Protein AF-0000000073702855 (afdb_homodimer)

InterPro domains:
  IPR002347 Short-chain dehydrogenase/reductase SDR [PF00106] (6-195)
  IPR002347 Short-chain dehydrogenase/reductase SDR [PR00080] (83-94)
  IPR002347 Short-chain dehydrogenase/reductase SDR [PR00080] (131-139)
  IPR002347 Short-chain dehydrogenase/reductase SDR [PR00080] (151-170)
  IPR002347 Short-chain dehydrogenase/reductase SDR [PR00081] (7-24)
  IPR002347 Short-chain dehydrogenase/reductase SDR [PR00081] (83-94)
  IPR002347 Short-chain dehydrogenase/reductase SDR [PR00081] (125-141)
  IPR002347 Short-chain dehydrogenase/reductase SDR [PR00081] (151-170)
  IPR002347 Short-chain dehydrogenase/reductase SDR [PR00081] (174-191)
  IPR020904 Short-chain dehydrogenase/reductase, conserved site [PS00061] (138-166)
  IPR036291 NAD(P)-binding domain superfamily [SSF51735] (1-235)

Foldseek 3Di:
DQQALAEEEFEPQLFFLNVLLQVLSVVRHHQYEYEYQPPPSNVVSLVVCCVVRNDLRYHYAYADLLDLVRLLVSQVVSCVRRNAHAEYELEFAAQFQPPLVVRLSRLAVSLVSNVVSNLCGAFVVNPHVEHEYEYEAAVLLVDPDPLGRSSSVSSVNVLVVQLVVLVVCVVVVRNYAGEYEHEYAAPTCRCPPVQRRSPPSSVCNVVSVVVCVVQPYHYSNQSSVVVVVCRPVPVDGSWYWYQTPVGIDTDDDDDD/DQQALAEEEFEPQLFFLNVLLQVLSVVRHHQYEYEYQPPPSNVVSLVVCCVVRNDLRYHYAYADLLDLVRLLVSQVVSCVRRNAHAEYELEFAAQAQPPLVVRLSRLAVSLVSNVVSNLCGAFVVNPHVEHEYEYEAAVLLVDPDPLGRSSSVSSVNVLVVQLVVLVVCVVVVRNYAGEYEHEYAAPTCRCPPVQRRSPPSSVCNVVSVVVCVVQPYDGSNQSSVVVVVCRPVPVDGSWYWYQTPVGIDTDDDDDD

Solvent-accessible surface area (backbone atoms only — not comparable to full-atom values): 24476 Å² total; per-residue (Å²): 71,82,34,66,80,32,30,32,38,31,29,36,20,45,49,53,48,24,30,29,34,52,52,50,42,45,75,51,42,25,28,40,35,34,26,22,72,54,58,67,52,31,53,57,47,48,56,55,45,31,73,73,65,38,69,90,36,49,46,80,43,83,29,48,61,73,35,65,68,42,47,52,50,50,52,49,51,40,30,73,73,72,70,46,50,35,33,38,32,43,46,43,64,65,63,32,50,64,49,39,68,60,28,39,37,35,37,28,51,16,41,54,50,51,50,60,60,47,41,71,51,15,22,40,80,69,75,19,85,12,40,37,36,39,36,58,45,23,44,33,28,76,34,58,36,44,41,36,27,60,53,8,11,24,18,12,14,41,46,26,25,30,36,4,43,19,49,30,22,60,76,70,51,24,54,39,35,18,28,32,40,16,41,50,51,52,75,37,72,70,64,54,65,51,60,72,27,23,35,97,32,34,88,34,50,61,56,54,53,51,45,39,66,73,57,36,60,30,54,32,56,63,53,20,52,51,52,50,48,55,58,36,38,77,84,50,55,40,42,38,36,38,37,48,59,90,46,70,45,73,65,83,73,77,85,124,72,83,34,66,81,31,31,31,39,30,29,36,19,47,48,52,49,24,30,28,35,51,51,51,41,44,76,51,44,23,28,40,34,34,25,22,70,52,58,68,51,32,51,57,47,46,55,56,45,32,73,72,66,37,70,88,36,48,46,80,42,82,29,48,62,73,35,65,68,40,47,52,50,50,53,49,51,39,30,72,72,73,70,45,50,34,32,39,33,42,46,43,64,66,64,31,49,64,49,40,68,60,28,40,37,35,37,29,48,16,42,53,50,52,48,58,58,46,41,69,49,14,23,40,80,69,74,20,84,13,40,36,37,40,37,57,46,23,42,34,28,75,35,58,35,44,42,36,27,62,55,8,10,24,18,10,13,41,46,26,26,32,36,3,44,18,49,31,22,60,77,70,50,23,54,40,36,17,29,31,42,17,41,48,51,51,75,38,73,69,64,55,64,50,61,73,27,21,35,95,32,35,87,36,50,62,58,54,51,51,46,40,65,73,56,36,59,29,56,32,56,63,54,20,51,51,51,51,48,54,58,35,40,77,86,52,57,39,41,37,36,36,35,49,58,89,45,70,46,75,64,83,74,76,84,125

Secondary structure (DSSP, 8-state):
---TT-EEEEES-SSHHHHHHHHHHHHTT-EEEEEES-HHHHHHHHHHHHHHH-TTSEEEEE--TT-HHHHHHHHHHHHHHHS--SEEEE------STTHHHHHIIIIIHHHHHHHHHHHHH-GGGT---EEEEEE--GGGTS--TT-HHHHHHHHHHHHHHHHHHHHHHHHT--EEEEEEEE--BSSGGGSSHHHHSGGGGGGHHHHHHHHHHH--B-HHHHHHHHHHHHH-TT-SS-EEEEETTEEEEPPPPP-/---TT-EEEEES-SSHHHHHHHHHHHHTT-EEEEEES-HHHHHHHHHHHHHHH-TTSEEEEE--TT-HHHHHHHHHHHHHHHS--SEEEE------STTHHHHHIIIIIHHHHHHHHHHHHH-GGGT---EEEEEE--GGGTS--TT-HHHHHHHHHHHHHHHHHHHHHHHHT--EEEEEEEE--BSSGGGSSHHHHSGGGGGGHHHHHHHHHHH--B-HHHHHHHHHHHHH-TT-SS-EEEEETTEEEEPPPPP-

Nearest PDB structures (foldseek):
  2gdz-assembly1_A-2  TM=9.798E-01  e=6.318E-33  Homo sapiens
  8cwl-assembly1_B  TM=9.824E-01  e=4.695E-31  Homo sapiens
  8fd8-assembly1_A  TM=9.688E-01  e=1.414E-27  Homo sapiens
  8fd8-assembly1_B  TM=9.688E-01  e=8.786E-25  Homo sapiens
  5ilg-assembly1_B  TM=9.336E-01  e=1.120E-24  Drosophila melanogaster

pLDDT: mean 95.84, std 5.87, range [64.56, 98.94]

Sequence (512 aa):
MDLSGKIAVVTGAAMGIGKAITEKLLQNGATVVLLDVNETAAKTLMEDLSKQYGQDRTLFLSCNVESEEQIKAAFQKTVETFGGINILCNNAGILNESDWEKTVSINLLGVIRGTYLALKHMNKTSGGRGGVIVNTASMAGLGPLISCPVYTATKHGVVGFTRAMSGASTALGYGVRFNVICPGFVQTELLSDPNSKMGQFSHLVDVIEQMMIKDGTLNATEVADSVLEMVTDETKNGAALMIFSKGKQYITFPSMMDLSGKIAVVTGAAMGIGKAITEKLLQNGATVVLLDVNETAAKTLMEDLSKQYGQDRTLFLSCNVESEEQIKAAFQKTVETFGGINILCNNAGILNESDWEKTVSINLLGVIRGTYLALKHMNKTSGGRGGVIVNTASMAGLGPLISCPVYTATKHGVVGFTRAMSGASTALGYGVRFNVICPGFVQTELLSDPNSKMGQFSHLVDVIEQMMIKDGTLNATEVADSVLEMVTDETKNGAALMIFSKGKQYITFPSM

Organism: Channa argus (NCBI:txid215402)

Structure (mmCIF, N/CA/C/O backbone):
data_AF-0000000073702855-model_v1
#
loop_
_entity.id
_entity.type
_entity.pdbx_description
1 polymer '15-hydroxyprostaglandin dehydrogenase'
#
loop_
_atom_site.group_PDB
_atom_site.id
_atom_site.type_symbol
_atom_site.label_atom_id
_atom_site.label_alt_id
_atom_site.label_comp_id
_atom_site.label_asym_id
_atom_site.label_entity_id
_atom_site.label_seq_id
_atom_site.pdbx_PDB_ins_code
_atom_site.Cartn_x
_atom_site.Cartn_y
_atom_site.Cartn_z
_atom_site.occupancy
_atom_site.B_iso_or_equiv
_atom_site.auth_seq_id
_atom_site.auth_comp_id
_atom_site.auth_asym_id
_atom_site.auth_atom_id
_atom_site.pdbx_PDB_model_num
ATOM 1 N N . MET A 1 1 ? 6.598 -19.219 -21.078 1 92.06 1 MET A N 1
ATOM 2 C CA . MET A 1 1 ? 7.348 -20.422 -20.75 1 92.06 1 MET A CA 1
ATOM 3 C C . MET A 1 1 ? 6.469 -21.656 -20.891 1 92.06 1 MET A C 1
ATOM 5 O O . MET A 1 1 ? 5.254 -21.594 -20.688 1 92.06 1 MET A O 1
ATOM 9 N N . ASP A 1 2 ? 7.035 -22.719 -21.219 1 96 2 ASP A N 1
ATOM 10 C CA . ASP A 1 2 ? 6.383 -24.031 -21.203 1 96 2 ASP A CA 1
ATOM 11 C C . ASP A 1 2 ? 6.164 -24.5 -19.766 1 96 2 ASP A C 1
ATOM 13 O O . ASP A 1 2 ? 7.082 -24.469 -18.953 1 96 2 ASP A O 1
ATOM 17 N N . LEU A 1 3 ? 4.961 -24.984 -19.406 1 97.88 3 LEU A N 1
ATOM 18 C CA . LEU A 1 3 ? 4.609 -25.281 -18.031 1 97.88 3 LEU A CA 1
ATOM 19 C C . LEU A 1 3 ? 4.836 -26.75 -17.703 1 97.88 3 LEU A C 1
ATOM 21 O O . LEU A 1 3 ? 4.734 -27.156 -16.547 1 97.88 3 LEU A O 1
ATOM 25 N N . SER A 1 4 ? 5.125 -27.531 -18.719 1 95.88 4 SER A N 1
ATOM 26 C CA . SER A 1 4 ? 5.387 -28.938 -18.484 1 95.88 4 SER A CA 1
ATOM 27 C C . SER A 1 4 ? 6.52 -29.141 -17.469 1 95.88 4 SER A C 1
ATOM 29 O O . SER A 1 4 ? 7.637 -28.672 -17.703 1 95.88 4 SER A O 1
ATOM 31 N N . GLY A 1 5 ? 6.172 -29.734 -16.375 1 93.06 5 GLY A N 1
ATOM 32 C CA . GLY A 1 5 ? 7.164 -30.031 -15.352 1 93.06 5 GLY A CA 1
ATOM 33 C C . GLY A 1 5 ? 7.48 -28.859 -14.453 1 93.06 5 GLY A C 1
ATOM 34 O O . GLY A 1 5 ? 8.359 -28.953 -13.586 1 93.06 5 GLY A O 1
ATOM 35 N N . LYS A 1 6 ? 6.844 -27.797 -14.672 1 98.25 6 LYS A N 1
ATOM 36 C CA . LYS A 1 6 ? 7.07 -26.625 -13.82 1 98.25 6 LYS A CA 1
ATOM 37 C C . LYS A 1 6 ? 6.258 -26.719 -12.531 1 98.25 6 LYS A C 1
ATOM 39 O O . LYS A 1 6 ? 5.184 -27.328 -12.508 1 98.25 6 LYS A O 1
ATOM 44 N N . ILE A 1 7 ? 6.785 -26.203 -11.461 1 98.81 7 ILE A N 1
ATOM 45 C CA . ILE A 1 7 ? 6.164 -26.234 -10.141 1 98.81 7 ILE A CA 1
ATOM 46 C C . ILE A 1 7 ? 5.613 -24.859 -9.789 1 98.81 7 ILE A C 1
ATOM 48 O O . ILE A 1 7 ? 6.367 -23.891 -9.703 1 98.81 7 ILE A O 1
ATOM 52 N N . ALA A 1 8 ? 4.293 -24.828 -9.57 1 98.94 8 ALA A N 1
ATOM 53 C CA . ALA A 1 8 ? 3.604 -23.578 -9.234 1 98.94 8 ALA A CA 1
ATOM 54 C C . ALA A 1 8 ? 3.062 -23.625 -7.809 1 98.94 8 ALA A C 1
ATOM 56 O O . ALA A 1 8 ? 2.613 -24.672 -7.336 1 98.94 8 ALA A O 1
ATOM 57 N N . VAL A 1 9 ? 3.166 -22.5 -7.148 1 98.94 9 VAL A N 1
ATOM 58 C CA . VAL A 1 9 ? 2.514 -22.281 -5.859 1 98.94 9 VAL A CA 1
ATOM 59 C C . VAL A 1 9 ? 1.443 -21.203 -5.996 1 98.94 9 VAL A C 1
ATOM 61 O O . VAL A 1 9 ? 1.693 -20.141 -6.566 1 98.94 9 VAL A O 1
ATOM 64 N N . VAL A 1 10 ? 0.245 -21.5 -5.527 1 98.94 10 VAL A N 1
ATOM 65 C CA . VAL A 1 10 ? -0.866 -20.562 -5.57 1 98.94 10 VAL A CA 1
ATOM 66 C C . VAL A 1 10 ? -1.397 -20.328 -4.156 1 98.94 10 VAL A C 1
ATOM 68 O O . VAL A 1 10 ? -1.782 -21.266 -3.467 1 98.94 10 VAL A O 1
ATOM 71 N N . THR A 1 11 ? -1.385 -19.078 -3.715 1 98.94 11 THR A N 1
ATOM 72 C CA . THR A 1 11 ? -1.994 -18.766 -2.428 1 98.94 11 THR A CA 1
ATOM 73 C C . THR A 1 11 ? -3.473 -18.422 -2.6 1 98.94 11 THR A C 1
ATOM 75 O O . THR A 1 11 ? -3.873 -17.891 -3.633 1 98.94 11 THR A O 1
ATOM 78 N N . GLY A 1 12 ? -4.238 -18.656 -1.523 1 98.44 12 GLY A N 1
ATOM 79 C CA . GLY A 1 12 ? -5.672 -18.5 -1.698 1 98.44 12 GLY A CA 1
ATOM 80 C C . GLY A 1 12 ? -6.234 -19.375 -2.811 1 98.44 12 GLY A C 1
ATOM 81 O O . GLY A 1 12 ? -6.996 -18.891 -3.65 1 98.44 12 GLY A O 1
ATOM 82 N N . ALA A 1 13 ? -5.887 -20.609 -2.824 1 98.62 13 ALA A N 1
ATOM 83 C CA . ALA A 1 13 ? -6.039 -21.438 -4.012 1 98.62 13 ALA A CA 1
ATOM 84 C C . ALA A 1 13 ? -7.352 -22.219 -3.965 1 98.62 13 ALA A C 1
ATOM 86 O O . ALA A 1 13 ? -7.777 -22.797 -4.973 1 98.62 13 ALA A O 1
ATOM 87 N N . ALA A 1 14 ? -8.023 -22.203 -2.854 1 97.5 14 ALA A N 1
ATOM 88 C CA . ALA A 1 14 ? -9.078 -23.188 -2.627 1 97.5 14 ALA A CA 1
ATOM 89 C C . ALA A 1 14 ? -10.367 -22.797 -3.334 1 97.5 14 ALA A C 1
ATOM 91 O O . ALA A 1 14 ? -11.195 -23.641 -3.662 1 97.5 14 ALA A O 1
ATOM 92 N N . MET A 1 15 ? -10.586 -21.516 -3.543 1 95.38 15 MET A N 1
ATOM 93 C CA . MET A 1 15 ? -11.844 -21.047 -4.121 1 95.38 15 MET A CA 1
ATOM 94 C C . MET A 1 15 ? -11.594 -19.891 -5.094 1 95.38 15 MET A C 1
ATOM 96 O O . MET A 1 15 ? -10.477 -19.391 -5.199 1 95.38 15 MET A O 1
ATOM 100 N N . GLY A 1 16 ? -12.633 -19.578 -5.824 1 95.44 16 GLY A N 1
ATOM 101 C CA . GLY A 1 16 ? -12.641 -18.359 -6.629 1 95.44 16 GLY A CA 1
ATOM 102 C C . GLY A 1 16 ? -11.523 -18.312 -7.652 1 95.44 16 GLY A C 1
ATOM 103 O O . GLY A 1 16 ? -11.328 -19.266 -8.406 1 95.44 16 GLY A O 1
ATOM 104 N N . ILE A 1 17 ? -10.898 -17.188 -7.676 1 97.75 17 ILE A N 1
ATOM 105 C CA . ILE A 1 17 ? -9.836 -16.953 -8.648 1 97.75 17 ILE A CA 1
ATOM 106 C C . ILE A 1 17 ? -8.695 -17.938 -8.43 1 97.75 17 ILE A C 1
ATOM 108 O O . ILE A 1 17 ? -8.156 -18.5 -9.391 1 97.75 17 ILE A O 1
ATOM 112 N N . GLY A 1 18 ? -8.359 -18.203 -7.164 1 98.44 18 GLY A N 1
ATOM 113 C CA . GLY A 1 18 ? -7.281 -19.125 -6.855 1 98.44 18 GLY A CA 1
ATOM 114 C C . GLY A 1 18 ? -7.535 -20.531 -7.383 1 98.44 18 GLY A C 1
ATOM 115 O O . GLY A 1 18 ? -6.641 -21.156 -7.961 1 98.44 18 GLY A O 1
ATOM 116 N N . LYS A 1 19 ? -8.703 -20.969 -7.219 1 98.25 19 LYS A N 1
ATOM 117 C CA . LYS A 1 19 ? -9.094 -22.266 -7.75 1 98.25 19 LYS A CA 1
ATOM 118 C C . LYS A 1 19 ? -8.969 -22.297 -9.273 1 98.25 19 LYS A C 1
ATOM 120 O O . LYS A 1 19 ? -8.422 -23.25 -9.836 1 98.25 19 LYS A O 1
ATOM 125 N N . ALA A 1 20 ? -9.453 -21.25 -9.898 1 98.44 20 ALA A N 1
ATOM 126 C CA . ALA A 1 20 ? -9.398 -21.172 -11.352 1 98.44 20 ALA A CA 1
ATOM 127 C C . ALA A 1 20 ? -7.961 -21.141 -11.852 1 98.44 20 ALA A C 1
ATOM 129 O O . ALA A 1 20 ? -7.633 -21.781 -12.859 1 98.44 20 ALA A O 1
ATOM 130 N N . ILE A 1 21 ? -7.109 -20.422 -11.156 1 98.81 21 ILE A N 1
ATOM 131 C CA . ILE A 1 21 ? -5.695 -20.359 -11.508 1 98.81 21 ILE A CA 1
ATOM 132 C C . ILE A 1 21 ? -5.074 -21.75 -11.383 1 98.81 21 ILE A C 1
ATOM 134 O O . ILE A 1 21 ? -4.363 -22.203 -12.289 1 98.81 21 ILE A O 1
ATOM 138 N N . THR A 1 22 ? -5.371 -22.391 -10.297 1 98.81 22 THR A N 1
ATOM 139 C CA . THR A 1 22 ? -4.863 -23.734 -10.055 1 98.81 22 THR A CA 1
ATOM 140 C C . THR A 1 22 ? -5.258 -24.672 -11.195 1 98.81 22 THR A C 1
ATOM 142 O O . THR A 1 22 ? -4.402 -25.344 -11.766 1 98.81 22 THR A O 1
ATOM 145 N N . GLU A 1 23 ? -6.48 -24.656 -11.555 1 98.5 23 GLU A N 1
ATOM 146 C CA . GLU A 1 23 ? -6.992 -25.531 -12.602 1 98.5 23 GLU A CA 1
ATOM 147 C C . GLU A 1 23 ? -6.352 -25.219 -13.953 1 98.5 23 GLU A C 1
ATOM 149 O O . GLU A 1 23 ? -5.98 -26.125 -14.695 1 98.5 23 GLU A O 1
ATOM 154 N N . LYS A 1 24 ? -6.223 -23.969 -14.227 1 98.5 24 LYS A N 1
ATOM 155 C CA . LYS A 1 24 ? -5.641 -23.531 -15.5 1 98.5 24 LYS A CA 1
ATOM 156 C C . LYS A 1 24 ? -4.184 -23.984 -15.609 1 98.5 24 LYS A C 1
ATOM 158 O O . LYS A 1 24 ? -3.748 -24.438 -16.672 1 98.5 24 LYS A O 1
ATOM 163 N N . LEU A 1 25 ? -3.443 -23.844 -14.523 1 98.75 25 LEU A N 1
ATOM 164 C CA . LEU A 1 25 ? -2.041 -24.25 -14.516 1 98.75 25 LEU A CA 1
ATOM 165 C C . LEU A 1 25 ? -1.903 -25.766 -14.68 1 98.75 25 LEU A C 1
ATOM 167 O O . LEU A 1 25 ? -1.058 -26.234 -15.445 1 98.75 25 LEU A O 1
ATOM 171 N N . LEU A 1 26 ? -2.742 -26.5 -14.008 1 98.5 26 LEU A N 1
ATOM 172 C CA . LEU A 1 26 ? -2.729 -27.953 -14.117 1 98.5 26 LEU A CA 1
ATOM 173 C C . LEU A 1 26 ? -3.07 -28.406 -15.539 1 98.5 26 LEU A C 1
ATOM 175 O O . LEU A 1 26 ? -2.41 -29.281 -16.094 1 98.5 26 LEU A O 1
ATOM 179 N N . GLN A 1 27 ? -4.059 -27.75 -16.078 1 97.81 27 GLN A N 1
ATOM 180 C CA . GLN A 1 27 ? -4.496 -28.062 -17.438 1 97.81 27 GLN A CA 1
ATOM 181 C C . GLN A 1 27 ? -3.359 -27.875 -18.438 1 97.81 27 GLN A C 1
ATOM 183 O O . GLN A 1 27 ? -3.328 -28.531 -19.484 1 97.81 27 GLN A O 1
ATOM 188 N N . ASN A 1 28 ? -2.416 -27.062 -18.062 1 98 28 ASN A N 1
ATOM 189 C CA . ASN A 1 28 ? -1.332 -26.75 -18.984 1 98 28 ASN A CA 1
ATOM 190 C C . ASN A 1 28 ? -0.02 -27.391 -18.547 1 98 28 ASN A C 1
ATOM 192 O O . ASN A 1 28 ? 1.058 -26.953 -18.969 1 98 28 ASN A O 1
ATOM 196 N N . GLY A 1 29 ? -0.1 -28.359 -17.656 1 97.5 29 GLY A N 1
ATOM 197 C CA . GLY A 1 29 ? 1.014 -29.266 -17.453 1 97.5 29 GLY A CA 1
ATOM 198 C C . GLY A 1 29 ? 1.78 -29 -16.172 1 97.5 29 GLY A C 1
ATOM 199 O O . GLY A 1 29 ? 2.654 -29.797 -15.805 1 97.5 29 GLY A O 1
ATOM 200 N N . ALA A 1 30 ? 1.442 -27.984 -15.445 1 98.44 30 ALA A N 1
ATOM 201 C CA . ALA A 1 30 ? 2.178 -27.656 -14.227 1 98.44 30 ALA A CA 1
ATOM 202 C C . ALA A 1 30 ? 1.79 -28.578 -13.078 1 98.44 30 ALA A C 1
ATOM 204 O O . ALA A 1 30 ? 0.725 -29.203 -13.102 1 98.44 30 ALA A O 1
ATOM 205 N N . THR A 1 31 ? 2.715 -28.766 -12.195 1 98.62 31 THR A N 1
ATOM 206 C CA . THR A 1 31 ? 2.404 -29.219 -10.844 1 98.62 31 THR A CA 1
ATOM 207 C C . THR A 1 31 ? 2.053 -28.031 -9.945 1 98.62 31 THR A C 1
ATOM 209 O O . THR A 1 31 ? 2.719 -27 -9.984 1 98.62 31 THR A O 1
ATOM 212 N N . VAL A 1 32 ? 0.945 -28.203 -9.133 1 98.88 32 VAL A N 1
ATOM 213 C CA . VAL A 1 32 ? 0.48 -27.031 -8.406 1 98.88 32 VAL A CA 1
ATOM 214 C C . VAL A 1 32 ? 0.381 -27.344 -6.918 1 98.88 32 VAL A C 1
ATOM 216 O O . VAL A 1 32 ? -0.231 -28.344 -6.527 1 98.88 32 VAL A O 1
ATOM 219 N N . VAL A 1 33 ? 1.05 -26.531 -6.09 1 98.88 33 VAL A N 1
ATOM 220 C CA . VAL A 1 33 ? 0.892 -26.547 -4.641 1 98.88 33 VAL A CA 1
ATOM 221 C C . VAL A 1 33 ? -0.112 -25.469 -4.227 1 98.88 33 VAL A C 1
ATOM 223 O O . VAL A 1 33 ? 0.057 -24.297 -4.555 1 98.88 33 VAL A O 1
ATOM 226 N N . LEU A 1 34 ? -1.176 -25.938 -3.549 1 98.88 34 LEU A N 1
ATOM 227 C CA . LEU A 1 34 ? -2.25 -25.062 -3.092 1 98.88 34 LEU A CA 1
ATOM 228 C C . LEU A 1 34 ? -2.021 -24.641 -1.648 1 98.88 34 LEU A C 1
ATOM 230 O O . LEU A 1 34 ? -1.924 -25.469 -0.751 1 98.88 34 LEU A O 1
ATOM 234 N N . LEU A 1 35 ? -1.892 -23.328 -1.424 1 98.94 35 LEU A N 1
ATOM 235 C CA . LEU A 1 35 ? -1.849 -22.766 -0.079 1 98.94 35 LEU A CA 1
ATOM 236 C C . LEU A 1 35 ? -3.146 -22.047 0.245 1 98.94 35 LEU A C 1
ATOM 238 O O . LEU A 1 35 ? -3.586 -21.172 -0.52 1 98.94 35 LEU A O 1
ATOM 242 N N . ASP A 1 36 ? -3.734 -22.391 1.337 1 98.81 36 ASP A N 1
ATOM 243 C CA . ASP A 1 36 ? -4.98 -21.766 1.757 1 98.81 36 ASP A CA 1
ATOM 244 C C . ASP A 1 36 ? -5.254 -22.016 3.238 1 98.81 36 ASP A C 1
ATOM 246 O O . ASP A 1 36 ? -4.738 -22.984 3.812 1 98.81 36 ASP A O 1
ATOM 250 N N . VAL A 1 37 ? -6.008 -21.156 3.822 1 98.62 37 VAL A N 1
ATOM 251 C CA . VAL A 1 37 ? -6.402 -21.344 5.211 1 98.62 37 VAL A CA 1
ATOM 252 C C . VAL A 1 37 ? -7.684 -22.172 5.273 1 98.62 37 VAL A C 1
ATOM 254 O O . VAL A 1 37 ? -8.016 -22.75 6.316 1 98.62 37 VAL A O 1
ATOM 257 N N . ASN A 1 38 ? -8.453 -22.172 4.188 1 97.75 38 ASN A N 1
ATOM 258 C CA . ASN A 1 38 ? -9.727 -22.891 4.133 1 97.75 38 ASN A CA 1
ATOM 259 C C . ASN A 1 38 ? -9.523 -24.375 3.832 1 97.75 38 ASN A C 1
ATOM 261 O O . ASN A 1 38 ? -9.664 -24.797 2.686 1 97.75 38 ASN A O 1
ATOM 265 N N . GLU A 1 39 ? -9.398 -25.141 4.832 1 98.19 39 GLU A N 1
ATOM 266 C CA . GLU A 1 39 ? -9.086 -26.562 4.691 1 98.19 39 GLU A CA 1
ATOM 267 C C . GLU A 1 39 ? -10.25 -27.328 4.082 1 98.19 39 GLU A C 1
ATOM 269 O O . GLU A 1 39 ? -10.047 -28.234 3.27 1 98.19 39 GLU A O 1
ATOM 274 N N . THR A 1 40 ? -11.406 -26.922 4.469 1 98.19 40 THR A N 1
ATOM 275 C CA . THR A 1 40 ? -12.586 -27.625 3.982 1 98.19 40 THR A CA 1
ATOM 276 C C . THR A 1 40 ? -12.727 -27.469 2.471 1 98.19 40 THR A C 1
ATOM 278 O O . THR A 1 40 ? -12.883 -28.469 1.754 1 98.19 40 THR A O 1
ATOM 281 N N . ALA A 1 41 ? -12.664 -26.266 2.002 1 97.31 41 ALA A N 1
ATOM 282 C CA . ALA A 1 41 ? -12.75 -26.016 0.565 1 97.31 41 ALA A CA 1
ATOM 283 C C . ALA A 1 41 ? -11.594 -26.688 -0.179 1 97.31 41 ALA A C 1
ATOM 285 O O . ALA A 1 41 ? -11.773 -27.203 -1.28 1 97.31 41 ALA A O 1
ATOM 286 N N . ALA A 1 42 ? -10.453 -26.672 0.453 1 98.06 42 ALA A N 1
ATOM 287 C CA . ALA A 1 42 ? -9.266 -27.25 -0.18 1 98.06 42 ALA A CA 1
ATOM 288 C C . ALA A 1 42 ? -9.398 -28.766 -0.324 1 98.06 42 ALA A C 1
ATOM 290 O O . ALA A 1 42 ? -9.016 -29.328 -1.353 1 98.06 42 ALA A O 1
ATOM 291 N N . LYS A 1 43 ? -9.859 -29.391 0.695 1 97 43 LYS A N 1
ATOM 292 C CA . LYS A 1 43 ? -10.031 -30.844 0.657 1 97 43 LYS A CA 1
ATOM 293 C C . LYS A 1 43 ? -10.961 -31.25 -0.478 1 97 43 LYS A C 1
ATOM 295 O O . LYS A 1 43 ? -10.68 -32.219 -1.194 1 97 43 LYS A O 1
ATOM 300 N N . THR A 1 44 ? -12.047 -30.562 -0.571 1 97.44 44 THR A N 1
ATOM 301 C CA . THR A 1 44 ? -12.992 -30.828 -1.646 1 97.44 44 THR A CA 1
ATOM 302 C C . THR A 1 44 ? -12.336 -30.641 -3.01 1 97.44 44 THR A C 1
ATOM 304 O O . THR A 1 44 ? -12.477 -31.5 -3.893 1 97.44 44 THR A O 1
ATOM 307 N N . LEU A 1 45 ? -11.625 -29.578 -3.178 1 98 45 LEU A N 1
ATOM 308 C CA . LEU A 1 45 ? -10.938 -29.297 -4.434 1 98 45 LEU A CA 1
ATOM 309 C C . LEU A 1 45 ? -9.891 -30.359 -4.734 1 98 45 LEU A C 1
ATOM 311 O O . LEU A 1 45 ? -9.773 -30.828 -5.871 1 98 45 LEU A O 1
ATOM 315 N N . MET A 1 46 ? -9.156 -30.766 -3.723 1 98.06 46 MET A N 1
ATOM 316 C CA . MET A 1 46 ? -8.086 -31.75 -3.898 1 98.06 46 MET A CA 1
ATOM 317 C C . MET A 1 46 ? -8.633 -33.094 -4.359 1 98.06 46 MET A C 1
ATOM 319 O O . MET A 1 46 ? -7.988 -33.812 -5.133 1 98.06 46 MET A O 1
ATOM 323 N N . GLU A 1 47 ? -9.773 -33.469 -3.879 1 97.62 47 GLU A N 1
ATOM 324 C CA . GLU A 1 47 ? -10.414 -34.719 -4.328 1 97.62 47 GLU A CA 1
ATOM 325 C C . GLU A 1 47 ? -10.703 -34.656 -5.824 1 97.62 47 GLU A C 1
ATOM 327 O O . GLU A 1 47 ? -10.422 -35.625 -6.543 1 97.62 47 GLU A O 1
ATOM 332 N N . ASP A 1 48 ? -11.219 -33.562 -6.25 1 97.5 48 ASP A N 1
ATOM 333 C CA . ASP A 1 48 ? -11.531 -33.406 -7.668 1 97.5 48 ASP A CA 1
ATOM 334 C C . ASP A 1 48 ? -10.266 -33.406 -8.516 1 97.5 48 ASP A C 1
ATOM 336 O O . ASP A 1 48 ? -10.203 -34.031 -9.555 1 97.5 48 ASP A O 1
ATOM 340 N N . LEU A 1 49 ? -9.266 -32.656 -8.047 1 98 49 LEU A N 1
ATOM 341 C CA . LEU A 1 49 ? -8.023 -32.531 -8.797 1 98 49 LEU A CA 1
ATOM 342 C C . LEU A 1 49 ? -7.285 -33.875 -8.875 1 98 49 LEU A C 1
ATOM 344 O O . LEU A 1 49 ? -6.703 -34.188 -9.914 1 98 49 LEU A O 1
ATOM 348 N N . SER A 1 50 ? -7.312 -34.562 -7.77 1 95.44 50 SER A N 1
ATOM 349 C CA . SER A 1 50 ? -6.641 -35.844 -7.742 1 95.44 50 SER A CA 1
ATOM 350 C C . SER A 1 50 ? -7.27 -36.812 -8.734 1 95.44 50 SER A C 1
ATOM 352 O O . SER A 1 50 ? -6.566 -37.625 -9.359 1 95.44 50 SER A O 1
ATOM 354 N N . LYS A 1 51 ? -8.539 -36.812 -8.875 1 96.38 51 LYS A N 1
ATOM 355 C CA . LYS A 1 51 ? -9.242 -37.656 -9.828 1 96.38 51 LYS A CA 1
ATOM 356 C C . LYS A 1 51 ? -8.875 -37.312 -11.266 1 96.38 51 LYS A C 1
ATOM 358 O O . LYS A 1 51 ? -8.734 -38.188 -12.117 1 96.38 51 LYS A O 1
ATOM 363 N N . GLN A 1 52 ? -8.648 -36.094 -11.43 1 97.06 52 GLN A N 1
ATOM 364 C CA . GLN A 1 52 ? -8.461 -35.594 -12.797 1 97.06 52 GLN A CA 1
ATOM 365 C C . GLN A 1 52 ? -6.988 -35.656 -13.203 1 97.06 52 GLN A C 1
ATOM 367 O O . GLN A 1 52 ? -6.668 -35.969 -14.359 1 97.06 52 GLN A O 1
ATOM 372 N N . TYR A 1 53 ? -6.062 -35.375 -12.273 1 96.06 53 TYR A N 1
ATOM 373 C CA . TYR A 1 53 ? -4.672 -35.156 -12.672 1 96.06 53 TYR A CA 1
ATOM 374 C C . TYR A 1 53 ? -3.744 -36.094 -11.93 1 96.06 53 TYR A C 1
ATOM 376 O O . TYR A 1 53 ? -2.545 -36.156 -12.211 1 96.06 53 TYR A O 1
ATOM 384 N N . GLY A 1 54 ? -4.297 -36.844 -11.008 1 92.56 54 GLY A N 1
ATOM 385 C CA . GLY A 1 54 ? -3.479 -37.75 -10.195 1 92.56 54 GLY A CA 1
ATOM 386 C C . GLY A 1 54 ? -3 -37.094 -8.906 1 92.56 54 GLY A C 1
ATOM 387 O O . GLY A 1 54 ? -3.078 -35.875 -8.742 1 92.56 54 GLY A O 1
ATOM 388 N N . GLN A 1 55 ? -2.398 -37.844 -8.039 1 90.81 55 GLN A N 1
ATOM 389 C CA . GLN A 1 55 ? -2.023 -37.406 -6.703 1 90.81 55 GLN A CA 1
ATOM 390 C C . GLN A 1 55 ? -0.64 -36.75 -6.707 1 90.81 55 GLN A C 1
ATOM 392 O O . GLN A 1 55 ? -0.283 -36.031 -5.773 1 90.81 55 GLN A O 1
ATOM 397 N N . ASP A 1 56 ? 0.076 -36.969 -7.766 1 94.88 56 ASP A N 1
ATOM 398 C CA . ASP A 1 56 ? 1.471 -36.531 -7.766 1 94.88 56 ASP A CA 1
ATOM 399 C C . ASP A 1 56 ? 1.62 -35.156 -8.406 1 94.88 56 ASP A C 1
ATOM 401 O O . ASP A 1 56 ? 2.729 -34.625 -8.492 1 94.88 56 ASP A O 1
ATOM 405 N N . ARG A 1 57 ? 0.479 -34.562 -8.805 1 96.56 57 ARG A N 1
ATOM 406 C CA . ARG A 1 57 ? 0.552 -33.281 -9.523 1 96.56 57 ARG A CA 1
ATOM 407 C C . ARG A 1 57 ? 0.06 -32.156 -8.656 1 96.56 57 ARG A C 1
ATOM 409 O O . ARG A 1 57 ? 0.113 -30.984 -9.07 1 96.56 57 ARG A O 1
ATOM 416 N N . THR A 1 58 ? -0.447 -32.469 -7.531 1 98 58 THR A N 1
ATOM 417 C CA . THR A 1 58 ? -0.97 -31.438 -6.652 1 98 58 THR A CA 1
ATOM 418 C C . THR A 1 58 ? -0.605 -31.734 -5.199 1 98 58 THR A C 1
ATOM 420 O O . THR A 1 58 ? -0.342 -32.875 -4.836 1 98 58 THR A O 1
ATOM 423 N N . LEU A 1 59 ? -0.5 -30.734 -4.402 1 98.25 59 LEU A N 1
ATOM 424 C CA . LEU A 1 59 ? -0.291 -30.797 -2.961 1 98.25 59 LEU A CA 1
ATOM 425 C C . LEU A 1 59 ? -0.967 -29.625 -2.262 1 98.25 59 LEU A C 1
ATOM 427 O O . LEU A 1 59 ? -0.819 -28.484 -2.688 1 98.25 59 LEU A O 1
ATOM 431 N N . PHE A 1 60 ? -1.782 -29.969 -1.302 1 98.69 60 PHE A N 1
ATOM 432 C CA . PHE A 1 60 ? -2.365 -28.906 -0.49 1 98.69 60 PHE A CA 1
ATOM 433 C C . PHE A 1 60 ? -1.606 -28.75 0.822 1 98.69 60 PHE A C 1
ATOM 435 O O . PHE A 1 60 ? -1.28 -29.734 1.479 1 98.69 60 PHE A O 1
ATOM 442 N N . LEU A 1 61 ? -1.317 -27.516 1.204 1 98.81 61 LEU A N 1
ATOM 443 C CA . LEU A 1 61 ? -0.748 -27.156 2.5 1 98.81 61 LEU A CA 1
ATOM 444 C C . LEU A 1 61 ? -1.552 -26.047 3.162 1 98.81 61 LEU A C 1
ATOM 446 O O . LEU A 1 61 ? -1.75 -24.984 2.57 1 98.81 61 LEU A O 1
ATOM 450 N N . SER A 1 62 ? -2.066 -26.328 4.367 1 98.75 62 SER A N 1
ATOM 451 C CA . SER A 1 62 ? -2.697 -25.25 5.137 1 98.75 62 SER A CA 1
ATOM 452 C C . SER A 1 62 ? -1.698 -24.156 5.473 1 98.75 62 SER A C 1
ATOM 454 O O . SER A 1 62 ? -0.654 -24.406 6.074 1 98.75 62 SER A O 1
ATOM 456 N N . CYS A 1 63 ? -2.062 -22.938 5.074 1 98.81 63 CYS A N 1
ATOM 457 C CA . CYS A 1 63 ? -1.083 -21.859 5.215 1 98.81 63 CYS A CA 1
ATOM 458 C C . CYS A 1 63 ? -1.771 -20.516 5.34 1 98.81 63 CYS A C 1
ATOM 460 O O . CYS A 1 63 ? -2.574 -20.141 4.484 1 98.81 63 CYS A O 1
ATOM 462 N N . ASN A 1 64 ? -1.521 -19.828 6.406 1 98.88 64 ASN A N 1
ATOM 463 C CA . ASN A 1 64 ? -1.88 -18.422 6.598 1 98.88 64 ASN A CA 1
ATOM 464 C C . ASN A 1 64 ? -0.783 -17.484 6.098 1 98.88 64 ASN A C 1
ATOM 466 O O . ASN A 1 64 ? 0.318 -17.469 6.652 1 98.88 64 ASN A O 1
ATOM 470 N N . VAL A 1 65 ? -1.128 -16.656 5.109 1 98.81 65 VAL A N 1
ATOM 471 C CA . VAL A 1 65 ? -0.099 -15.852 4.457 1 98.81 65 VAL A CA 1
ATOM 472 C C . VAL A 1 65 ? 0.355 -14.734 5.395 1 98.81 65 VAL A C 1
ATOM 474 O O . VAL A 1 65 ? 1.352 -14.055 5.125 1 98.81 65 VAL A O 1
ATOM 477 N N . GLU A 1 66 ? -0.349 -14.539 6.512 1 98.62 66 GLU A N 1
ATOM 478 C CA . GLU A 1 66 ? 0.119 -13.594 7.52 1 98.62 66 GLU A CA 1
ATOM 479 C C . GLU A 1 66 ? 1.304 -14.156 8.297 1 98.62 66 GLU A C 1
ATOM 481 O O . GLU A 1 66 ? 1.999 -13.422 9 1 98.62 66 GLU A O 1
ATOM 486 N N . SER A 1 67 ? 1.458 -15.477 8.227 1 98.75 67 SER A N 1
ATOM 487 C CA . SER A 1 67 ? 2.488 -16.141 9.023 1 98.75 67 SER A CA 1
ATOM 488 C C . SER A 1 67 ? 3.727 -16.438 8.18 1 98.75 67 SER A C 1
ATOM 490 O O . SER A 1 67 ? 3.695 -17.312 7.305 1 98.75 67 SER A O 1
ATOM 492 N N . GLU A 1 68 ? 4.773 -15.82 8.523 1 98.56 68 GLU A N 1
ATOM 493 C CA . GLU A 1 68 ? 6.035 -16.094 7.84 1 98.56 68 GLU A CA 1
ATOM 494 C C . GLU A 1 68 ? 6.453 -17.547 8.008 1 98.56 68 GLU A C 1
ATOM 496 O O . GLU A 1 68 ? 6.918 -18.172 7.059 1 98.56 68 GLU A O 1
ATOM 501 N N . GLU A 1 69 ? 6.293 -18 9.164 1 98.69 69 GLU A N 1
ATOM 502 C CA . GLU A 1 69 ? 6.688 -19.359 9.484 1 98.69 69 GLU A CA 1
ATOM 503 C C . GLU A 1 69 ? 5.918 -20.375 8.625 1 98.69 69 GLU A C 1
ATOM 505 O O . GLU A 1 69 ? 6.496 -21.344 8.125 1 98.69 69 GLU A O 1
ATOM 510 N N . GLN A 1 70 ? 4.68 -20.141 8.43 1 98.88 70 GLN A N 1
ATOM 511 C CA . GLN A 1 70 ? 3.871 -21.062 7.66 1 98.88 70 GLN A CA 1
ATOM 512 C C . GLN A 1 70 ? 4.234 -21.016 6.176 1 98.88 70 GLN A C 1
ATOM 514 O O . GLN A 1 70 ? 4.309 -22.062 5.516 1 98.88 70 GLN A O 1
ATOM 519 N N . ILE A 1 71 ? 4.516 -19.875 5.645 1 98.94 71 ILE A N 1
ATOM 520 C CA . ILE A 1 71 ? 4.914 -19.75 4.246 1 98.94 71 ILE A CA 1
ATOM 521 C C . ILE A 1 71 ? 6.258 -20.453 4.031 1 98.94 71 ILE A C 1
ATOM 523 O O . ILE A 1 71 ? 6.426 -21.203 3.07 1 98.94 71 ILE A O 1
ATOM 527 N N . LYS A 1 72 ? 7.164 -20.156 4.953 1 98.69 72 LYS A N 1
ATOM 528 C CA . LYS A 1 72 ? 8.477 -20.781 4.863 1 98.69 72 LYS A CA 1
ATOM 529 C C . LYS A 1 72 ? 8.359 -22.312 4.848 1 98.69 72 LYS A C 1
ATOM 531 O O . LYS A 1 72 ? 9 -22.969 4.027 1 98.69 72 LYS A O 1
ATOM 536 N N . ALA A 1 73 ? 7.57 -22.797 5.73 1 98.81 73 ALA A N 1
ATOM 537 C CA . ALA A 1 73 ? 7.375 -24.25 5.816 1 98.81 73 ALA A CA 1
ATOM 538 C C . ALA A 1 73 ? 6.73 -24.797 4.547 1 98.81 73 ALA A C 1
ATOM 540 O O . ALA A 1 73 ? 7.105 -25.859 4.062 1 98.81 73 ALA A O 1
ATOM 541 N N . ALA A 1 74 ? 5.789 -24.078 4.023 1 98.88 74 ALA A N 1
ATOM 542 C CA . ALA A 1 74 ? 5.094 -24.516 2.814 1 98.88 74 ALA A CA 1
ATOM 543 C C . ALA A 1 74 ? 6.047 -24.547 1.622 1 98.88 74 ALA A C 1
ATOM 545 O O . ALA A 1 74 ? 6.027 -25.5 0.834 1 98.88 74 ALA A O 1
ATOM 546 N N . PHE A 1 75 ? 6.867 -23.531 1.468 1 98.88 75 PHE A N 1
ATOM 547 C CA . PHE A 1 75 ? 7.809 -23.484 0.356 1 98.88 75 PHE A CA 1
ATOM 548 C C . PHE A 1 75 ? 8.875 -24.562 0.504 1 98.88 75 PHE A C 1
ATOM 550 O O . PHE A 1 75 ? 9.273 -25.188 -0.48 1 98.88 75 PHE A O 1
ATOM 557 N N . GLN A 1 76 ? 9.289 -24.75 1.735 1 98.62 76 GLN A N 1
ATOM 558 C CA . GLN A 1 76 ? 10.258 -25.812 1.977 1 98.62 76 GLN A CA 1
ATOM 559 C C . GLN A 1 76 ? 9.672 -27.172 1.61 1 98.62 76 GLN A C 1
ATOM 561 O O . GLN A 1 76 ? 10.328 -27.984 0.964 1 98.62 76 GLN A O 1
ATOM 566 N N . LYS A 1 77 ? 8.477 -27.438 2.037 1 98.81 77 LYS A N 1
ATOM 567 C CA . LYS A 1 77 ? 7.809 -28.688 1.704 1 98.81 77 LYS A CA 1
ATOM 568 C C . LYS A 1 77 ? 7.648 -28.828 0.194 1 98.81 77 LYS A C 1
ATOM 570 O O . LYS A 1 77 ? 7.766 -29.938 -0.341 1 98.81 77 LYS A O 1
ATOM 575 N N . THR A 1 78 ? 7.367 -27.766 -0.501 1 98.69 78 THR A N 1
ATOM 576 C CA . THR A 1 78 ? 7.246 -27.766 -1.955 1 98.69 78 THR A CA 1
ATOM 577 C C . THR A 1 78 ? 8.555 -28.203 -2.609 1 98.69 78 THR A C 1
ATOM 579 O O . THR A 1 78 ? 8.555 -29.078 -3.48 1 98.69 78 THR A O 1
ATOM 582 N N . VAL A 1 79 ? 9.633 -27.609 -2.174 1 98.31 79 VAL A N 1
ATOM 583 C CA . VAL A 1 79 ? 10.945 -27.906 -2.742 1 98.31 79 VAL A CA 1
ATOM 584 C C . VAL A 1 79 ? 11.328 -29.359 -2.434 1 98.31 79 VAL A C 1
ATOM 586 O O . VAL A 1 79 ? 11.852 -30.062 -3.297 1 98.31 79 VAL A O 1
ATOM 589 N N . GLU A 1 80 ? 11 -29.766 -1.242 1 98.31 80 GLU A N 1
ATOM 590 C CA . GLU A 1 80 ? 11.312 -31.141 -0.851 1 98.31 80 GLU A CA 1
ATOM 591 C C . GLU A 1 80 ? 10.516 -32.156 -1.679 1 98.31 80 GLU A C 1
ATOM 593 O O . GLU A 1 80 ? 11.016 -33.219 -2.016 1 98.31 80 GLU A O 1
ATOM 598 N N . THR A 1 81 ? 9.352 -31.812 -1.971 1 98.38 81 THR A N 1
ATOM 599 C CA . THR A 1 81 ? 8.445 -32.75 -2.617 1 98.38 81 THR A CA 1
ATOM 600 C C . THR A 1 81 ? 8.633 -32.719 -4.133 1 98.38 81 THR A C 1
ATOM 602 O O . THR A 1 81 ? 8.633 -33.781 -4.773 1 98.38 81 THR A O 1
ATOM 605 N N . PHE A 1 82 ? 8.82 -31.562 -4.703 1 98.06 82 PHE A N 1
ATOM 606 C CA . PHE A 1 82 ? 8.742 -31.469 -6.156 1 98.06 82 PHE A CA 1
ATOM 607 C C . PHE A 1 82 ? 10.047 -30.953 -6.746 1 98.06 82 PHE A C 1
ATOM 609 O O . PHE A 1 82 ? 10.227 -30.969 -7.965 1 98.06 82 PHE A O 1
ATOM 616 N N . GLY A 1 83 ? 10.953 -30.406 -5.941 1 97.31 83 GLY A N 1
ATOM 617 C CA . GLY A 1 83 ? 12.312 -30.125 -6.383 1 97.31 83 GLY A CA 1
ATOM 618 C C . GLY A 1 83 ? 12.555 -28.656 -6.656 1 97.31 83 GLY A C 1
ATOM 619 O O . GLY A 1 83 ? 13.656 -28.266 -7.055 1 97.31 83 GLY A O 1
ATOM 620 N N . GLY A 1 84 ? 11.523 -27.812 -6.469 1 97.69 84 GLY A N 1
ATOM 621 C CA . GLY A 1 84 ? 11.742 -26.391 -6.684 1 97.69 84 GLY A CA 1
ATOM 622 C C . GLY A 1 84 ? 10.445 -25.609 -6.824 1 97.69 84 GLY A C 1
ATOM 623 O O . GLY A 1 84 ? 9.367 -26.141 -6.574 1 97.69 84 GLY A O 1
ATOM 624 N N . ILE A 1 85 ? 10.586 -24.328 -7.125 1 98.75 85 ILE A N 1
ATOM 625 C CA . ILE A 1 85 ? 9.484 -23.422 -7.414 1 98.75 85 ILE A CA 1
ATOM 626 C C . ILE A 1 85 ? 9.789 -22.609 -8.672 1 98.75 85 ILE A C 1
ATOM 628 O O . ILE A 1 85 ? 10.828 -21.953 -8.758 1 98.75 85 ILE A O 1
ATOM 632 N N . ASN A 1 86 ? 8.898 -22.656 -9.656 1 98.69 86 ASN A N 1
ATOM 633 C CA . ASN A 1 86 ? 9.078 -21.938 -10.914 1 98.69 86 ASN A CA 1
ATOM 634 C C . ASN A 1 86 ? 8.086 -20.781 -11.047 1 98.69 86 ASN A C 1
ATOM 636 O O . ASN A 1 86 ? 8.383 -19.781 -11.703 1 98.69 86 ASN A O 1
ATOM 640 N N . ILE A 1 87 ? 6.887 -20.953 -10.438 1 98.94 87 ILE A N 1
ATOM 641 C CA . ILE A 1 87 ? 5.785 -20.016 -10.547 1 98.94 87 ILE A CA 1
ATOM 642 C C . ILE A 1 87 ? 5.188 -19.75 -9.172 1 98.94 87 ILE A C 1
ATOM 644 O O . ILE A 1 87 ? 4.918 -20.688 -8.414 1 98.94 87 ILE A O 1
ATOM 648 N N . LEU A 1 88 ? 5.094 -18.531 -8.805 1 98.94 88 LEU A N 1
ATOM 649 C CA . LEU A 1 88 ? 4.312 -18.141 -7.629 1 98.94 88 LEU A CA 1
ATOM 650 C C . LEU A 1 88 ? 3.164 -17.219 -8.016 1 98.94 88 LEU A C 1
ATOM 652 O O . LEU A 1 88 ? 3.375 -16.203 -8.688 1 98.94 88 LEU A O 1
ATOM 656 N N . CYS A 1 89 ? 1.992 -17.594 -7.676 1 98.94 89 CYS A N 1
ATOM 657 C CA . CYS A 1 89 ? 0.822 -16.734 -7.773 1 98.94 89 CYS A CA 1
ATOM 658 C C . CYS A 1 89 ? 0.371 -16.266 -6.398 1 98.94 89 CYS A C 1
ATOM 660 O O . CYS A 1 89 ? -0.3 -17 -5.676 1 98.94 89 CYS A O 1
ATOM 662 N N . ASN A 1 90 ? 0.792 -15.078 -6.035 1 98.94 90 ASN A N 1
ATOM 663 C CA . ASN A 1 90 ? 0.216 -14.453 -4.848 1 98.94 90 ASN A CA 1
ATOM 664 C C . ASN A 1 90 ? -1.211 -13.977 -5.105 1 98.94 90 ASN A C 1
ATOM 666 O O . ASN A 1 90 ? -1.419 -12.891 -5.648 1 98.94 90 ASN A O 1
ATOM 670 N N . ASN A 1 91 ? -2.168 -14.742 -4.617 1 98.81 91 ASN A N 1
ATOM 671 C CA . ASN A 1 91 ? -3.566 -14.492 -4.953 1 98.81 91 ASN A CA 1
ATOM 672 C C . ASN A 1 91 ? -4.422 -14.32 -3.701 1 98.81 91 ASN A C 1
ATOM 674 O O . ASN A 1 91 ? -5.516 -13.758 -3.764 1 98.81 91 ASN A O 1
ATOM 678 N N . ALA A 1 92 ? -3.904 -14.852 -2.541 1 98.62 92 ALA A N 1
ATOM 679 C CA . ALA A 1 92 ? -4.672 -14.695 -1.306 1 98.62 92 ALA A CA 1
ATOM 680 C C . ALA A 1 92 ? -5.016 -13.234 -1.049 1 98.62 92 ALA A C 1
ATOM 682 O O . ALA A 1 92 ? -4.156 -12.359 -1.169 1 98.62 92 ALA A O 1
ATOM 683 N N . GLY A 1 93 ? -6.234 -12.977 -0.784 1 97.06 93 GLY A N 1
ATOM 684 C CA . GLY A 1 93 ? -6.695 -11.625 -0.499 1 97.06 93 GLY A CA 1
ATOM 685 C C . GLY A 1 93 ? -8.078 -11.586 0.124 1 97.06 93 GLY A C 1
ATOM 686 O O . GLY A 1 93 ? -8.852 -12.539 0.002 1 97.06 93 GLY A O 1
ATOM 687 N N . ILE A 1 94 ? -8.35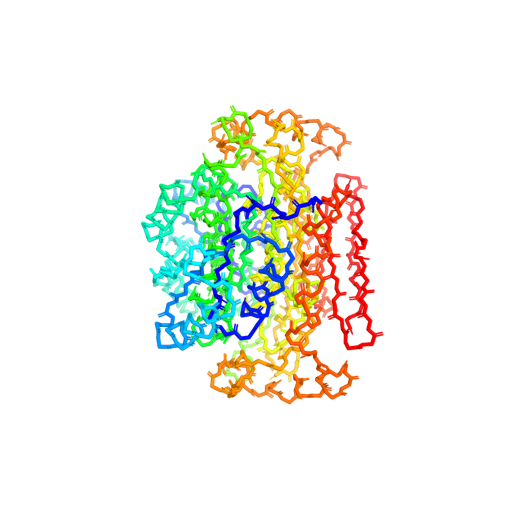9 -10.523 0.803 1 96.12 94 ILE A N 1
ATOM 688 C CA . ILE A 1 94 ? -9.672 -10.32 1.398 1 96.12 94 ILE A CA 1
ATOM 689 C C . ILE A 1 94 ? -10.125 -8.875 1.175 1 96.12 94 ILE A C 1
ATOM 691 O O . ILE A 1 94 ? -9.312 -8.008 0.86 1 96.12 94 ILE A O 1
ATOM 695 N N . LEU A 1 95 ? -11.383 -8.672 1.179 1 95.31 95 LEU A N 1
ATOM 696 C CA . LEU A 1 95 ? -12 -7.363 1.321 1 95.31 95 LEU A CA 1
ATOM 697 C C . LEU A 1 95 ? -12.703 -7.234 2.67 1 95.31 95 LEU A C 1
ATOM 699 O O . LEU A 1 95 ? -13.68 -7.934 2.936 1 95.31 95 LEU A O 1
ATOM 703 N N . ASN A 1 96 ? -12.156 -6.523 3.543 1 95.94 96 ASN A N 1
ATOM 704 C CA . ASN A 1 96 ? -12.727 -6.281 4.863 1 95.94 96 ASN A CA 1
ATOM 705 C C . ASN A 1 96 ? -12.281 -4.934 5.426 1 95.94 96 ASN A C 1
ATOM 707 O O . ASN A 1 96 ? -11.219 -4.828 6.031 1 95.94 96 ASN A O 1
ATOM 711 N N . GLU A 1 97 ? -13.133 -3.918 5.305 1 96.75 97 GLU A N 1
ATOM 712 C CA . GLU A 1 97 ? -12.82 -2.58 5.797 1 96.75 97 GLU A CA 1
ATOM 713 C C . GLU A 1 97 ? -13 -2.492 7.309 1 96.75 97 GLU A C 1
ATOM 715 O O . GLU A 1 97 ? -12.445 -1.598 7.953 1 96.75 97 GLU A O 1
ATOM 720 N N . SER A 1 98 ? -13.812 -3.416 7.891 1 95.62 98 SER A N 1
ATOM 721 C CA . SER A 1 98 ? -14 -3.457 9.336 1 95.62 98 SER A CA 1
ATOM 722 C C . SER A 1 98 ? -12.742 -3.953 10.047 1 95.62 98 SER A C 1
ATOM 724 O O . SER A 1 98 ? -12.422 -3.496 11.148 1 95.62 98 SER A O 1
ATOM 726 N N . ASP A 1 99 ? -12.102 -4.879 9.406 1 96.94 99 ASP A N 1
ATOM 727 C CA . ASP A 1 99 ? -10.805 -5.375 9.852 1 96.94 99 ASP A CA 1
ATOM 728 C C . ASP A 1 99 ? -9.695 -4.949 8.898 1 96.94 99 ASP A C 1
ATOM 730 O O . ASP A 1 99 ? -9.039 -5.793 8.289 1 96.94 99 ASP A O 1
ATOM 734 N N . TRP A 1 100 ? -9.492 -3.637 8.883 1 98.19 100 TRP A N 1
ATOM 735 C CA . TRP A 1 100 ? -8.656 -3.059 7.836 1 98.19 100 TRP A CA 1
ATOM 736 C C . TRP A 1 100 ? -7.191 -3.443 8.039 1 98.19 100 TRP A C 1
ATOM 738 O O . TRP A 1 100 ? -6.445 -3.602 7.066 1 98.19 100 TRP A O 1
ATOM 748 N N . GLU A 1 101 ? -6.738 -3.625 9.328 1 98.56 101 GLU A N 1
ATOM 749 C CA . GLU A 1 101 ? -5.355 -4.035 9.562 1 98.56 101 GLU A CA 1
ATOM 750 C C . GLU A 1 101 ? -5.09 -5.426 8.992 1 98.56 101 GLU A C 1
ATOM 752 O O . GLU A 1 101 ? -4.039 -5.668 8.398 1 98.56 101 GLU A O 1
ATOM 757 N N . LYS A 1 102 ? -6.043 -6.344 9.242 1 98.31 102 LYS A N 1
ATOM 758 C CA . LYS A 1 102 ? -5.934 -7.688 8.672 1 98.31 102 LYS A CA 1
ATOM 759 C C . LYS A 1 102 ? -5.918 -7.641 7.148 1 98.31 102 LYS A C 1
ATOM 761 O O . LYS A 1 102 ? -5.211 -8.414 6.504 1 98.31 102 LYS A O 1
ATOM 766 N N . THR A 1 103 ? -6.703 -6.73 6.535 1 98.62 103 THR A N 1
ATOM 767 C CA . THR A 1 103 ? -6.73 -6.547 5.09 1 98.62 103 THR A CA 1
ATOM 768 C C . THR A 1 103 ? -5.352 -6.16 4.566 1 98.62 103 THR A C 1
ATOM 770 O O . THR A 1 103 ? -4.871 -6.723 3.58 1 98.62 103 THR A O 1
ATOM 773 N N . VAL A 1 104 ? -4.676 -5.258 5.254 1 98.94 104 VAL A N 1
ATOM 774 C CA . VAL A 1 104 ? -3.33 -4.875 4.84 1 98.94 104 VAL A CA 1
ATOM 775 C C . VAL A 1 104 ? -2.381 -6.059 5.016 1 98.94 104 VAL A C 1
ATOM 777 O O . VAL A 1 104 ? -1.551 -6.328 4.145 1 98.94 104 VAL A O 1
ATOM 780 N N . SER A 1 105 ? -2.533 -6.746 6.113 1 98.88 105 SER A N 1
ATOM 781 C CA . SER A 1 105 ? -1.659 -7.867 6.441 1 98.88 105 SER A CA 1
ATOM 782 C C . SER A 1 105 ? -1.732 -8.953 5.379 1 98.88 105 SER A C 1
ATOM 784 O O . SER A 1 105 ? -0.702 -9.453 4.918 1 98.88 105 SER A O 1
ATOM 786 N N . ILE A 1 106 ? -2.875 -9.281 4.949 1 98.81 106 ILE A N 1
ATOM 787 C CA . ILE A 1 106 ? -3.068 -10.383 4.012 1 98.81 106 ILE A CA 1
ATOM 788 C C . ILE A 1 106 ? -2.789 -9.898 2.59 1 98.81 106 ILE A C 1
ATOM 790 O O . ILE A 1 106 ? -1.995 -10.508 1.865 1 98.81 106 ILE A O 1
ATOM 794 N N . ASN A 1 107 ? -3.383 -8.734 2.182 1 98.88 107 ASN A N 1
ATOM 795 C CA . ASN A 1 107 ? -3.4 -8.312 0.785 1 98.88 107 ASN A CA 1
ATOM 796 C C . ASN A 1 107 ? -2.041 -7.773 0.346 1 98.88 107 ASN A C 1
ATOM 798 O O . ASN A 1 107 ? -1.687 -7.855 -0.831 1 98.88 107 ASN A O 1
ATOM 802 N N . LEU A 1 108 ? -1.353 -7.176 1.3 1 98.94 108 LEU A N 1
ATOM 803 C CA . LEU A 1 108 ? -0.104 -6.535 0.904 1 98.94 108 LEU A CA 1
ATOM 804 C C . LEU A 1 108 ? 1.094 -7.238 1.535 1 98.94 108 LEU A C 1
ATOM 806 O O . LEU A 1 108 ? 1.996 -7.691 0.829 1 98.94 108 LEU A O 1
ATOM 810 N N . LEU A 1 109 ? 1.103 -7.34 2.895 1 98.94 109 LEU A N 1
ATOM 811 C CA . LEU A 1 109 ? 2.24 -7.977 3.547 1 98.94 109 LEU A CA 1
ATOM 812 C C . LEU A 1 109 ? 2.373 -9.43 3.109 1 98.94 109 LEU A C 1
ATOM 814 O O . LEU A 1 109 ? 3.484 -9.938 2.961 1 98.94 109 LEU A O 1
ATOM 818 N N . GLY A 1 110 ? 1.235 -10.109 2.939 1 98.94 110 GLY A N 1
ATOM 819 C CA . GLY A 1 110 ? 1.273 -11.477 2.455 1 98.94 110 GLY A CA 1
ATOM 820 C C . GLY A 1 110 ? 1.954 -11.617 1.105 1 98.94 110 GLY A C 1
ATOM 821 O O . GLY A 1 110 ? 2.727 -12.555 0.887 1 98.94 110 GLY A O 1
ATOM 822 N N . VAL A 1 111 ? 1.707 -10.672 0.177 1 98.94 111 VAL A N 1
ATOM 823 C CA . VAL A 1 111 ? 2.305 -10.672 -1.153 1 98.94 111 VAL A CA 1
ATOM 824 C C . VAL A 1 111 ? 3.811 -10.438 -1.044 1 98.94 111 VAL A C 1
ATOM 826 O O . VAL A 1 111 ? 4.602 -11.133 -1.684 1 98.94 111 VAL A O 1
ATOM 829 N N . ILE A 1 112 ? 4.207 -9.461 -0.224 1 98.94 112 ILE A N 1
ATOM 830 C CA . ILE A 1 112 ? 5.613 -9.117 -0.056 1 98.94 112 ILE A CA 1
ATOM 831 C C . ILE A 1 112 ? 6.359 -10.297 0.57 1 98.94 112 ILE A C 1
ATOM 833 O O . ILE A 1 112 ? 7.398 -10.719 0.063 1 98.94 112 ILE A O 1
ATOM 837 N N . ARG A 1 113 ? 5.777 -10.836 1.629 1 98.81 113 ARG A N 1
ATOM 838 C CA . ARG A 1 113 ? 6.375 -11.969 2.33 1 98.81 113 ARG A CA 1
ATOM 839 C C . ARG A 1 113 ? 6.5 -13.18 1.41 1 98.81 113 ARG A C 1
ATOM 841 O O . ARG A 1 113 ? 7.555 -13.812 1.34 1 98.81 113 ARG A O 1
ATOM 848 N N . GLY A 1 114 ? 5.414 -13.508 0.734 1 98.88 114 GLY A N 1
ATOM 849 C CA . GLY A 1 114 ? 5.457 -14.609 -0.218 1 98.88 114 GLY A CA 1
ATOM 850 C C . GLY A 1 114 ? 6.52 -14.43 -1.286 1 98.88 114 GLY A C 1
ATOM 851 O O . GLY A 1 114 ? 7.234 -15.375 -1.62 1 98.88 114 GLY A O 1
ATOM 852 N N . THR A 1 115 ? 6.637 -13.234 -1.803 1 98.94 115 THR A N 1
ATOM 853 C CA . THR A 1 115 ? 7.598 -12.914 -2.854 1 98.94 115 THR A CA 1
ATOM 854 C C . THR A 1 115 ? 9.023 -13.109 -2.355 1 98.94 115 THR A C 1
ATOM 856 O O . THR A 1 115 ? 9.82 -13.805 -2.992 1 98.94 115 THR A O 1
ATOM 859 N N . TYR A 1 116 ? 9.359 -12.523 -1.192 1 98.81 116 TYR A N 1
ATOM 860 C CA . TYR A 1 116 ? 10.727 -12.586 -0.69 1 98.81 116 TYR A CA 1
ATOM 861 C C . TYR A 1 116 ? 11.117 -14.016 -0.331 1 98.81 116 TYR A C 1
ATOM 863 O O . TYR A 1 116 ? 12.242 -14.438 -0.593 1 98.81 116 TYR A O 1
ATOM 871 N N . LEU A 1 117 ? 10.211 -14.75 0.218 1 98.69 117 LEU A N 1
ATOM 872 C CA . LEU A 1 117 ? 10.508 -16.125 0.585 1 98.69 117 LEU A CA 1
ATOM 873 C C . LEU A 1 117 ? 10.625 -17.016 -0.655 1 98.69 117 LEU A C 1
ATOM 875 O O . LEU A 1 117 ? 11.453 -17.922 -0.697 1 98.69 117 LEU A O 1
ATOM 879 N N . ALA A 1 118 ? 9.805 -16.719 -1.683 1 98.81 118 ALA A N 1
ATOM 880 C CA . ALA A 1 118 ? 9.922 -17.484 -2.93 1 98.81 118 ALA A CA 1
ATOM 881 C C . ALA A 1 118 ? 11.266 -17.219 -3.604 1 98.81 118 ALA A C 1
ATOM 883 O O . ALA A 1 118 ? 11.859 -18.141 -4.18 1 98.81 118 ALA A O 1
ATOM 884 N N . LEU A 1 119 ? 11.742 -16 -3.561 1 98.56 119 LEU A N 1
ATOM 885 C CA . LEU A 1 119 ? 12.992 -15.625 -4.211 1 98.56 119 LEU A CA 1
ATOM 886 C C . LEU A 1 119 ? 14.164 -16.406 -3.623 1 98.56 119 LEU A C 1
ATOM 888 O O . LEU A 1 119 ? 15.141 -16.688 -4.32 1 98.56 119 LEU A O 1
ATOM 892 N N . LYS A 1 120 ? 14.039 -16.828 -2.365 1 97.94 120 LYS A N 1
ATOM 893 C CA . LYS A 1 120 ? 15.086 -17.641 -1.766 1 97.94 120 LYS A CA 1
ATOM 894 C C . LYS A 1 120 ? 15.258 -18.969 -2.512 1 97.94 120 LYS A C 1
ATOM 896 O O . LYS A 1 120 ? 16.312 -19.578 -2.455 1 97.94 120 LYS A O 1
ATOM 901 N N . HIS A 1 121 ? 14.25 -19.359 -3.246 1 98.31 121 HIS A N 1
ATOM 902 C CA . HIS A 1 121 ? 14.273 -20.641 -3.945 1 98.31 121 HIS A CA 1
ATOM 903 C C . HIS A 1 121 ? 14.352 -20.438 -5.453 1 98.31 121 HIS A C 1
ATOM 905 O O . HIS A 1 121 ? 14.742 -21.344 -6.184 1 98.31 121 HIS A O 1
ATOM 911 N N . MET A 1 122 ? 14.023 -19.203 -5.91 1 98.62 122 MET A N 1
ATOM 912 C CA . MET A 1 122 ? 13.844 -19 -7.344 1 98.62 122 MET A CA 1
ATOM 913 C C . MET A 1 122 ? 15.016 -18.219 -7.93 1 98.62 122 MET A C 1
ATOM 915 O O . MET A 1 122 ? 15.32 -18.344 -9.117 1 98.62 122 MET A O 1
ATOM 919 N N . ASN A 1 123 ? 15.602 -17.375 -7.141 1 98.25 123 ASN A N 1
ATOM 920 C CA . ASN A 1 123 ? 16.609 -16.422 -7.562 1 98.25 123 ASN A CA 1
ATOM 921 C C . ASN A 1 123 ? 17.844 -17.109 -8.141 1 98.25 123 ASN A C 1
ATOM 923 O O . ASN A 1 123 ? 18.5 -17.891 -7.453 1 98.25 123 ASN A O 1
ATOM 927 N N . LYS A 1 124 ? 18.219 -16.781 -9.367 1 98.38 124 LYS A N 1
ATOM 928 C CA . LYS A 1 124 ? 19.312 -17.453 -10.055 1 98.38 124 LYS A CA 1
ATOM 929 C C . LYS A 1 124 ? 20.656 -17.094 -9.43 1 98.38 124 LYS A C 1
ATOM 931 O O . LYS A 1 124 ? 21.594 -17.891 -9.469 1 98.38 124 LYS A O 1
ATOM 936 N N . THR A 1 125 ? 20.688 -15.93 -8.859 1 97.06 125 THR A N 1
ATOM 937 C CA . THR A 1 125 ? 21.953 -15.492 -8.281 1 97.06 125 THR A CA 1
ATOM 938 C C . THR A 1 125 ? 22.266 -16.25 -6.992 1 97.06 125 THR A C 1
ATOM 940 O O . THR A 1 125 ? 23.375 -16.188 -6.477 1 97.06 125 THR A O 1
ATOM 943 N N . SER A 1 126 ? 21.297 -17.016 -6.516 1 95 126 SER A N 1
ATOM 944 C CA . SER A 1 126 ? 21.5 -17.781 -5.297 1 95 126 SER A CA 1
ATOM 945 C C . SER A 1 126 ? 21.141 -19.25 -5.5 1 95 126 SER A C 1
ATOM 947 O O . SER A 1 126 ? 20.672 -19.922 -4.582 1 95 126 SER A O 1
ATOM 949 N N . GLY A 1 127 ? 21.203 -19.672 -6.719 1 95 127 GLY A N 1
ATOM 950 C CA . GLY A 1 127 ? 21.094 -21.094 -7 1 95 127 GLY A CA 1
ATOM 951 C C . GLY A 1 127 ? 19.703 -21.5 -7.48 1 95 127 GLY A C 1
ATOM 952 O O . GLY A 1 127 ? 19.469 -22.672 -7.781 1 95 127 GLY A O 1
ATOM 953 N N . GLY A 1 128 ? 18.812 -20.562 -7.602 1 97 128 GLY A N 1
ATOM 954 C CA . GLY A 1 128 ? 17.484 -20.875 -8.117 1 97 128 GLY A CA 1
ATOM 955 C C . GLY A 1 128 ? 17.453 -21.016 -9.625 1 97 128 GLY A C 1
ATOM 956 O O . GLY A 1 128 ? 18.453 -20.797 -10.297 1 97 128 GLY A O 1
ATOM 957 N N . ARG A 1 129 ? 16.344 -21.453 -10.117 1 96.44 129 ARG A N 1
ATOM 958 C CA . ARG A 1 129 ? 16.203 -21.719 -11.547 1 96.44 129 ARG A CA 1
ATOM 959 C C . ARG A 1 129 ? 15.484 -20.562 -12.25 1 96.44 129 ARG A C 1
ATOM 961 O O . ARG A 1 129 ? 15.258 -20.625 -13.453 1 96.44 129 ARG A O 1
ATOM 968 N N . GLY A 1 130 ? 15.148 -19.531 -11.57 1 98.12 130 GLY A N 1
ATOM 969 C CA . GLY A 1 130 ? 14.344 -18.453 -12.133 1 98.12 130 GLY A CA 1
ATOM 970 C C . GLY A 1 130 ? 12.867 -18.797 -12.211 1 98.12 130 GLY A C 1
ATOM 971 O O . GLY A 1 130 ? 12.406 -19.734 -11.555 1 98.12 130 GLY A O 1
ATOM 972 N N . GLY A 1 131 ? 12.109 -17.906 -12.844 1 98.69 131 GLY A N 1
ATOM 973 C CA . GLY A 1 131 ? 10.68 -18.156 -12.984 1 98.69 131 GLY A CA 1
ATOM 974 C C . GLY A 1 131 ? 9.859 -16.891 -13.094 1 98.69 131 GLY A C 1
ATOM 975 O O . GLY A 1 131 ? 10.289 -15.914 -13.719 1 98.69 131 GLY A O 1
ATOM 976 N N . VAL A 1 132 ? 8.625 -17 -12.625 1 98.94 132 VAL A N 1
ATOM 977 C CA . VAL A 1 132 ? 7.719 -15.859 -12.742 1 98.94 132 VAL A CA 1
ATOM 978 C C . VAL A 1 132 ? 6.82 -15.789 -11.508 1 98.94 132 VAL A C 1
ATOM 980 O O . VAL A 1 132 ? 6.395 -16.828 -10.984 1 98.94 132 VAL A O 1
ATOM 983 N N . ILE A 1 133 ? 6.664 -14.602 -10.992 1 98.94 133 ILE A N 1
ATOM 984 C CA . ILE A 1 133 ? 5.715 -14.305 -9.93 1 98.94 133 ILE A CA 1
ATOM 985 C C . ILE A 1 133 ? 4.59 -13.422 -10.469 1 98.94 133 ILE A C 1
ATOM 987 O O . ILE A 1 133 ? 4.848 -12.383 -11.07 1 98.94 133 ILE A O 1
ATOM 991 N N . VAL A 1 134 ? 3.357 -13.891 -10.328 1 98.94 134 VAL A N 1
ATOM 992 C CA . VAL A 1 134 ? 2.174 -13.125 -10.719 1 98.94 134 VAL A CA 1
ATOM 993 C C . VAL A 1 134 ? 1.376 -12.742 -9.477 1 98.94 134 VAL A C 1
ATOM 995 O O . VAL A 1 134 ? 0.912 -13.617 -8.734 1 98.94 134 VAL A O 1
ATOM 998 N N . ASN A 1 135 ? 1.293 -11.484 -9.234 1 98.94 135 ASN A N 1
ATOM 999 C CA . ASN A 1 135 ? 0.516 -10.969 -8.109 1 98.94 135 ASN A CA 1
ATOM 1000 C C . ASN A 1 135 ? -0.895 -10.57 -8.539 1 98.94 135 ASN A C 1
ATOM 1002 O O . ASN A 1 135 ? -1.086 -10.016 -9.625 1 98.94 135 ASN A O 1
ATOM 1006 N N . THR A 1 136 ? -1.849 -10.875 -7.707 1 98.75 136 THR A N 1
ATOM 1007 C CA . THR A 1 136 ? -3.227 -10.461 -7.953 1 98.75 136 THR A CA 1
ATOM 1008 C C . THR A 1 136 ? -3.549 -9.172 -7.211 1 98.75 136 THR A C 1
ATOM 1010 O O . THR A 1 136 ? -3.605 -9.156 -5.977 1 98.75 136 THR A O 1
ATOM 1013 N N . ALA A 1 137 ? -3.684 -8.18 -7.961 1 98.56 137 ALA A N 1
ATOM 1014 C CA . ALA A 1 137 ? -4.168 -6.918 -7.402 1 98.56 137 ALA A CA 1
ATOM 1015 C C . ALA A 1 137 ? -5.672 -6.766 -7.617 1 98.56 137 ALA A C 1
ATOM 1017 O O . ALA A 1 137 ? -6.461 -7.578 -7.129 1 98.56 137 ALA A O 1
ATOM 1018 N N . SER A 1 138 ? -6.145 -5.73 -8.234 1 97.38 138 SER A N 1
ATOM 1019 C CA . SER A 1 138 ? -7.523 -5.348 -8.539 1 97.38 138 SER A CA 1
ATOM 1020 C C . SER A 1 138 ? -7.57 -4.078 -9.375 1 97.38 138 SER A C 1
ATOM 1022 O O . SER A 1 138 ? -6.574 -3.359 -9.484 1 97.38 138 SER A O 1
ATOM 1024 N N . MET A 1 139 ? -8.688 -3.902 -10.062 1 95.5 139 MET A N 1
ATOM 1025 C CA . MET A 1 139 ? -8.914 -2.574 -10.625 1 95.5 139 MET A CA 1
ATOM 1026 C C . MET A 1 139 ? -8.695 -1.49 -9.578 1 95.5 139 MET A C 1
ATOM 1028 O O . MET A 1 139 ? -8.25 -0.388 -9.898 1 95.5 139 MET A O 1
ATOM 1032 N N . ALA A 1 140 ? -8.891 -1.824 -8.32 1 96.38 140 ALA A N 1
ATOM 1033 C CA . ALA A 1 140 ? -8.68 -0.909 -7.199 1 96.38 140 ALA A CA 1
ATOM 1034 C C . ALA A 1 140 ? -7.199 -0.603 -7.004 1 96.38 140 ALA A C 1
ATOM 1036 O O . ALA A 1 140 ? -6.84 0.303 -6.246 1 96.38 140 ALA A O 1
ATOM 1037 N N . GLY A 1 141 ? -6.336 -1.304 -7.645 1 97.94 141 GLY A N 1
ATOM 1038 C CA . GLY A 1 141 ? -4.91 -1.012 -7.633 1 97.94 141 GLY A CA 1
ATOM 1039 C C . GLY A 1 141 ? -4.508 0.035 -8.656 1 97.94 141 GLY A C 1
ATOM 1040 O O . GLY A 1 141 ? -3.373 0.517 -8.648 1 97.94 141 GLY A O 1
ATOM 1041 N N . LEU A 1 142 ? -5.461 0.37 -9.523 1 96.38 142 LEU A N 1
ATOM 1042 C CA . LEU A 1 142 ? -5.219 1.322 -10.602 1 96.38 142 LEU A CA 1
ATOM 1043 C C . LEU A 1 142 ? -6.016 2.604 -10.391 1 96.38 142 LEU A C 1
ATOM 1045 O O . LEU A 1 142 ? -5.641 3.664 -10.891 1 96.38 142 LEU A O 1
ATOM 1049 N N . GLY A 1 143 ? -7.121 2.494 -9.695 1 95.31 143 GLY A N 1
ATOM 1050 C CA . GLY A 1 143 ? -7.984 3.619 -9.367 1 95.31 143 GLY A CA 1
ATOM 1051 C C . GLY A 1 143 ? -8.727 3.439 -8.062 1 95.31 143 GLY A C 1
ATOM 1052 O O . GLY A 1 143 ? -8.891 2.316 -7.582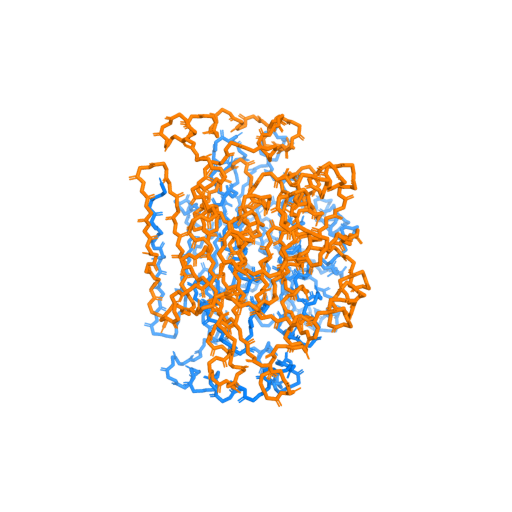 1 95.31 143 GLY A O 1
ATOM 1053 N N . PRO A 1 144 ? -9.258 4.516 -7.551 1 96.19 144 PRO A N 1
ATOM 1054 C CA . PRO A 1 144 ? -9.859 4.453 -6.219 1 96.19 144 PRO A CA 1
ATOM 1055 C C . PRO A 1 144 ? -11.242 3.809 -6.23 1 96.19 144 PRO A C 1
ATOM 1057 O O . PRO A 1 144 ? -12.078 4.141 -7.074 1 96.19 144 PRO A O 1
ATOM 1060 N N . LEU A 1 145 ? -11.461 2.887 -5.348 1 95.5 145 LEU A N 1
ATOM 1061 C CA . LEU A 1 145 ? -12.789 2.432 -4.938 1 95.5 145 LEU A CA 1
ATOM 1062 C C . LEU A 1 145 ? -13.211 3.09 -3.627 1 95.5 145 LEU A C 1
ATOM 1064 O O . LEU A 1 145 ? -12.68 2.76 -2.562 1 95.5 145 LEU A O 1
ATOM 1068 N N . ILE A 1 146 ? -14.211 3.943 -3.664 1 96.62 146 ILE A N 1
ATOM 1069 C CA . ILE A 1 146 ? -14.477 4.844 -2.549 1 96.62 146 ILE A CA 1
ATOM 1070 C C . ILE A 1 146 ? -15.164 4.078 -1.42 1 96.62 146 ILE A C 1
ATOM 1072 O O . ILE A 1 146 ? -15.172 4.527 -0.271 1 96.62 146 ILE A O 1
ATOM 1076 N N . SER A 1 147 ? -15.688 2.861 -1.72 1 96 147 SER A N 1
ATOM 1077 C CA . SER A 1 147 ? -16.359 2.062 -0.701 1 96 147 SER A CA 1
ATOM 1078 C C . SER A 1 147 ? -15.359 1.218 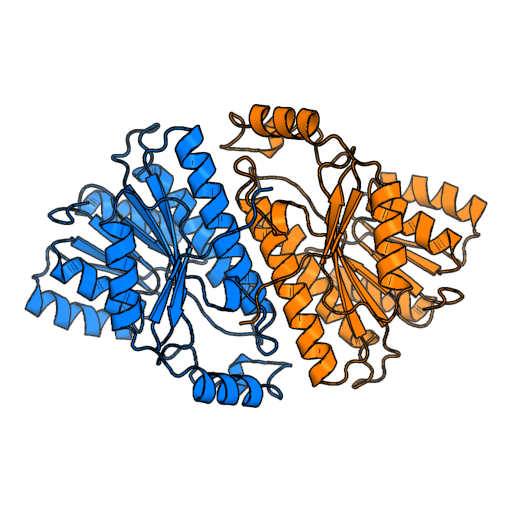0.086 1 96 147 SER A C 1
ATOM 1080 O O . SER A 1 147 ? -15.711 0.642 1.119 1 96 147 SER A O 1
ATOM 1082 N N . CYS A 1 148 ? -14.141 1.146 -0.398 1 96.81 148 CYS A N 1
ATOM 1083 C CA . CYS A 1 148 ? -13.133 0.29 0.22 1 96.81 148 CYS A CA 1
ATOM 1084 C C . CYS A 1 148 ? -11.758 0.939 0.166 1 96.81 148 CYS A C 1
ATOM 1086 O O . CYS A 1 148 ? -10.852 0.436 -0.506 1 96.81 148 CYS A O 1
ATOM 1088 N N . PRO A 1 149 ? -11.547 1.988 0.956 1 98.62 149 PRO A N 1
ATOM 1089 C CA . PRO A 1 149 ? -10.305 2.756 0.85 1 98.62 149 PRO A CA 1
ATOM 1090 C C . PRO A 1 149 ? -9.07 1.936 1.224 1 98.62 149 PRO A C 1
ATOM 1092 O O . PRO A 1 149 ? -8.031 2.055 0.578 1 98.62 149 PRO A O 1
ATOM 1095 N N . VAL A 1 150 ? -9.18 1.112 2.271 1 98.88 150 VAL A N 1
ATOM 1096 C CA . VAL A 1 150 ? -8.016 0.342 2.695 1 98.88 150 VAL A CA 1
ATOM 1097 C C . VAL A 1 150 ? -7.723 -0.754 1.674 1 98.88 150 VAL A C 1
ATOM 1099 O O . VAL A 1 150 ? -6.566 -0.993 1.325 1 98.88 150 VAL A O 1
ATOM 1102 N N . TYR A 1 151 ? -8.758 -1.443 1.171 1 98.31 151 TYR A N 1
ATOM 1103 C CA . TYR A 1 151 ? -8.578 -2.391 0.077 1 98.31 151 TYR A CA 1
ATOM 1104 C C . TYR A 1 151 ? -7.871 -1.732 -1.104 1 98.31 151 TYR A C 1
ATOM 1106 O O . TYR A 1 151 ? -6.906 -2.279 -1.643 1 98.31 151 TYR A O 1
ATOM 1114 N N . THR A 1 152 ? -8.328 -0.521 -1.513 1 98.62 152 THR A N 1
ATOM 1115 C CA . THR A 1 152 ? -7.715 0.265 -2.576 1 98.62 152 THR A CA 1
ATOM 1116 C C . THR A 1 152 ? -6.23 0.487 -2.295 1 98.62 152 THR A C 1
ATOM 1118 O O . THR A 1 152 ? -5.391 0.276 -3.17 1 98.62 152 THR A O 1
ATOM 1121 N N . ALA A 1 153 ? -5.93 0.858 -1.087 1 98.94 153 ALA A N 1
ATOM 1122 C CA . ALA A 1 153 ? -4.547 1.102 -0.692 1 98.94 153 ALA A CA 1
ATOM 1123 C C . ALA A 1 153 ? -3.686 -0.14 -0.911 1 98.94 153 ALA A C 1
ATOM 1125 O O . ALA A 1 153 ? -2.602 -0.057 -1.494 1 98.94 153 ALA A O 1
ATOM 1126 N N . THR A 1 154 ? -4.148 -1.302 -0.454 1 98.94 154 THR A N 1
ATOM 1127 C CA . THR A 1 154 ? -3.363 -2.529 -0.537 1 98.94 154 THR A CA 1
ATOM 1128 C C . THR A 1 154 ? -3.111 -2.914 -1.992 1 98.94 154 THR A C 1
ATOM 1130 O O . THR A 1 154 ? -2.002 -3.312 -2.352 1 98.94 154 THR A O 1
ATOM 1133 N N . LYS A 1 155 ? -4.137 -2.758 -2.783 1 98.88 155 LYS A N 1
ATOM 1134 C CA . LYS A 1 155 ? -4.012 -3.209 -4.164 1 98.88 155 LYS A CA 1
ATOM 1135 C C . LYS A 1 155 ? -3.17 -2.234 -4.988 1 98.88 155 LYS A C 1
ATOM 1137 O O . LYS A 1 155 ? -2.449 -2.645 -5.898 1 98.88 155 LYS A O 1
ATOM 1142 N N . HIS A 1 156 ? -3.209 -0.945 -4.672 1 98.81 156 HIS A N 1
ATOM 1143 C CA . HIS A 1 156 ? -2.213 -0.025 -5.207 1 98.81 156 HIS A CA 1
ATOM 1144 C C . HIS A 1 156 ? -0.802 -0.452 -4.812 1 98.81 156 HIS A C 1
ATOM 1146 O O . HIS A 1 156 ? 0.108 -0.447 -5.645 1 98.81 156 HIS A O 1
ATOM 1152 N N . GLY A 1 157 ? -0.68 -0.771 -3.537 1 98.94 157 GLY A N 1
ATOM 1153 C CA . GLY A 1 157 ? 0.613 -1.234 -3.059 1 98.94 157 GLY A CA 1
ATOM 1154 C C . GLY A 1 157 ? 1.139 -2.432 -3.828 1 98.94 157 GLY A C 1
ATOM 1155 O O . GLY A 1 157 ? 2.32 -2.48 -4.176 1 98.94 157 GLY A O 1
ATOM 1156 N N . VAL A 1 158 ? 0.271 -3.348 -4.145 1 98.94 158 VAL A N 1
ATOM 1157 C CA . VAL A 1 158 ? 0.652 -4.555 -4.871 1 98.94 158 VAL A CA 1
ATOM 1158 C C . VAL A 1 158 ? 1.143 -4.184 -6.27 1 98.94 158 VAL A C 1
ATOM 1160 O O . VAL A 1 158 ? 2.15 -4.715 -6.742 1 98.94 158 VAL A O 1
ATOM 1163 N N . VAL A 1 159 ? 0.476 -3.277 -6.938 1 98.81 159 VAL A N 1
ATOM 1164 C CA . VAL A 1 159 ? 0.873 -2.852 -8.273 1 98.81 159 VAL A CA 1
ATOM 1165 C C . VAL A 1 159 ? 2.254 -2.199 -8.219 1 98.81 159 VAL A C 1
ATOM 1167 O O . VAL A 1 159 ? 3.15 -2.568 -8.984 1 98.81 159 VAL A O 1
ATOM 1170 N N . GLY A 1 160 ? 2.441 -1.261 -7.32 1 98.75 160 GLY A N 1
ATOM 1171 C CA . GLY A 1 160 ? 3.727 -0.593 -7.191 1 98.75 160 GLY A CA 1
ATOM 1172 C C . GLY A 1 160 ? 4.859 -1.542 -6.852 1 98.75 160 GLY A C 1
ATOM 1173 O O . GLY A 1 160 ? 5.938 -1.467 -7.441 1 98.75 160 GLY A O 1
ATOM 1174 N N . PHE A 1 161 ? 4.613 -2.473 -5.895 1 98.94 161 PHE A N 1
ATOM 1175 C CA . PHE A 1 161 ? 5.598 -3.463 -5.469 1 98.94 161 PHE A CA 1
ATOM 1176 C C . PHE A 1 161 ? 6.031 -4.336 -6.641 1 98.94 161 PHE A C 1
ATOM 1178 O O . PHE A 1 161 ? 7.223 -4.57 -6.836 1 98.94 161 PHE A O 1
ATOM 1185 N N . THR A 1 162 ? 5.02 -4.742 -7.41 1 98.94 162 THR A N 1
ATOM 1186 C CA . THR A 1 162 ? 5.277 -5.641 -8.531 1 98.94 162 THR A CA 1
ATOM 1187 C C . THR A 1 162 ? 6.188 -4.98 -9.562 1 98.94 162 THR A C 1
ATOM 1189 O O . THR A 1 162 ? 7.172 -5.578 -10 1 98.94 162 THR A O 1
ATOM 1192 N N . ARG A 1 163 ? 5.871 -3.789 -9.906 1 98.62 163 ARG A N 1
ATOM 1193 C CA . ARG A 1 163 ? 6.648 -3.08 -10.914 1 98.62 163 ARG A CA 1
ATOM 1194 C C . ARG A 1 163 ? 8.055 -2.781 -10.406 1 98.62 163 ARG A C 1
ATOM 1196 O O . ARG A 1 163 ? 9.031 -2.883 -11.156 1 98.62 163 ARG A O 1
ATOM 1203 N N . ALA A 1 164 ? 8.156 -2.41 -9.133 1 98.56 164 ALA A N 1
ATOM 1204 C CA . ALA A 1 164 ? 9.477 -2.158 -8.562 1 98.56 164 ALA A CA 1
ATOM 1205 C C . ALA A 1 164 ? 10.312 -3.434 -8.531 1 98.56 164 ALA A C 1
ATOM 1207 O O . ALA A 1 164 ? 11.492 -3.418 -8.906 1 98.56 164 ALA A O 1
ATOM 1208 N N . MET A 1 165 ? 9.719 -4.535 -8.172 1 98.81 165 MET A N 1
ATOM 1209 C CA . MET A 1 165 ? 10.43 -5.805 -8.102 1 98.81 165 MET A CA 1
ATOM 1210 C C . MET A 1 165 ? 10.875 -6.262 -9.484 1 98.81 165 MET A C 1
ATOM 1212 O O . MET A 1 165 ? 11.938 -6.859 -9.641 1 98.81 165 MET A O 1
ATOM 1216 N N . SER A 1 166 ? 10.008 -6.035 -10.484 1 98.81 166 SER A N 1
ATOM 1217 C CA . SER A 1 166 ? 10.375 -6.391 -11.852 1 98.81 166 SER A CA 1
ATOM 1218 C C . SER A 1 166 ? 11.672 -5.711 -12.266 1 98.81 166 SER A C 1
ATOM 1220 O O . SER A 1 166 ? 12.57 -6.355 -12.812 1 98.81 166 SER A O 1
ATOM 1222 N N . GLY A 1 167 ? 11.727 -4.402 -12.008 1 98 167 GLY A N 1
ATOM 1223 C CA . GLY A 1 167 ? 12.938 -3.664 -12.32 1 98 167 GLY A CA 1
ATOM 1224 C C . GLY A 1 167 ? 14.141 -4.125 -11.523 1 98 167 GLY A C 1
ATOM 1225 O O . GLY A 1 167 ? 15.234 -4.277 -12.07 1 98 167 GLY A O 1
ATOM 1226 N N . ALA A 1 168 ? 13.961 -4.332 -10.219 1 98.38 168 ALA A N 1
ATOM 1227 C CA . ALA A 1 168 ? 15.055 -4.777 -9.359 1 98.38 168 ALA A CA 1
ATOM 1228 C C . ALA A 1 168 ? 15.586 -6.137 -9.805 1 98.38 168 ALA A C 1
ATOM 1230 O O . ALA A 1 168 ? 16.797 -6.336 -9.898 1 98.38 168 ALA A O 1
ATOM 1231 N N . SER A 1 169 ? 14.664 -7.035 -10.07 1 98.69 169 SER A N 1
ATOM 1232 C CA . SER A 1 169 ? 15.031 -8.375 -10.516 1 98.69 169 SER A CA 1
ATOM 1233 C C . SER A 1 169 ? 15.852 -8.328 -11.805 1 98.69 169 SER A C 1
ATOM 1235 O O . SER A 1 169 ? 16.859 -9.031 -11.938 1 98.69 169 SER A O 1
ATOM 1237 N N . THR A 1 170 ? 15.398 -7.473 -12.719 1 98.44 170 THR A N 1
ATOM 1238 C CA . THR A 1 170 ? 16.109 -7.316 -13.977 1 98.44 170 THR A CA 1
ATOM 1239 C C . THR A 1 170 ? 17.516 -6.746 -13.734 1 98.44 170 THR A C 1
ATOM 1241 O O . THR A 1 170 ? 18.5 -7.285 -14.234 1 98.44 170 THR A O 1
ATOM 1244 N N . ALA A 1 171 ? 17.641 -5.734 -12.945 1 97.56 171 ALA A N 1
ATOM 1245 C CA . ALA A 1 171 ? 18.906 -5.047 -12.695 1 97.56 171 ALA A CA 1
ATOM 1246 C C . ALA A 1 171 ? 19.891 -5.953 -11.961 1 97.56 171 ALA A C 1
ATOM 1248 O O . ALA A 1 171 ? 21.094 -5.875 -12.18 1 97.56 171 ALA A O 1
ATOM 1249 N N . LEU A 1 172 ? 19.359 -6.859 -11.125 1 97.75 172 LEU A N 1
ATOM 1250 C CA . LEU A 1 172 ? 20.234 -7.652 -10.266 1 97.75 172 LEU A CA 1
ATOM 1251 C C . LEU A 1 172 ? 20.422 -9.055 -10.828 1 97.75 172 LEU A C 1
ATOM 1253 O O . LEU A 1 172 ? 21.172 -9.859 -10.266 1 97.75 172 LEU A O 1
ATOM 1257 N N . GLY A 1 173 ? 19.672 -9.367 -11.891 1 98.19 173 GLY A N 1
ATOM 1258 C CA . GLY A 1 173 ? 19.844 -10.648 -12.562 1 98.19 173 GLY A CA 1
ATOM 1259 C C . GLY A 1 173 ? 19.219 -11.805 -11.828 1 98.19 173 GLY A C 1
ATOM 1260 O O . GLY A 1 173 ? 19.75 -12.914 -11.82 1 98.19 173 GLY A O 1
ATOM 1261 N N . TYR A 1 174 ? 18.094 -11.586 -11.195 1 98.44 174 TYR A N 1
ATOM 1262 C CA . TYR A 1 174 ? 17.438 -12.633 -10.414 1 98.44 174 TYR A CA 1
ATOM 1263 C C . TYR A 1 174 ? 16.906 -13.734 -11.32 1 98.44 174 TYR A C 1
ATOM 1265 O O . TYR A 1 174 ? 16.703 -14.867 -10.867 1 98.44 174 TYR A O 1
ATOM 1273 N N . GLY A 1 175 ? 16.609 -13.398 -12.586 1 98.62 175 GLY A N 1
ATOM 1274 C CA . GLY A 1 175 ? 16.016 -14.367 -13.492 1 98.62 175 GLY A CA 1
ATOM 1275 C C . GLY A 1 175 ? 14.562 -14.672 -13.172 1 98.62 175 GLY A C 1
ATOM 1276 O O . GLY A 1 175 ? 14.055 -15.75 -13.508 1 98.62 175 GLY A O 1
ATOM 1277 N N . VAL A 1 176 ? 13.938 -13.781 -12.43 1 98.88 176 VAL A N 1
ATOM 1278 C CA . VAL A 1 176 ? 12.531 -13.93 -12.07 1 98.88 176 VAL A CA 1
ATOM 1279 C C . VAL A 1 176 ? 11.734 -12.734 -12.602 1 98.88 176 VAL A C 1
ATOM 1281 O O . VAL A 1 176 ? 12.078 -11.586 -12.336 1 98.88 176 VAL A O 1
ATOM 1284 N N . ARG A 1 177 ? 10.703 -12.984 -13.398 1 98.88 177 ARG A N 1
ATOM 1285 C CA . ARG A 1 177 ? 9.805 -11.938 -13.891 1 98.88 177 ARG A CA 1
ATOM 1286 C C . ARG A 1 177 ? 8.688 -11.664 -12.883 1 98.88 177 ARG A C 1
ATOM 1288 O O . ARG A 1 177 ? 8.297 -12.555 -12.125 1 98.88 177 ARG A O 1
ATOM 1295 N N . PHE A 1 178 ? 8.242 -10.438 -12.875 1 98.94 178 PHE A N 1
ATOM 1296 C CA . PHE A 1 178 ? 7.137 -10.023 -12.016 1 98.94 178 PHE A CA 1
ATOM 1297 C C . PHE A 1 178 ? 6.027 -9.375 -12.836 1 98.94 178 PHE A C 1
ATOM 1299 O O . PHE A 1 178 ? 6.285 -8.461 -13.633 1 98.94 178 PHE A O 1
ATOM 1306 N N . ASN A 1 179 ? 4.809 -9.867 -12.672 1 98.94 179 ASN A N 1
ATOM 1307 C CA . ASN A 1 179 ? 3.643 -9.281 -13.32 1 98.94 179 ASN A CA 1
ATOM 1308 C C . ASN A 1 179 ? 2.455 -9.195 -12.359 1 98.94 179 ASN A C 1
ATOM 1310 O O . ASN A 1 179 ? 2.438 -9.859 -11.328 1 98.94 179 ASN A O 1
ATOM 1314 N N . VAL A 1 180 ? 1.509 -8.32 -12.727 1 98.88 180 VAL A N 1
ATOM 1315 C CA . VAL A 1 180 ? 0.352 -8.133 -11.859 1 98.88 180 VAL A CA 1
ATOM 1316 C C . VAL A 1 180 ? -0.925 -8.117 -12.695 1 98.88 180 VAL A C 1
ATOM 1318 O O . VAL A 1 180 ? -0.952 -7.551 -13.789 1 98.88 180 VAL A O 1
ATOM 1321 N N . ILE A 1 181 ? -1.938 -8.844 -12.25 1 98.75 181 ILE A N 1
ATOM 1322 C CA . ILE A 1 181 ? -3.26 -8.773 -12.859 1 98.75 181 ILE A CA 1
ATOM 1323 C C . ILE A 1 181 ? -4.168 -7.879 -12.023 1 98.75 181 ILE A C 1
ATOM 1325 O O . ILE A 1 181 ? -4.074 -7.867 -10.789 1 98.75 181 ILE A O 1
ATOM 1329 N N . CYS A 1 182 ? -5 -7.168 -12.656 1 98 182 CYS A N 1
ATOM 1330 C CA . CYS A 1 182 ? -5.918 -6.223 -12.031 1 98 182 CYS A CA 1
ATOM 1331 C C . CYS A 1 182 ? -7.348 -6.453 -12.508 1 98 182 CYS A C 1
ATOM 1333 O O . CYS A 1 182 ? -7.879 -5.672 -13.297 1 98 182 CYS A O 1
ATOM 1335 N N . PRO A 1 183 ? -7.965 -7.438 -11.922 1 97.38 183 PRO A N 1
ATOM 1336 C CA . PRO A 1 183 ? -9.336 -7.746 -12.344 1 97.38 183 PRO A CA 1
ATOM 1337 C C . PRO A 1 183 ? -10.352 -6.715 -11.867 1 97.38 183 PRO A C 1
ATOM 1339 O O . PRO A 1 183 ? -10.164 -6.102 -10.805 1 97.38 183 PRO A O 1
ATOM 1342 N N . GLY A 1 184 ? -11.414 -6.543 -12.672 1 95.25 184 GLY A N 1
ATOM 1343 C CA . GLY A 1 184 ? -12.609 -5.891 -12.172 1 95.25 184 GLY A CA 1
ATOM 1344 C C . GLY A 1 184 ? -13.406 -6.746 -11.203 1 95.25 184 GLY A C 1
ATOM 1345 O O . GLY A 1 184 ? -12.828 -7.535 -10.453 1 95.25 184 GLY A O 1
ATOM 1346 N N . PHE A 1 185 ? -14.68 -6.574 -11.148 1 92 185 PHE A N 1
ATOM 1347 C CA . PHE A 1 185 ? -15.523 -7.336 -10.242 1 92 185 PHE A CA 1
ATOM 1348 C C . PHE A 1 185 ? -15.664 -8.781 -10.703 1 92 185 PHE A C 1
ATOM 1350 O O . PHE A 1 185 ? -16.062 -9.039 -11.844 1 92 185 PHE A O 1
ATOM 1357 N N . VAL A 1 186 ? -15.242 -9.656 -9.812 1 91.44 186 VAL A N 1
ATOM 1358 C CA . VAL A 1 186 ? -15.305 -11.078 -10.117 1 91.44 186 VAL A CA 1
ATOM 1359 C C . VAL A 1 186 ? -16.391 -11.742 -9.281 1 91.44 186 VAL A C 1
ATOM 1361 O O . VAL A 1 186 ? -16.531 -11.453 -8.086 1 91.44 186 VAL A O 1
ATOM 1364 N N . GLN A 1 187 ? -17.203 -12.516 -9.891 1 82.5 187 GLN A N 1
ATOM 1365 C CA . GLN A 1 187 ? -18.203 -13.289 -9.164 1 82.5 187 GLN A CA 1
ATOM 1366 C C . GLN A 1 187 ? -17.562 -14.25 -8.18 1 82.5 187 GLN A C 1
ATOM 1368 O O . GLN A 1 187 ? -17.203 -15.375 -8.547 1 82.5 187 GLN A O 1
ATOM 1373 N N . THR A 1 188 ? -17.25 -13.719 -7.02 1 77.06 188 THR A N 1
ATOM 1374 C CA . THR A 1 188 ? -16.562 -14.523 -6.012 1 77.06 188 THR A CA 1
ATOM 1375 C C . THR A 1 188 ? -17.156 -14.266 -4.625 1 77.06 188 THR A C 1
ATOM 1377 O O . THR A 1 188 ? -18 -13.383 -4.461 1 77.06 188 THR A O 1
ATOM 1380 N N . GLU A 1 189 ? -16.672 -15.031 -3.797 1 72.5 189 GLU A N 1
ATOM 1381 C CA . GLU A 1 189 ? -17.078 -14.883 -2.402 1 72.5 189 GLU A CA 1
ATOM 1382 C C . GLU A 1 189 ? -16.531 -13.586 -1.803 1 72.5 189 GLU A C 1
ATOM 1384 O O . GLU A 1 189 ? -17.031 -13.125 -0.772 1 72.5 189 GLU A O 1
ATOM 1389 N N . LEU A 1 190 ? -15.68 -13.031 -2.514 1 70.31 190 LEU A N 1
ATOM 1390 C CA . LEU A 1 190 ? -15.078 -11.797 -2.014 1 70.31 190 LEU A CA 1
ATOM 1391 C C . LEU A 1 190 ? -16.125 -10.695 -1.882 1 70.31 190 LEU A C 1
ATOM 1393 O O . LEU A 1 190 ? -16.062 -9.891 -0.952 1 70.31 190 LEU A O 1
ATOM 1397 N N . LEU A 1 191 ? -17.062 -10.727 -2.689 1 70.31 191 LEU A N 1
ATOM 1398 C CA . LEU A 1 191 ? -18.062 -9.664 -2.711 1 70.31 191 LEU A CA 1
ATOM 1399 C C . LEU A 1 191 ? -19.344 -10.109 -2.002 1 70.31 191 LEU A C 1
ATOM 1401 O O . LEU A 1 191 ? -20.344 -9.383 -2.002 1 70.31 191 LEU A O 1
ATOM 1405 N N . SER A 1 192 ? -19.156 -11.25 -1.354 1 72.56 192 SER A N 1
ATOM 1406 C CA . SER A 1 192 ? -20.344 -11.719 -0.65 1 72.56 192 SER A CA 1
ATOM 1407 C C . SER A 1 192 ? -20.594 -10.906 0.614 1 72.56 192 SER A C 1
ATOM 1409 O O . SER A 1 192 ? -19.656 -10.562 1.337 1 72.56 192 SER A O 1
ATOM 1411 N N . ASP A 1 193 ? -21.766 -10.508 0.919 1 75.25 193 ASP A N 1
ATOM 1412 C CA . ASP A 1 193 ? -22.234 -9.758 2.076 1 75.25 193 ASP A CA 1
ATOM 1413 C C . ASP A 1 193 ? -21.5 -8.422 2.191 1 75.25 193 ASP A C 1
ATOM 1415 O O . ASP A 1 193 ? -20.891 -8.125 3.227 1 75.25 193 ASP A O 1
ATOM 1419 N N . PRO A 1 194 ? -21.594 -7.703 1.259 1 72.44 194 PRO A N 1
ATOM 1420 C CA . PRO A 1 194 ? -20.812 -6.465 1.229 1 72.44 194 PRO A CA 1
ATOM 1421 C C . PRO A 1 194 ? -21.109 -5.551 2.416 1 72.44 194 PRO A C 1
ATOM 1423 O O . PRO A 1 194 ? -20.219 -4.859 2.908 1 72.44 194 PRO A O 1
ATOM 1426 N N . ASN A 1 195 ? -22.219 -5.625 2.961 1 74.25 195 ASN A N 1
ATOM 1427 C CA . ASN A 1 195 ? -22.594 -4.723 4.047 1 74.25 195 ASN A CA 1
ATOM 1428 C C . ASN A 1 195 ? -21.719 -4.953 5.285 1 74.25 195 ASN A C 1
ATOM 1430 O O . ASN A 1 195 ? -21.297 -3.998 5.938 1 74.25 195 ASN A O 1
ATOM 1434 N N . SER A 1 196 ? -21.438 -6.145 5.52 1 80.69 196 SER A N 1
ATOM 1435 C CA . SER A 1 196 ? -20.688 -6.445 6.73 1 80.69 196 SER A CA 1
ATOM 1436 C C . SER A 1 196 ? -19.188 -6.172 6.535 1 80.69 196 SER A C 1
ATOM 1438 O O . SER A 1 196 ? -18.484 -5.84 7.488 1 80.69 196 SER A O 1
ATOM 1440 N N . LYS A 1 197 ? -18.734 -6.086 5.316 1 89.44 197 LYS A N 1
ATOM 1441 C CA . LYS A 1 197 ? -17.297 -6.016 5.043 1 89.44 197 LYS A CA 1
ATOM 1442 C C . LYS A 1 197 ? -16.859 -4.578 4.777 1 89.44 197 LYS A C 1
ATOM 1444 O O . LYS A 1 197 ? -15.672 -4.258 4.859 1 89.44 197 LYS A O 1
ATOM 1449 N N . MET A 1 198 ? -17.812 -3.723 4.555 1 92 198 MET A N 1
ATOM 1450 C CA . MET A 1 198 ? -17.453 -2.361 4.164 1 92 198 MET A CA 1
ATOM 1451 C C . MET A 1 198 ? -17.266 -1.476 5.395 1 92 198 MET A C 1
ATOM 1453 O O . MET A 1 198 ? -16.766 -0.357 5.285 1 92 198 MET A O 1
ATOM 1457 N N . GLY A 1 199 ? -17.688 -1.988 6.59 1 92.19 199 GLY A N 1
ATOM 1458 C CA . GLY A 1 199 ? -17.484 -1.22 7.805 1 92.19 199 GLY A CA 1
ATOM 1459 C C . GLY A 1 199 ? -18.156 0.14 7.773 1 92.19 199 GLY A C 1
ATOM 1460 O O . GLY A 1 199 ? -19.344 0.242 7.492 1 92.19 199 GLY A O 1
ATOM 1461 N N . GLN A 1 200 ? -17.422 1.228 8.07 1 93 200 GLN A N 1
ATOM 1462 C CA . GLN A 1 200 ? -17.953 2.584 8.156 1 93 200 GLN A CA 1
ATOM 1463 C C . GLN A 1 200 ? -18.391 3.09 6.781 1 93 200 GLN A C 1
ATOM 1465 O O . GLN A 1 200 ? -19.047 4.121 6.672 1 93 200 GLN A O 1
ATOM 1470 N N . PHE A 1 201 ? -18.094 2.344 5.754 1 96.31 201 PHE A N 1
ATOM 1471 C CA . PHE A 1 201 ? -18.438 2.758 4.398 1 96.31 201 PHE A CA 1
ATOM 1472 C C . PHE A 1 201 ? -19.625 1.957 3.869 1 96.31 201 PHE A C 1
ATOM 1474 O O . PHE A 1 201 ? -19.875 1.94 2.664 1 96.31 201 PHE A O 1
ATOM 1481 N N . SER A 1 202 ? -20.344 1.255 4.703 1 93.12 202 SER A N 1
ATOM 1482 C CA . SER A 1 202 ? -21.453 0.383 4.336 1 93.12 202 SER A CA 1
ATOM 1483 C C . SER A 1 202 ? -22.531 1.146 3.561 1 93.12 202 SER A C 1
ATOM 1485 O O . SER A 1 202 ? -23.234 0.566 2.736 1 93.12 202 SER A O 1
ATOM 1487 N N . HIS A 1 203 ? -22.562 2.447 3.752 1 93.19 203 HIS A N 1
ATOM 1488 C CA . HIS A 1 203 ? -23.562 3.254 3.062 1 93.19 203 HIS A CA 1
ATOM 1489 C C . HIS A 1 203 ? -23.188 3.467 1.601 1 93.19 203 HIS A C 1
ATOM 1491 O O . HIS A 1 203 ? -23.984 4 0.822 1 93.19 203 HIS A O 1
ATOM 1497 N N . LEU A 1 204 ? -22.031 3.025 1.258 1 94.75 204 LEU A N 1
ATOM 1498 C CA . LEU A 1 204 ? -21.578 3.203 -0.116 1 94.75 204 LEU A CA 1
ATOM 1499 C C . LEU A 1 204 ? -21.672 1.896 -0.894 1 94.75 204 LEU A C 1
ATOM 1501 O O . LEU A 1 204 ? -21.125 1.783 -1.994 1 94.75 204 LEU A O 1
ATOM 1505 N N . VAL A 1 205 ? -22.297 0.948 -0.311 1 89.81 205 VAL A N 1
ATOM 1506 C CA . VAL A 1 205 ? -22.422 -0.359 -0.948 1 89.81 205 VAL A CA 1
ATOM 1507 C C . VAL A 1 205 ? -23.125 -0.21 -2.295 1 89.81 205 VAL A C 1
ATOM 1509 O O . VAL A 1 205 ? -22.812 -0.916 -3.252 1 89.81 205 VAL A O 1
ATOM 1512 N N . ASP A 1 206 ? -24.031 0.724 -2.416 1 90.81 206 ASP A N 1
ATOM 1513 C CA . ASP A 1 206 ? -24.781 0.947 -3.643 1 90.81 206 ASP A CA 1
ATOM 1514 C C . ASP A 1 206 ? -23.875 1.402 -4.777 1 90.81 206 ASP A C 1
ATOM 1516 O O . ASP A 1 206 ? -24.125 1.107 -5.945 1 90.81 206 ASP A O 1
ATOM 1520 N N . VAL A 1 207 ? -22.875 2.076 -4.398 1 89.56 207 VAL A N 1
ATOM 1521 C CA . VAL A 1 207 ? -21.922 2.547 -5.398 1 89.56 207 VAL A CA 1
ATOM 1522 C C . VAL A 1 207 ? -21.25 1.354 -6.078 1 89.56 207 VAL A C 1
ATOM 1524 O O . VAL A 1 207 ? -21.078 1.338 -7.301 1 89.56 207 VAL A O 1
ATOM 1527 N N . ILE A 1 208 ? -20.891 0.379 -5.324 1 87.31 208 ILE A N 1
ATOM 1528 C CA . ILE A 1 208 ? -20.25 -0.826 -5.84 1 87.31 208 ILE A CA 1
ATOM 1529 C C . ILE A 1 208 ? -21.234 -1.594 -6.723 1 87.31 208 ILE A C 1
ATOM 1531 O O . ILE A 1 208 ? -20.875 -2.084 -7.793 1 87.31 208 ILE A O 1
ATOM 1535 N N . GLU A 1 209 ? -22.406 -1.666 -6.211 1 87.38 209 GLU A N 1
ATOM 1536 C CA . GLU A 1 209 ? -23.438 -2.373 -6.969 1 87.38 209 GLU A CA 1
ATOM 1537 C C . GLU A 1 209 ? -23.672 -1.72 -8.328 1 87.38 209 GLU A C 1
ATOM 1539 O O . GLU A 1 209 ? -23.812 -2.41 -9.336 1 87.38 209 GLU A O 1
ATOM 1544 N N . GLN A 1 210 ? -23.719 -0.427 -8.328 1 90.12 210 GLN A N 1
ATOM 1545 C CA . GLN A 1 210 ? -23.922 0.307 -9.57 1 90.12 210 GLN A CA 1
ATOM 1546 C C . GLN A 1 210 ? -22.734 0.113 -10.523 1 90.12 210 GLN A C 1
ATOM 1548 O O . GLN A 1 210 ? -22.922 0.008 -11.734 1 90.12 210 GLN A O 1
ATOM 1553 N N . MET A 1 211 ? -21.609 0.045 -9.922 1 87.94 211 MET A N 1
ATOM 1554 C CA . MET A 1 211 ? -20.406 -0.193 -10.734 1 87.94 211 MET A CA 1
ATOM 1555 C C . MET A 1 211 ? -20.438 -1.587 -11.352 1 87.94 211 MET A C 1
ATOM 1557 O O . MET A 1 211 ? -20.078 -1.766 -12.508 1 87.94 211 MET A O 1
ATOM 1561 N N . MET A 1 212 ? -20.844 -2.531 -10.562 1 88.31 212 MET A N 1
ATOM 1562 C CA . MET A 1 212 ? -20.938 -3.906 -11.047 1 88.31 212 MET A CA 1
ATOM 1563 C C . MET A 1 212 ? -21.938 -4.012 -12.203 1 88.31 212 MET A C 1
ATOM 1565 O O . MET A 1 212 ? -21.703 -4.754 -13.156 1 88.31 212 MET A O 1
ATOM 1569 N N . ILE A 1 213 ? -23 -3.266 -12.117 1 89.38 213 ILE A N 1
ATOM 1570 C CA . ILE A 1 213 ? -24.016 -3.262 -13.164 1 89.38 213 ILE A CA 1
ATOM 1571 C C . ILE A 1 213 ? -23.453 -2.602 -14.422 1 89.38 213 ILE A C 1
ATOM 1573 O O . ILE A 1 213 ? -23.609 -3.125 -15.531 1 89.38 213 ILE A O 1
ATOM 1577 N N . LYS A 1 214 ? -22.844 -1.558 -14.211 1 88.75 214 LYS A N 1
ATOM 1578 C CA . LYS A 1 214 ? -22.328 -0.766 -15.32 1 88.75 214 LYS A CA 1
ATOM 1579 C C . LYS A 1 214 ? -21.188 -1.489 -16.031 1 88.75 214 LYS A C 1
ATOM 1581 O O . LYS A 1 214 ? -21.156 -1.552 -17.266 1 88.75 214 LYS A O 1
ATOM 1586 N N . ASP A 1 215 ? -20.203 -2.1 -15.297 1 89.12 215 ASP A N 1
ATOM 1587 C CA . ASP A 1 215 ? -18.969 -2.65 -15.852 1 89.12 215 ASP A CA 1
ATOM 1588 C C . ASP A 1 215 ? -19.094 -4.152 -16.094 1 89.12 215 ASP A C 1
ATOM 1590 O O . ASP A 1 215 ? -18.281 -4.746 -16.812 1 89.12 215 ASP A O 1
ATOM 1594 N N . GLY A 1 216 ? -20.156 -4.691 -15.484 1 90.44 216 GLY A N 1
ATOM 1595 C CA . GLY A 1 216 ? -20.312 -6.137 -15.555 1 90.44 216 GLY A CA 1
ATOM 1596 C C . GLY A 1 216 ? -19.406 -6.875 -14.594 1 90.44 216 GLY A C 1
ATOM 1597 O O . GLY A 1 216 ? -18.609 -6.254 -13.875 1 90.44 216 GLY A O 1
ATOM 1598 N N . THR A 1 217 ? -19.578 -8.227 -14.539 1 91.88 217 THR A N 1
ATOM 1599 C CA . THR A 1 217 ? -18.781 -9.07 -13.664 1 91.88 217 THR A CA 1
ATOM 1600 C C . THR A 1 217 ? -18 -10.102 -14.469 1 91.88 217 THR A C 1
ATOM 1602 O O . THR A 1 217 ? -18.406 -10.469 -15.57 1 91.88 217 THR A O 1
ATOM 1605 N N . LEU A 1 218 ? -16.859 -10.484 -13.914 1 94.75 218 LEU A N 1
ATOM 1606 C CA . LEU A 1 218 ? -15.992 -11.492 -14.508 1 94.75 218 LEU A CA 1
ATOM 1607 C C . LEU A 1 218 ? -16.219 -12.852 -13.859 1 94.75 218 LEU A C 1
ATOM 1609 O O . LEU A 1 218 ? -16.625 -12.93 -12.695 1 94.75 218 LEU A O 1
ATOM 1613 N N . ASN A 1 219 ? -15.984 -13.891 -14.734 1 93.69 219 ASN A N 1
ATOM 1614 C CA . ASN A 1 219 ? -15.805 -15.203 -14.133 1 93.69 219 ASN A CA 1
ATOM 1615 C C . ASN A 1 219 ? -14.352 -15.438 -13.727 1 93.69 219 ASN A C 1
ATOM 1617 O O . ASN A 1 219 ? -13.438 -14.883 -14.336 1 93.69 219 ASN A O 1
ATOM 1621 N N . ALA A 1 220 ? -14.164 -16.25 -12.742 1 96.25 220 ALA A N 1
ATOM 1622 C CA . ALA A 1 220 ? -12.828 -16.547 -12.227 1 96.25 220 ALA A CA 1
ATOM 1623 C C . ALA A 1 220 ? -11.938 -17.141 -13.32 1 96.25 220 ALA A C 1
ATOM 1625 O O . ALA A 1 220 ? -10.734 -16.891 -13.336 1 96.25 220 ALA A O 1
ATOM 1626 N N . THR A 1 221 ? -12.523 -17.812 -14.25 1 96.12 221 THR A N 1
ATOM 1627 C CA . THR A 1 221 ? -11.781 -18.469 -15.32 1 96.12 221 THR A CA 1
ATOM 1628 C C . THR A 1 221 ? -11.164 -17.438 -16.266 1 96.12 221 THR A C 1
ATOM 1630 O O . THR A 1 221 ? -10.062 -17.641 -16.781 1 96.12 221 THR A O 1
ATOM 1633 N N . GLU A 1 222 ? -11.891 -16.375 -16.469 1 95.5 222 GLU A N 1
ATOM 1634 C CA . GLU A 1 222 ? -11.359 -15.305 -17.312 1 95.5 222 GLU A CA 1
ATOM 1635 C C . GLU A 1 222 ? -10.109 -14.68 -16.688 1 95.5 222 GLU A C 1
ATOM 1637 O O . GLU A 1 222 ? -9.156 -14.352 -17.406 1 95.5 222 GLU A O 1
ATOM 1642 N N . VAL A 1 223 ? -10.117 -14.57 -15.422 1 97.69 223 VAL A N 1
ATOM 1643 C CA . VAL A 1 223 ? -8.961 -14.039 -14.711 1 97.69 223 VAL A CA 1
ATOM 1644 C C . VAL A 1 223 ? -7.805 -15.031 -14.797 1 97.69 223 VAL A C 1
ATOM 1646 O O . VAL A 1 223 ? -6.664 -14.648 -15.07 1 97.69 223 VAL A O 1
ATOM 1649 N N . ALA A 1 224 ? -8.094 -16.297 -14.648 1 98.38 224 ALA A N 1
ATOM 1650 C CA . ALA A 1 224 ? -7.074 -17.344 -14.688 1 98.38 224 ALA A CA 1
ATOM 1651 C C . ALA A 1 224 ? -6.402 -17.406 -16.062 1 98.38 224 ALA A C 1
ATOM 1653 O O . ALA A 1 224 ? -5.207 -17.688 -16.156 1 98.38 224 ALA A O 1
ATOM 1654 N N . ASP A 1 225 ? -7.172 -17.109 -17.125 1 98.06 225 ASP A N 1
ATOM 1655 C CA . ASP A 1 225 ? -6.609 -17.078 -18.469 1 98.06 225 ASP A CA 1
ATOM 1656 C C . ASP A 1 225 ? -5.535 -16 -18.594 1 98.06 225 ASP A C 1
ATOM 1658 O O . ASP A 1 225 ? -4.531 -16.188 -19.281 1 98.06 225 ASP A O 1
ATOM 1662 N N . SER A 1 226 ? -5.789 -14.922 -17.953 1 98.06 226 SER A N 1
ATOM 1663 C CA . SER A 1 226 ? -4.828 -13.82 -17.969 1 98.06 226 SER A CA 1
ATOM 1664 C C . SER A 1 226 ? -3.572 -14.172 -17.188 1 98.06 226 SER A C 1
ATOM 1666 O O . SER A 1 226 ? -2.467 -13.781 -17.562 1 98.06 226 SER A O 1
ATOM 1668 N N . VAL A 1 227 ? -3.727 -14.898 -16.094 1 98.69 227 VAL A N 1
ATOM 1669 C CA . VAL A 1 227 ? -2.57 -15.367 -15.328 1 98.69 227 VAL A CA 1
ATOM 1670 C C . VAL A 1 227 ? -1.726 -16.297 -16.188 1 98.69 227 VAL A C 1
ATOM 1672 O O . VAL A 1 227 ? -0.5 -16.172 -16.25 1 98.69 227 VAL A O 1
ATOM 1675 N N . LEU A 1 228 ? -2.395 -17.203 -16.906 1 98.75 228 LEU A N 1
ATOM 1676 C CA . LEU A 1 228 ? -1.68 -18.125 -17.781 1 98.75 228 LEU A CA 1
ATOM 1677 C C . LEU A 1 228 ? -0.898 -17.359 -18.844 1 98.75 228 LEU A C 1
ATOM 1679 O O . LEU A 1 228 ? 0.249 -17.688 -19.141 1 98.75 228 LEU A O 1
ATOM 1683 N N . GLU A 1 229 ? -1.524 -16.359 -19.359 1 98.25 229 GLU A N 1
ATOM 1684 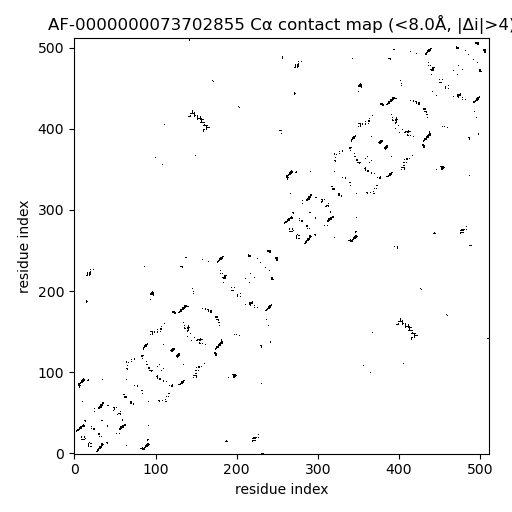C CA . GLU A 1 229 ? -0.848 -15.516 -20.344 1 98.25 229 GLU A CA 1
ATOM 1685 C C . GLU A 1 229 ? 0.424 -14.898 -19.766 1 98.25 229 GLU A C 1
ATOM 1687 O O . GLU A 1 229 ? 1.482 -14.945 -20.391 1 98.25 229 GLU A O 1
ATOM 1692 N N . MET A 1 230 ? 0.371 -14.414 -18.547 1 97.81 230 MET A N 1
ATOM 1693 C CA . MET A 1 230 ? 1.498 -13.75 -17.906 1 97.81 230 MET A CA 1
ATOM 1694 C C . MET A 1 230 ? 2.604 -14.758 -17.578 1 97.81 230 MET A C 1
ATOM 1696 O O . MET A 1 230 ? 3.785 -14.406 -17.594 1 97.81 230 MET A O 1
ATOM 1700 N N . VAL A 1 231 ? 2.205 -15.938 -17.312 1 98.62 231 VAL A N 1
ATOM 1701 C CA . VAL A 1 231 ? 3.156 -16.984 -16.953 1 98.62 231 VAL A CA 1
ATOM 1702 C C . VAL A 1 231 ? 3.857 -17.484 -18.219 1 98.62 231 VAL A C 1
ATOM 1704 O O . VAL A 1 231 ? 5.074 -17.703 -18.203 1 98.62 231 VAL A O 1
ATOM 1707 N N . THR A 1 232 ? 3.17 -17.578 -19.344 1 98.56 232 THR A N 1
ATOM 1708 C CA . THR A 1 232 ? 3.705 -18.25 -20.516 1 98.56 232 THR A CA 1
ATOM 1709 C C . THR A 1 232 ? 4.391 -17.234 -21.438 1 98.56 232 THR A C 1
ATOM 1711 O O . THR A 1 232 ? 5.328 -17.578 -22.156 1 98.56 232 THR A O 1
ATOM 1714 N N . ASP A 1 233 ? 3.912 -15.984 -21.484 1 98.44 233 ASP A N 1
ATOM 1715 C CA . ASP A 1 233 ? 4.535 -14.953 -22.312 1 98.44 233 ASP A CA 1
ATOM 1716 C C . ASP A 1 233 ? 5.77 -14.375 -21.625 1 98.44 233 ASP A C 1
ATOM 1718 O O . ASP A 1 233 ? 5.664 -13.43 -20.828 1 98.44 233 ASP A O 1
ATOM 1722 N N . GLU A 1 234 ? 6.891 -14.789 -22.047 1 97.62 234 GLU A N 1
ATOM 1723 C CA . GLU A 1 234 ? 8.141 -14.469 -21.375 1 97.62 234 GLU A CA 1
ATOM 1724 C C . GLU A 1 234 ? 8.586 -13.039 -21.672 1 97.62 234 GLU A C 1
ATOM 1726 O O . GLU A 1 234 ? 9.547 -12.547 -21.078 1 97.62 234 GLU A O 1
ATOM 1731 N N . THR A 1 235 ? 7.836 -12.352 -22.516 1 97.94 235 THR A N 1
ATOM 1732 C CA . THR A 1 235 ? 8.164 -10.961 -22.797 1 97.94 235 THR A CA 1
ATOM 1733 C C . THR A 1 235 ? 7.559 -10.039 -21.75 1 97.94 235 THR A C 1
ATOM 1735 O O . THR A 1 235 ? 7.898 -8.852 -21.688 1 97.94 235 THR A O 1
ATOM 1738 N N . LYS A 1 236 ? 6.68 -10.562 -20.938 1 98.44 236 LYS A N 1
ATOM 1739 C CA . LYS A 1 236 ? 6.004 -9.742 -19.938 1 98.44 236 LYS A CA 1
ATOM 1740 C C . LYS A 1 236 ? 6.781 -9.719 -18.625 1 98.44 236 LYS A C 1
ATOM 1742 O O . LYS A 1 236 ? 6.988 -10.766 -18 1 98.44 236 LYS A O 1
ATOM 1747 N N . ASN A 1 237 ? 7.23 -8.617 -18.297 1 98.5 237 ASN A N 1
ATOM 1748 C CA . ASN A 1 237 ? 7.91 -8.305 -17.047 1 98.5 237 ASN A CA 1
ATOM 1749 C C . ASN A 1 237 ? 7.57 -6.898 -16.562 1 98.5 237 ASN A C 1
ATOM 1751 O O . ASN A 1 237 ? 7.832 -5.918 -17.266 1 98.5 237 ASN A O 1
ATOM 1755 N N . GLY A 1 238 ? 6.965 -6.773 -15.391 1 98.12 238 GLY A N 1
ATOM 1756 C CA . GLY A 1 238 ? 6.465 -5.496 -14.898 1 98.12 238 GLY A CA 1
ATOM 1757 C C . GLY A 1 238 ? 5.117 -5.117 -15.492 1 98.12 238 GLY A C 1
ATOM 1758 O O . GLY A 1 238 ? 4.656 -3.988 -15.32 1 98.12 238 GLY A O 1
ATOM 1759 N N . ALA A 1 239 ? 4.512 -6.055 -16.141 1 98.25 239 ALA A N 1
ATOM 1760 C CA . ALA A 1 239 ? 3.25 -5.777 -16.812 1 98.25 239 ALA A CA 1
ATOM 1761 C C . ALA A 1 239 ? 2.084 -5.777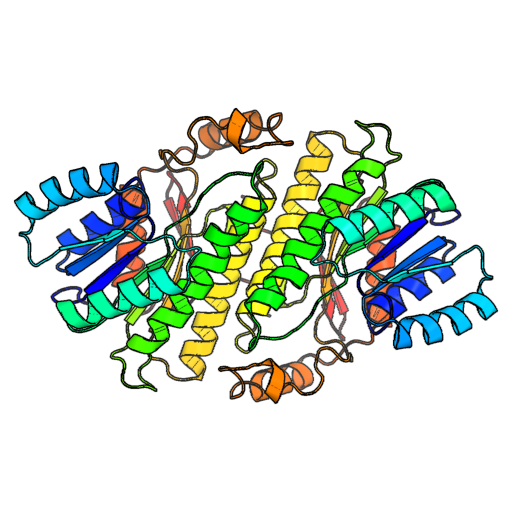 -15.836 1 98.25 239 ALA A C 1
ATOM 1763 O O . ALA A 1 239 ? 2.047 -6.586 -14.906 1 98.25 239 ALA A O 1
ATOM 1764 N N . ALA A 1 240 ? 1.25 -4.887 -16.016 1 98.19 240 ALA A N 1
ATOM 1765 C CA . ALA A 1 240 ? -0.034 -4.824 -15.32 1 98.19 240 ALA A CA 1
ATOM 1766 C C . ALA A 1 240 ? -1.193 -4.988 -16.297 1 98.19 240 ALA A C 1
ATOM 1768 O O . ALA A 1 240 ? -1.33 -4.211 -17.25 1 98.19 240 ALA A O 1
ATOM 1769 N N . LEU A 1 241 ? -1.97 -6 -16.078 1 98.31 241 LEU A N 1
ATOM 1770 C CA . LEU A 1 241 ? -3.074 -6.297 -16.984 1 98.31 241 LEU A CA 1
ATOM 1771 C C . LEU A 1 241 ? -4.414 -6.035 -16.312 1 98.31 241 LEU A C 1
ATOM 1773 O O . LEU A 1 241 ? -4.766 -6.703 -15.344 1 98.31 241 LEU A O 1
ATOM 1777 N N . MET A 1 242 ? -5.113 -5.066 -16.781 1 96.88 242 MET A N 1
ATOM 1778 C CA . MET A 1 242 ? -6.48 -4.809 -16.344 1 96.88 242 MET A CA 1
ATOM 1779 C C . MET A 1 242 ? -7.469 -5.719 -17.062 1 96.88 242 MET A C 1
ATOM 1781 O O . MET A 1 242 ? -7.43 -5.832 -18.281 1 96.88 242 MET A O 1
ATOM 1785 N N . ILE A 1 243 ? -8.352 -6.371 -16.312 1 97.06 243 ILE A N 1
ATOM 1786 C CA . ILE A 1 243 ? -9.289 -7.336 -16.875 1 97.06 243 ILE A CA 1
ATOM 1787 C C . ILE A 1 243 ? -10.719 -6.918 -16.547 1 97.06 243 ILE A C 1
ATOM 1789 O O . ILE A 1 243 ? -11.078 -6.801 -15.367 1 97.06 243 ILE A O 1
ATOM 1793 N N . PHE A 1 244 ? -11.508 -6.703 -17.531 1 93.69 244 PHE A N 1
ATOM 1794 C CA . PHE A 1 244 ? -12.93 -6.434 -17.391 1 93.69 244 PHE A CA 1
ATOM 1795 C C . PHE A 1 244 ? -13.75 -7.387 -18.25 1 93.69 244 PHE A C 1
ATOM 1797 O O . PHE A 1 244 ? -13.195 -8.133 -19.062 1 93.69 244 PHE A O 1
ATOM 1804 N N . SER A 1 245 ? -15.102 -7.355 -18.047 1 90.19 245 SER A N 1
ATOM 1805 C CA . SER A 1 245 ? -15.992 -8.227 -18.797 1 90.19 245 SER A CA 1
ATOM 1806 C C . SER A 1 245 ? -15.938 -7.906 -20.281 1 90.19 245 SER A C 1
ATOM 1808 O O . SER A 1 245 ? -16.109 -8.797 -21.125 1 90.19 245 SER A O 1
ATOM 1810 N N . LYS A 1 246 ? -15.672 -6.656 -20.625 1 90.38 246 LYS A N 1
ATOM 1811 C CA . LYS A 1 246 ? -15.703 -6.211 -22.016 1 90.38 246 LYS A CA 1
ATOM 1812 C C . LYS A 1 246 ? -14.344 -6.375 -22.688 1 90.38 246 LYS A C 1
ATOM 1814 O O . LYS A 1 246 ? -14.195 -6.105 -23.875 1 90.38 246 LYS A O 1
ATOM 1819 N N . GLY A 1 247 ? -13.352 -6.805 -21.859 1 92.44 247 GLY A N 1
ATOM 1820 C CA . GLY A 1 247 ? -12.023 -7 -22.422 1 92.44 247 GLY A CA 1
ATOM 1821 C C . GLY A 1 247 ? -10.914 -6.77 -21.406 1 92.44 247 GLY A C 1
ATOM 1822 O O . GLY A 1 247 ? -11.18 -6.539 -20.234 1 92.44 247 GLY A O 1
ATOM 1823 N N . LYS A 1 248 ? -9.633 -6.957 -21.906 1 95.88 248 LYS A N 1
ATOM 1824 C CA . LYS A 1 248 ? -8.469 -6.719 -21.062 1 95.88 248 LYS A CA 1
ATOM 1825 C C . LYS A 1 248 ? -7.477 -5.781 -21.734 1 95.88 248 LYS A C 1
ATOM 1827 O O . LYS A 1 248 ? -7.469 -5.664 -22.969 1 95.88 248 LYS A O 1
ATOM 1832 N N . GLN A 1 249 ? -6.715 -5.066 -20.984 1 95.62 249 GLN A N 1
ATOM 1833 C CA . GLN A 1 249 ? -5.754 -4.105 -21.516 1 95.62 249 GLN A CA 1
ATOM 1834 C C . GLN A 1 249 ? -4.535 -3.99 -20.609 1 95.62 249 GLN A C 1
ATOM 1836 O O . GLN A 1 249 ? -4.672 -3.912 -19.391 1 95.62 249 GLN A O 1
ATOM 1841 N N . TYR A 1 250 ? -3.373 -4.008 -21.25 1 96.75 250 TYR A N 1
ATOM 1842 C CA . TYR A 1 250 ? -2.152 -3.701 -20.5 1 96.75 250 TYR A CA 1
ATOM 1843 C C . TYR A 1 250 ? -2.078 -2.219 -20.156 1 96.75 250 TYR A C 1
ATOM 1845 O O . TYR A 1 250 ? -2.328 -1.363 -21.016 1 96.75 250 TYR A O 1
ATOM 1853 N N . ILE A 1 251 ? -1.785 -1.948 -18.969 1 95.44 251 ILE A N 1
ATOM 1854 C CA . ILE A 1 251 ? -1.724 -0.573 -18.484 1 95.44 251 ILE A CA 1
ATOM 1855 C C . ILE A 1 251 ? -0.369 0.037 -18.828 1 95.44 251 ILE A C 1
ATOM 1857 O O . ILE A 1 251 ? 0.673 -0.594 -18.641 1 95.44 251 ILE A O 1
ATOM 1861 N N . THR A 1 252 ? -0.424 1.207 -19.359 1 91.88 252 THR A N 1
ATOM 1862 C CA . THR A 1 252 ? 0.786 1.993 -19.562 1 91.88 252 THR A CA 1
ATOM 1863 C C . THR A 1 252 ? 0.95 3.039 -18.469 1 91.88 252 THR A C 1
ATOM 1865 O O . THR A 1 252 ? 0.046 3.842 -18.234 1 91.88 252 THR A O 1
ATOM 1868 N N . PHE A 1 253 ? 2.068 2.973 -17.797 1 89.56 253 PHE A N 1
ATOM 1869 C CA . PHE A 1 253 ? 2.336 3.92 -16.719 1 89.56 253 PHE A CA 1
ATOM 1870 C C . PHE A 1 253 ? 3.244 5.043 -17.203 1 89.56 253 PHE A C 1
ATOM 1872 O O . PHE A 1 253 ? 4.078 4.84 -18.094 1 89.56 253 PHE A O 1
ATOM 1879 N N . PRO A 1 254 ? 3.023 6.215 -16.625 1 77.81 254 PRO A N 1
ATOM 1880 C CA . PRO A 1 254 ? 3.936 7.289 -17.016 1 77.81 254 PRO A CA 1
ATOM 1881 C C . PRO A 1 254 ? 5.387 7.004 -16.625 1 77.81 254 PRO A C 1
ATOM 1883 O O . PRO A 1 254 ? 5.641 6.316 -15.641 1 77.81 254 PRO A O 1
ATOM 1886 N N . SER A 1 255 ? 6.309 7.492 -17.547 1 70.56 255 SER A N 1
ATOM 1887 C CA . SER A 1 255 ? 7.73 7.391 -17.234 1 70.56 255 SER A CA 1
ATOM 1888 C C . SER A 1 255 ? 8.133 8.391 -16.156 1 70.56 255 SER A C 1
ATOM 1890 O O . SER A 1 255 ? 7.66 9.531 -16.156 1 70.56 255 SER A O 1
ATOM 1892 N N . MET A 1 256 ? 8.734 7.973 -15.078 1 64.56 256 MET A N 1
ATOM 1893 C CA . MET A 1 256 ? 9.188 8.891 -14.031 1 64.56 256 MET A CA 1
ATOM 1894 C C . MET A 1 256 ? 10.477 9.586 -14.445 1 64.56 256 MET A C 1
ATOM 1896 O O . MET A 1 256 ? 11.297 9.016 -15.164 1 64.56 256 MET A O 1
ATOM 1900 N N . MET B 1 1 ? -8.352 27.438 2.549 1 91.56 1 MET B N 1
ATOM 1901 C CA . MET B 1 1 ? -8.914 27.875 3.83 1 91.56 1 MET B CA 1
ATOM 1902 C C . MET B 1 1 ? -7.973 28.828 4.543 1 91.56 1 MET B C 1
ATOM 1904 O O . MET B 1 1 ? -6.754 28.75 4.379 1 91.56 1 MET B O 1
ATOM 1908 N N . ASP B 1 2 ? -8.484 29.719 5.25 1 95.88 2 ASP B N 1
ATOM 1909 C CA . ASP B 1 2 ? -7.734 30.594 6.145 1 95.88 2 ASP B CA 1
ATOM 1910 C C . ASP B 1 2 ? -7.23 29.828 7.363 1 95.88 2 ASP B C 1
ATOM 1912 O O . ASP B 1 2 ? -7.992 29.094 8.008 1 95.88 2 ASP B O 1
ATOM 1916 N N . LEU B 1 3 ? -5.949 29.953 7.738 1 97.88 3 LEU B N 1
ATOM 1917 C CA . LEU B 1 3 ? -5.34 29.109 8.758 1 97.88 3 LEU B CA 1
ATOM 1918 C C . LEU B 1 3 ? -5.383 29.781 10.125 1 97.88 3 LEU B C 1
ATOM 1920 O O . LEU B 1 3 ? -5.047 29.156 11.133 1 97.88 3 LEU B O 1
ATOM 1924 N N . SER B 1 4 ? -5.781 31.016 10.148 1 95.81 4 SER B N 1
ATOM 1925 C CA . SER B 1 4 ? -5.875 31.719 11.43 1 95.81 4 SER B CA 1
ATOM 1926 C C . SER B 1 4 ? -6.793 30.984 12.391 1 95.81 4 SER B C 1
ATOM 1928 O O . SER B 1 4 ? -7.973 30.766 12.094 1 95.81 4 SER B O 1
ATOM 1930 N N . GLY B 1 5 ? -6.219 30.531 13.469 1 92.94 5 GLY B N 1
ATOM 1931 C CA . GLY B 1 5 ? -6.992 29.875 14.508 1 92.94 5 GLY B CA 1
ATOM 1932 C C . GLY B 1 5 ? -7.242 28.406 14.219 1 92.94 5 GLY B C 1
ATOM 1933 O O . GLY B 1 5 ? -7.941 27.734 14.977 1 92.94 5 GLY B O 1
ATOM 1934 N N . LYS B 1 6 ? -6.738 27.938 13.156 1 98.25 6 LYS B N 1
ATOM 1935 C CA . LYS B 1 6 ? -6.906 26.531 12.828 1 98.25 6 LYS B CA 1
ATOM 1936 C C . LYS B 1 6 ? -5.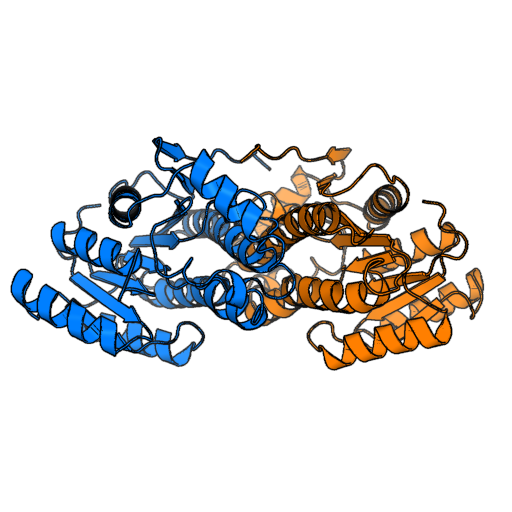879 25.672 13.555 1 98.25 6 LYS B C 1
ATOM 1938 O O . LYS B 1 6 ? -4.773 26.125 13.852 1 98.25 6 LYS B O 1
ATOM 1943 N N . ILE B 1 7 ? -6.254 24.469 13.906 1 98.81 7 ILE B N 1
ATOM 1944 C CA . ILE B 1 7 ? -5.41 23.547 14.648 1 98.81 7 ILE B CA 1
ATOM 1945 C C . ILE B 1 7 ? -4.922 22.438 13.711 1 98.81 7 ILE B C 1
ATOM 1947 O O . ILE B 1 7 ? -5.723 21.688 13.148 1 98.81 7 ILE B O 1
ATOM 1951 N N . ALA B 1 8 ? -3.594 22.359 13.594 1 98.94 8 ALA B N 1
ATOM 1952 C CA . ALA B 1 8 ? -2.961 21.375 12.727 1 98.94 8 ALA B CA 1
ATOM 1953 C C . ALA B 1 8 ? -2.182 20.344 13.547 1 98.94 8 ALA B C 1
ATOM 1955 O O . ALA B 1 8 ? -1.576 20.688 14.57 1 98.94 8 ALA B O 1
ATOM 1956 N N . VAL B 1 9 ? -2.26 19.109 13.117 1 98.94 9 VAL B N 1
ATOM 1957 C CA . VAL B 1 9 ? -1.412 18.047 13.641 1 98.94 9 VAL B CA 1
ATOM 1958 C C . VAL B 1 9 ? -0.473 17.547 12.539 1 98.94 9 VAL B C 1
ATOM 1960 O O . VAL B 1 9 ? -0.905 17.281 11.414 1 98.94 9 VAL B O 1
ATOM 1963 N N . VAL B 1 10 ? 0.806 17.484 12.852 1 98.94 10 VAL B N 1
ATOM 1964 C CA . VAL B 1 10 ? 1.811 17 11.906 1 98.94 10 VAL B CA 1
ATOM 1965 C C . VAL B 1 10 ? 2.561 15.812 12.508 1 98.94 10 VAL B C 1
ATOM 1967 O O . VAL B 1 10 ? 3.137 15.922 13.594 1 98.94 10 VAL B O 1
ATOM 1970 N N . THR B 1 11 ? 2.523 14.688 11.844 1 98.94 11 THR B N 1
ATOM 1971 C CA . THR B 1 11 ? 3.318 13.547 12.289 1 98.94 11 THR B CA 1
ATOM 1972 C C . THR B 1 11 ? 4.711 13.586 11.664 1 98.94 11 THR B C 1
ATOM 1974 O O . THR B 1 11 ? 4.879 14.062 10.539 1 98.94 11 THR B O 1
ATOM 1977 N N . GLY B 1 12 ? 5.672 12.969 12.367 1 98.44 12 GLY B N 1
ATOM 1978 C CA . GLY B 1 12 ? 7.039 13.125 11.898 1 98.44 12 GLY B CA 1
ATOM 1979 C C . GLY B 1 12 ? 7.469 14.578 11.781 1 98.44 12 GLY B C 1
ATOM 1980 O O . GLY B 1 12 ? 8.039 14.977 10.766 1 98.44 12 GLY B O 1
ATOM 1981 N N . ALA B 1 13 ? 7.223 15.344 12.773 1 98.62 13 ALA B N 1
ATOM 1982 C CA . ALA B 1 13 ? 7.234 16.797 12.656 1 98.62 13 ALA B CA 1
ATOM 1983 C C . ALA B 1 13 ? 8.594 17.375 13.055 1 98.62 13 ALA B C 1
ATOM 1985 O O . ALA B 1 13 ? 8.883 18.547 12.797 1 98.62 13 ALA B O 1
ATOM 1986 N N . ALA B 1 14 ? 9.453 16.578 13.617 1 97.5 14 ALA B N 1
ATOM 1987 C CA . ALA B 1 14 ? 10.602 17.109 14.328 1 97.5 14 ALA B CA 1
ATOM 1988 C C . ALA B 1 14 ? 11.711 17.516 13.359 1 97.5 14 ALA B C 1
ATOM 199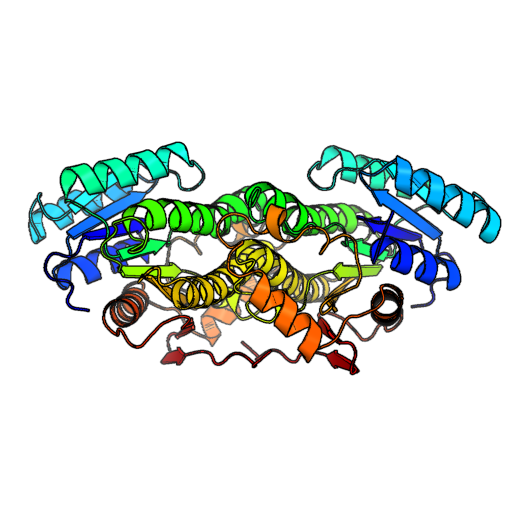0 O O . ALA B 1 14 ? 12.539 18.375 13.672 1 97.5 14 ALA B O 1
ATOM 1991 N N . MET B 1 15 ? 11.781 16.875 12.211 1 95.38 15 MET B N 1
ATOM 1992 C CA . MET B 1 15 ? 12.875 17.109 11.273 1 95.38 15 MET B CA 1
ATOM 1993 C C . MET B 1 15 ? 12.375 17.109 9.836 1 95.38 15 MET B C 1
ATOM 1995 O O . MET B 1 15 ? 11.219 16.781 9.578 1 95.38 15 MET B O 1
ATOM 1999 N N . GLY B 1 16 ? 13.242 17.531 8.953 1 95.5 16 GLY B N 1
ATOM 2000 C CA . GLY B 1 16 ? 13.016 17.391 7.523 1 95.5 16 GLY B CA 1
ATOM 2001 C C . GLY B 1 16 ? 11.727 18.047 7.051 1 95.5 16 GLY B C 1
ATOM 2002 O O . GLY B 1 16 ? 11.484 19.219 7.348 1 95.5 16 GLY B O 1
ATOM 2003 N N . ILE B 1 17 ? 11.023 17.297 6.285 1 97.75 17 ILE B N 1
ATOM 2004 C CA . ILE B 1 17 ? 9.789 17.797 5.676 1 97.75 17 ILE B CA 1
ATOM 2005 C C . ILE B 1 17 ? 8.789 18.172 6.77 1 97.75 17 ILE B C 1
ATOM 2007 O O . ILE B 1 17 ? 8.133 19.203 6.691 1 97.75 17 ILE B O 1
ATOM 2011 N N . GLY B 1 18 ? 8.703 17.344 7.82 1 98.44 18 GLY B N 1
ATOM 2012 C CA . GLY B 1 18 ? 7.777 17.609 8.914 1 98.44 18 GLY B CA 1
ATOM 2013 C C . GLY B 1 18 ? 8.047 18.922 9.609 1 98.44 18 GLY B C 1
ATOM 2014 O O . GLY B 1 18 ? 7.117 19.688 9.891 1 98.44 18 GLY B O 1
ATOM 2015 N N . LYS B 1 19 ? 9.258 19.172 9.844 1 98.25 19 LYS B N 1
ATOM 2016 C CA . LYS B 1 19 ? 9.656 20.453 10.438 1 98.25 19 LYS B CA 1
ATOM 2017 C C . LYS B 1 19 ? 9.273 21.625 9.539 1 98.25 19 LYS B C 1
ATOM 2019 O O . LYS B 1 19 ? 8.711 22.609 10.016 1 98.25 19 LYS B O 1
ATOM 2024 N N . ALA B 1 20 ? 9.539 21.469 8.273 1 98.44 20 ALA B N 1
ATOM 2025 C CA . ALA B 1 20 ? 9.227 22.531 7.32 1 98.44 20 ALA B CA 1
ATOM 2026 C C . ALA B 1 20 ? 7.727 22.781 7.234 1 98.44 20 ALA B C 1
ATOM 2028 O O . ALA B 1 20 ? 7.277 23.922 7.145 1 98.44 20 ALA B O 1
ATOM 2029 N N . ILE B 1 21 ? 6.949 21.703 7.262 1 98.81 21 ILE B N 1
ATOM 2030 C CA . ILE B 1 21 ? 5.492 21.812 7.246 1 98.81 21 ILE B CA 1
ATOM 2031 C C . ILE B 1 21 ? 5.023 22.562 8.492 1 98.81 21 ILE B C 1
ATOM 2033 O O . ILE B 1 21 ? 4.207 23.484 8.406 1 98.81 21 ILE B O 1
ATOM 2037 N N . THR B 1 22 ? 5.555 22.156 9.602 1 98.81 22 THR B N 1
ATOM 2038 C CA . THR B 1 22 ? 5.207 22.781 10.867 1 98.81 22 THR B CA 1
ATOM 2039 C C . THR B 1 22 ? 5.473 24.281 10.812 1 98.81 22 THR B C 1
ATOM 2041 O O . THR B 1 22 ? 4.59 25.094 11.125 1 98.81 22 THR B O 1
ATOM 2044 N N . GLU B 1 23 ? 6.613 24.656 10.359 1 98.5 23 GLU B N 1
ATOM 2045 C CA . GLU B 1 23 ? 7.004 26.062 10.289 1 98.5 23 GLU B CA 1
ATOM 2046 C C . GLU B 1 23 ? 6.113 26.844 9.328 1 98.5 23 GLU B C 1
ATOM 2048 O O . GLU B 1 23 ? 5.691 27.953 9.625 1 98.5 23 GLU B O 1
ATOM 2053 N N . LYS B 1 24 ? 5.836 26.234 8.219 1 98.5 24 LYS B N 1
ATOM 2054 C CA . LYS B 1 24 ? 5.008 26.891 7.211 1 98.5 24 LYS B CA 1
ATOM 2055 C C . LYS B 1 24 ? 3.596 27.141 7.734 1 98.5 24 LYS B C 1
ATOM 2057 O O . LYS B 1 24 ? 3.021 28.203 7.508 1 98.5 24 LYS B O 1
ATOM 2062 N N . LEU B 1 25 ? 3.051 26.172 8.438 1 98.75 25 LEU B N 1
ATOM 2063 C CA . LEU B 1 25 ? 1.708 26.297 8.992 1 98.75 25 LEU B CA 1
ATOM 2064 C C . LEU B 1 25 ? 1.67 27.375 10.07 1 98.75 25 LEU B C 1
ATOM 2066 O O . LEU B 1 25 ? 0.746 28.188 10.109 1 98.75 25 LEU B O 1
ATOM 2070 N N . LEU B 1 26 ? 2.67 27.406 10.906 1 98.44 26 LEU B N 1
ATOM 2071 C CA . LEU B 1 26 ? 2.758 28.422 11.953 1 98.44 26 LEU B CA 1
ATOM 2072 C C . LEU B 1 26 ? 2.883 29.812 11.352 1 98.44 26 LEU B C 1
ATOM 2074 O O . LEU B 1 26 ? 2.211 30.75 11.797 1 98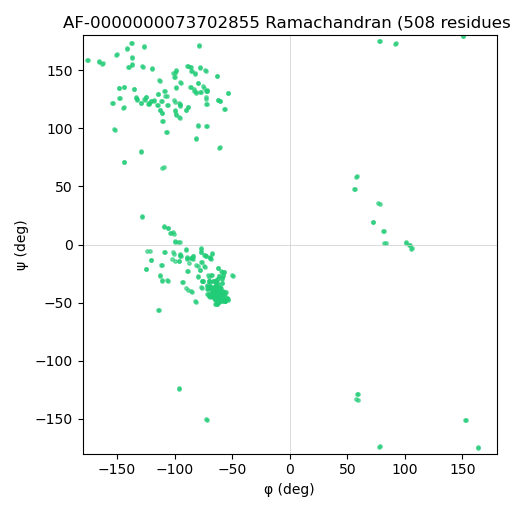.44 26 LEU B O 1
ATOM 2078 N N . GLN B 1 27 ? 3.701 29.906 10.336 1 97.81 27 GLN B N 1
ATOM 2079 C CA . GLN B 1 27 ? 3.918 31.172 9.656 1 97.81 27 GLN B CA 1
ATOM 2080 C C . GLN B 1 27 ? 2.615 31.719 9.086 1 97.81 27 GLN B C 1
ATOM 2082 O O . GLN B 1 27 ? 2.457 32.938 8.938 1 97.81 27 GLN B O 1
ATOM 2087 N N . ASN B 1 28 ? 1.693 30.844 8.875 1 98.06 28 ASN B N 1
ATOM 2088 C CA . ASN B 1 28 ? 0.442 31.25 8.25 1 98.06 28 ASN B CA 1
ATOM 2089 C C . ASN B 1 28 ? -0.717 31.234 9.242 1 98.06 28 ASN B C 1
ATOM 2091 O O . ASN B 1 28 ? -1.881 31.172 8.844 1 98.06 28 ASN B O 1
ATOM 2095 N N . GLY B 1 29 ? -0.407 31.172 10.516 1 97.56 29 GLY B N 1
ATOM 2096 C CA . GLY B 1 29 ? -1.389 31.516 11.539 1 97.56 29 GLY B CA 1
ATOM 2097 C C . GLY B 1 29 ? -1.94 30.297 12.266 1 97.56 29 GLY B C 1
ATOM 2098 O O . GLY B 1 29 ? -2.674 30.438 13.25 1 97.56 29 GLY B O 1
ATOM 2099 N N . ALA B 1 30 ? -1.559 29.109 11.883 1 98.44 30 ALA B N 1
ATOM 2100 C CA . ALA B 1 30 ? -2.098 27.906 12.508 1 98.44 30 ALA B CA 1
ATOM 2101 C C . ALA B 1 30 ? -1.442 27.656 13.867 1 98.44 30 ALA B C 1
ATOM 2103 O O . ALA B 1 30 ? -0.353 28.156 14.141 1 98.44 30 ALA B O 1
ATOM 2104 N N . THR B 1 31 ? -2.182 27.016 14.703 1 98.62 31 THR B N 1
ATOM 2105 C CA . THR B 1 31 ? -1.606 26.297 15.836 1 98.62 31 THR B CA 1
ATOM 2106 C C . THR B 1 31 ? -1.201 24.875 15.43 1 98.62 31 THR B C 1
ATOM 2108 O O . THR B 1 31 ? -1.948 24.188 14.734 1 98.62 31 THR B O 1
ATOM 2111 N N . VAL B 1 32 ? 0.035 24.453 15.867 1 98.88 32 VAL B N 1
ATOM 2112 C CA . VAL B 1 32 ? 0.521 23.188 15.336 1 98.88 32 VAL B CA 1
ATOM 2113 C C . VAL B 1 32 ? 0.902 22.25 16.484 1 98.88 32 VAL B C 1
ATOM 2115 O O . VAL B 1 32 ? 1.652 22.641 17.391 1 98.88 32 VAL B O 1
ATOM 2118 N N . VAL B 1 33 ? 0.327 21.062 16.5 1 98.88 33 VAL B N 1
ATOM 2119 C CA . VAL B 1 33 ? 0.737 19.969 17.375 1 98.88 33 VAL B CA 1
ATOM 2120 C C . VAL B 1 33 ? 1.707 19.047 16.641 1 98.88 33 VAL B C 1
ATOM 2122 O O . VAL B 1 33 ? 1.386 18.531 15.562 1 98.88 33 VAL B O 1
ATOM 2125 N N . LEU B 1 34 ? 2.906 18.922 17.234 1 98.88 34 LEU B N 1
ATOM 2126 C CA . LEU B 1 34 ? 3.969 18.094 16.656 1 98.88 34 LEU B CA 1
ATOM 2127 C C . LEU B 1 34 ? 3.957 16.703 17.266 1 98.88 34 LEU B C 1
ATOM 2129 O O . LEU B 1 34 ? 4.082 16.531 18.469 1 98.88 34 LEU B O 1
ATOM 2133 N N . LEU B 1 35 ? 3.766 15.695 16.422 1 98.94 35 LEU B N 1
ATOM 2134 C CA . LEU B 1 35 ? 3.912 14.305 16.844 1 98.94 35 LEU B CA 1
ATOM 2135 C C . LEU B 1 35 ? 5.184 13.695 16.25 1 98.94 35 LEU B C 1
ATOM 2137 O O . LEU B 1 35 ? 5.414 13.773 15.047 1 98.94 35 LEU B O 1
ATOM 2141 N N . ASP B 1 36 ? 5.98 13.125 17.094 1 98.81 36 ASP B N 1
ATOM 2142 C CA . ASP B 1 36 ? 7.223 12.5 16.656 1 98.81 36 ASP B CA 1
ATOM 2143 C C . ASP B 1 36 ? 7.766 11.547 17.719 1 98.81 36 ASP B C 1
ATOM 2145 O O . ASP B 1 36 ? 7.434 11.672 18.906 1 98.81 36 ASP B O 1
ATOM 2149 N N . VAL B 1 37 ? 8.547 10.617 17.281 1 98.62 37 VAL B N 1
ATOM 2150 C CA . VAL B 1 37 ? 9.188 9.711 18.234 1 98.62 37 VAL B CA 1
ATOM 2151 C C . VAL B 1 37 ? 10.523 10.297 18.688 1 98.62 37 VAL B C 1
ATOM 2153 O O . VAL B 1 37 ? 11.078 9.891 19.703 1 98.62 37 VAL B O 1
ATOM 2156 N N . ASN B 1 38 ? 11.094 11.188 17.875 1 97.75 38 ASN B N 1
ATOM 2157 C CA . ASN B 1 38 ? 12.391 11.789 18.172 1 97.75 38 ASN B CA 1
ATOM 2158 C C . ASN B 1 38 ? 12.25 12.953 19.156 1 97.75 38 ASN B C 1
ATOM 2160 O O . ASN B 1 38 ? 12.227 14.117 18.75 1 97.75 38 ASN B O 1
ATOM 2164 N N . GLU B 1 39 ? 12.367 12.664 20.375 1 98.19 39 GLU B N 1
ATOM 2165 C CA . GLU B 1 39 ? 12.148 13.656 21.438 1 98.19 39 GLU B CA 1
ATOM 2166 C C . GLU B 1 39 ? 13.25 14.711 21.438 1 98.19 39 GLU B C 1
ATOM 2168 O O . GLU B 1 39 ? 12.977 15.891 21.656 1 98.19 39 GLU B O 1
ATOM 2173 N N . THR B 1 40 ? 14.422 14.258 21.172 1 98.19 40 THR B N 1
ATOM 2174 C CA . THR B 1 40 ? 15.555 15.18 21.203 1 98.19 40 THR B CA 1
ATOM 2175 C C . THR B 1 40 ? 15.406 16.25 20.125 1 98.19 40 THR B C 1
ATOM 2177 O O . THR B 1 40 ? 15.516 17.438 20.406 1 98.19 40 THR B O 1
ATOM 2180 N N . ALA B 1 41 ? 15.172 15.828 18.922 1 97.31 41 ALA B N 1
ATOM 2181 C CA . ALA B 1 41 ? 14.984 16.766 17.828 1 97.31 41 ALA B CA 1
ATOM 2182 C C . ALA B 1 41 ? 13.773 17.672 18.062 1 97.31 41 ALA B C 1
ATOM 2184 O O . ALA B 1 41 ? 13.805 18.859 17.75 1 97.31 41 ALA B O 1
ATOM 2185 N N . ALA B 1 42 ? 12.766 17.078 18.656 1 98.06 42 ALA B N 1
ATOM 2186 C CA . ALA B 1 42 ? 11.531 17.828 18.906 1 98.06 42 ALA B CA 1
ATOM 2187 C C . ALA B 1 42 ? 11.758 18.922 19.953 1 98.06 42 ALA B C 1
ATOM 2189 O O . ALA B 1 42 ? 11.25 20.031 19.812 1 98.06 42 ALA B O 1
ATOM 2190 N N . LYS B 1 43 ? 12.438 18.578 20.984 1 97 43 LYS B N 1
ATOM 2191 C CA . LYS B 1 43 ? 12.711 19.547 22.031 1 97 43 LYS B CA 1
ATOM 2192 C C . LYS B 1 43 ? 13.469 20.766 21.5 1 97 43 LYS B C 1
ATOM 2194 O O . LYS B 1 43 ? 13.148 21.906 21.844 1 97 43 LYS B O 1
ATOM 2199 N N . THR B 1 44 ? 14.453 20.469 20.719 1 97.44 44 THR B N 1
ATOM 2200 C CA . THR B 1 44 ? 15.227 21.547 20.094 1 97.44 44 THR B CA 1
ATOM 2201 C C . THR B 1 44 ? 14.328 22.422 19.234 1 97.44 44 THR B C 1
ATOM 2203 O O . THR B 1 44 ? 14.383 23.656 19.312 1 97.44 44 THR B O 1
ATOM 2206 N N . LEU B 1 45 ? 13.516 21.812 18.422 1 98 45 LEU B N 1
ATOM 2207 C CA . LEU B 1 45 ? 12.609 22.547 17.547 1 98 45 LEU B CA 1
ATOM 2208 C C . LEU B 1 45 ? 11.617 23.359 18.359 1 98 45 LEU B C 1
ATOM 2210 O O . LEU B 1 45 ? 11.344 24.516 18.031 1 98 45 LEU B O 1
ATOM 2214 N N . MET B 1 46 ? 11.109 22.797 19.438 1 98.06 46 MET B N 1
ATOM 2215 C CA . MET B 1 46 ? 10.102 23.453 20.25 1 98.06 46 MET B CA 1
ATOM 2216 C C . MET B 1 46 ? 10.672 24.719 20.906 1 98.06 46 MET B C 1
ATOM 2218 O O . MET B 1 46 ? 9.961 25.703 21.078 1 98.06 46 MET B O 1
ATOM 2222 N N . GLU B 1 47 ? 11.906 24.688 21.297 1 97.62 47 GLU B N 1
ATOM 2223 C CA . GLU B 1 47 ? 12.555 25.875 21.859 1 97.62 47 GLU B CA 1
ATOM 2224 C C . GLU B 1 47 ? 12.57 27.016 20.844 1 97.62 47 GLU B C 1
ATOM 2226 O O . GLU B 1 47 ? 12.25 28.156 21.188 1 97.62 47 GLU B O 1
ATOM 2231 N N . ASP B 1 48 ? 12.914 26.688 19.641 1 97.5 48 ASP B N 1
ATOM 2232 C CA . ASP B 1 48 ? 12.961 27.688 18.578 1 97.5 48 ASP B CA 1
ATOM 2233 C C . ASP B 1 48 ? 11.562 28.234 18.281 1 97.5 48 ASP B C 1
ATOM 2235 O O . ASP B 1 48 ? 11.383 29.438 18.141 1 97.5 48 ASP B O 1
ATOM 2239 N N . LEU B 1 49 ? 10.609 27.312 18.188 1 98 49 LEU B N 1
ATOM 2240 C CA . LEU B 1 49 ? 9.242 27.703 17.844 1 98 49 LEU B CA 1
ATOM 2241 C C . LEU B 1 49 ? 8.617 28.547 18.938 1 98 49 LEU B C 1
ATOM 2243 O O . LEU B 1 49 ? 7.891 29.5 18.656 1 98 49 LEU B O 1
ATOM 2247 N N . SER B 1 50 ? 8.891 28.156 20.156 1 95.44 50 SER B N 1
ATOM 2248 C CA . SER B 1 50 ? 8.344 28.906 21.281 1 95.44 50 SER B CA 1
ATOM 2249 C C . SER B 1 50 ? 8.867 30.328 21.297 1 95.44 50 SER B C 1
ATOM 2251 O O . SER B 1 50 ? 8.133 31.266 21.656 1 95.44 50 SER B O 1
ATOM 2253 N N . LYS B 1 51 ? 10.094 30.531 20.984 1 96.31 51 LYS B N 1
ATOM 2254 C CA . LYS B 1 51 ? 10.688 31.875 20.922 1 96.31 51 LYS B CA 1
ATOM 2255 C C . LYS B 1 51 ? 10.047 32.719 19.828 1 96.31 51 LYS B C 1
ATOM 2257 O O . LYS B 1 51 ? 9.836 33.906 20 1 96.31 51 LYS B O 1
ATOM 2262 N N . GLN B 1 52 ? 9.695 32.031 18.812 1 97.06 52 GLN B N 1
ATOM 2263 C CA . GLN B 1 52 ? 9.227 32.75 17.625 1 97.06 52 GLN B CA 1
ATOM 2264 C C . GLN B 1 52 ? 7.719 33 17.688 1 97.06 52 GLN B C 1
ATOM 2266 O O . GLN B 1 52 ? 7.23 34.031 17.25 1 97.06 52 GLN B O 1
ATOM 2271 N N . TYR B 1 53 ? 6.949 32 18.188 1 96 53 TYR B N 1
ATOM 2272 C CA . TYR B 1 53 ? 5.5 32.062 18.031 1 96 53 TYR B CA 1
ATOM 2273 C C . TYR B 1 53 ? 4.801 32.031 19.391 1 96 53 TYR B C 1
ATOM 2275 O O . TYR B 1 53 ? 3.576 32.156 19.453 1 96 53 TYR B O 1
ATOM 2283 N N . GLY B 1 54 ? 5.578 31.844 20.438 1 92.5 54 GLY B N 1
ATOM 2284 C CA . GLY B 1 54 ? 4.988 31.719 21.766 1 92.5 54 GLY B CA 1
ATOM 2285 C C . GLY B 1 54 ? 4.691 30.297 22.156 1 92.5 54 GLY B C 1
ATOM 2286 O O . GLY B 1 54 ? 4.699 29.391 21.312 1 92.5 54 GLY B O 1
ATOM 2287 N N . GLN B 1 55 ? 4.297 30.062 23.359 1 90.75 55 GLN B N 1
ATOM 2288 C CA . GLN B 1 55 ? 4.125 28.719 23.906 1 90.75 55 GLN B CA 1
ATOM 2289 C C . GLN B 1 55 ? 2.713 28.188 23.656 1 90.75 55 GLN B C 1
ATOM 2291 O O . GLN B 1 55 ? 2.465 26.984 23.75 1 90.75 55 GLN B O 1
ATOM 2296 N N . ASP B 1 56 ? 1.85 29.078 23.25 1 94.75 56 ASP B N 1
ATOM 2297 C CA . ASP B 1 56 ? 0.446 28.688 23.172 1 94.75 56 ASP B CA 1
ATOM 2298 C C . ASP B 1 56 ? 0.073 28.281 21.75 1 94.75 56 ASP B C 1
ATOM 2300 O O . ASP B 1 56 ? -1.075 27.922 21.469 1 94.75 56 ASP B O 1
ATOM 2304 N N . ARG B 1 57 ? 1.072 28.312 20.859 1 96.5 57 ARG B N 1
ATOM 2305 C CA . ARG B 1 57 ? 0.772 28.047 19.453 1 96.5 57 ARG B CA 1
ATOM 2306 C C . ARG B 1 57 ? 1.314 26.688 19.016 1 96.5 57 ARG B C 1
ATOM 2308 O O . ARG B 1 57 ? 1.093 26.25 17.891 1 96.5 57 ARG B O 1
ATOM 2315 N N . THR B 1 58 ? 2.029 26.078 19.891 1 98 58 THR B N 1
ATOM 2316 C CA . THR B 1 58 ? 2.613 24.781 19.547 1 98 58 THR B CA 1
ATOM 2317 C C . THR B 1 58 ? 2.537 23.828 20.734 1 98 58 THR B C 1
ATOM 2319 O O . THR B 1 58 ? 2.443 24.266 21.891 1 98 58 THR B O 1
ATOM 2322 N N . LEU B 1 59 ? 2.498 22.578 20.5 1 98.25 59 LEU B N 1
ATOM 2323 C CA . LEU B 1 59 ? 2.549 21.5 21.469 1 98.25 59 LEU B CA 1
ATOM 2324 C C . LEU B 1 59 ? 3.234 20.266 20.891 1 98.25 59 LEU B C 1
ATOM 2326 O O . LEU B 1 59 ? 2.918 19.844 19.766 1 98.25 59 LEU B O 1
ATOM 2330 N N . PHE B 1 60 ? 4.23 19.812 21.594 1 98.69 60 PHE B N 1
ATOM 2331 C CA . PHE B 1 60 ? 4.855 18.562 21.188 1 98.69 60 PHE B CA 1
ATOM 2332 C C . PHE B 1 60 ? 4.32 17.391 22.016 1 98.69 60 PHE B C 1
ATOM 2334 O O . PHE B 1 60 ? 4.199 17.5 23.234 1 98.69 60 PHE B O 1
ATOM 2341 N N . LEU B 1 61 ? 4.004 16.297 21.344 1 98.81 61 LEU B N 1
ATOM 2342 C CA . LEU B 1 61 ? 3.641 15.031 21.984 1 98.81 61 LEU B CA 1
ATOM 2343 C C . LEU B 1 61 ? 4.453 13.875 21.406 1 98.81 61 LEU B C 1
ATOM 2345 O O . LEU B 1 61 ? 4.461 13.664 20.188 1 98.81 61 LEU B O 1
ATOM 2349 N N . SER B 1 62 ? 5.184 13.172 22.281 1 98.69 62 SER B N 1
ATOM 2350 C CA . SER B 1 62 ? 5.848 11.953 21.828 1 98.69 62 SER B CA 1
ATOM 2351 C C . SER B 1 62 ? 4.832 10.906 21.359 1 98.69 62 SER B C 1
ATOM 2353 O O . SER B 1 62 ? 3.928 10.539 22.109 1 98.69 62 SER B O 1
ATOM 2355 N N . CYS B 1 63 ? 5.027 10.469 20.125 1 98.81 63 CYS B N 1
ATOM 2356 C CA . CYS B 1 63 ? 4.004 9.594 19.547 1 98.81 63 CYS B CA 1
ATOM 2357 C C . CYS B 1 63 ? 4.59 8.695 18.484 1 98.81 63 CYS B C 1
ATOM 2359 O O . CYS B 1 63 ? 5.211 9.172 17.531 1 98.81 63 CYS B O 1
ATOM 2361 N N . ASN B 1 64 ? 4.473 7.414 18.656 1 98.88 64 ASN B N 1
ATOM 2362 C CA . ASN B 1 64 ? 4.742 6.398 17.656 1 98.88 64 ASN B CA 1
ATOM 2363 C C . ASN B 1 64 ? 3.5 6.098 16.812 1 98.88 64 ASN B C 1
ATOM 2365 O O . ASN B 1 64 ? 2.514 5.57 17.328 1 98.88 64 ASN B O 1
ATOM 2369 N N . VAL B 1 65 ? 3.596 6.355 15.5 1 98.81 65 VAL B N 1
ATOM 2370 C CA . VAL B 1 65 ? 2.408 6.258 14.664 1 98.81 65 VAL B CA 1
ATOM 2371 C C . VAL B 1 65 ? 2.031 4.789 14.469 1 98.81 65 VAL B C 1
ATOM 2373 O O . VAL B 1 65 ? 0.951 4.484 13.953 1 98.81 65 VAL B O 1
ATOM 2376 N N . GLU B 1 66 ? 2.902 3.863 14.883 1 98.62 66 GLU B N 1
ATOM 2377 C CA . GLU B 1 66 ? 2.541 2.449 14.867 1 98.62 66 GLU B CA 1
ATOM 2378 C C . GLU B 1 66 ? 1.56 2.115 15.984 1 98.62 66 GLU B C 1
ATOM 2380 O O . GLU B 1 66 ? 0.938 1.052 15.977 1 98.62 66 GLU B O 1
ATOM 2385 N N . SER B 1 67 ? 1.508 3.002 16.984 1 98.75 67 SER B N 1
ATOM 2386 C CA . SER B 1 67 ? 0.688 2.736 18.156 1 98.75 67 SER B CA 1
ATOM 2387 C C . SER B 1 67 ? -0.646 3.469 18.078 1 98.75 67 SER B C 1
ATOM 2389 O O . SER B 1 67 ? -0.695 4.695 18.203 1 98.75 67 SER B O 1
ATOM 2391 N N . GLU B 1 68 ? -1.671 2.725 18.016 1 98.62 68 GLU B N 1
ATOM 2392 C CA . GLU B 1 68 ? -3.006 3.316 18.016 1 98.62 68 GLU B CA 1
ATOM 2393 C C . GLU B 1 68 ? -3.268 4.082 19.312 1 98.62 68 GLU B C 1
ATOM 2395 O O . GLU B 1 68 ? -3.836 5.172 19.281 1 98.62 68 GLU B O 1
ATOM 2400 N N . GLU B 1 69 ? -2.867 3.504 20.328 1 98.69 69 GLU B N 1
ATOM 2401 C CA . GLU B 1 69 ? -3.082 4.102 21.641 1 98.69 69 GLU B CA 1
ATOM 2402 C C . GLU B 1 69 ? -2.395 5.461 21.75 1 98.69 69 GLU B C 1
ATOM 2404 O O . GLU B 1 69 ? -2.971 6.414 22.281 1 98.69 69 GLU B O 1
ATOM 2409 N N . GLN B 1 70 ? -1.232 5.562 21.219 1 98.88 70 GLN B N 1
ATOM 2410 C CA . GLN B 1 70 ? -0.495 6.816 21.312 1 98.88 70 GLN B CA 1
ATOM 2411 C C . GLN B 1 70 ? -1.113 7.887 20.422 1 98.88 70 GLN B C 1
ATOM 2413 O O . GLN B 1 70 ? -1.216 9.055 20.812 1 98.88 70 GLN B O 1
ATOM 2418 N N . ILE B 1 71 ? -1.579 7.539 19.266 1 98.94 71 ILE B N 1
ATOM 2419 C CA . ILE B 1 71 ? -2.221 8.508 18.375 1 98.94 71 ILE B CA 1
ATOM 2420 C C . ILE B 1 71 ? -3.52 9 19.016 1 98.94 71 ILE B C 1
ATOM 2422 O O . ILE B 1 71 ? -3.791 10.203 19.031 1 98.94 71 ILE B O 1
ATOM 2426 N N . LYS B 1 72 ? -4.27 8.031 19.516 1 98.69 72 LYS B N 1
ATOM 2427 C CA . LYS B 1 72 ? -5.523 8.391 20.172 1 98.69 72 LYS B CA 1
ATOM 2428 C C . LYS B 1 72 ? -5.289 9.383 21.297 1 98.69 72 LYS B C 1
ATOM 2430 O O . LYS B 1 72 ? -6.004 10.383 21.422 1 98.69 72 LYS B O 1
ATOM 2435 N N . ALA B 1 73 ? -4.32 9.094 22.094 1 98.81 73 ALA B N 1
ATOM 2436 C CA . ALA B 1 73 ? -4 9.961 23.219 1 98.81 73 ALA B CA 1
ATOM 2437 C C . ALA B 1 73 ? -3.541 11.336 22.734 1 98.81 73 ALA B C 1
ATOM 2439 O O . ALA B 1 73 ? -3.908 12.359 23.328 1 98.81 73 ALA B O 1
ATOM 2440 N N . ALA B 1 74 ? -2.76 11.359 21.719 1 98.88 74 ALA B N 1
ATOM 2441 C CA . ALA B 1 74 ? -2.256 12.617 21.172 1 98.88 74 ALA B CA 1
ATOM 2442 C C . ALA B 1 74 ? -3.395 13.477 20.625 1 98.88 74 ALA B C 1
ATOM 2444 O O . ALA B 1 74 ? -3.434 14.688 20.859 1 98.88 74 ALA B O 1
ATOM 2445 N N . PHE B 1 75 ? -4.312 12.875 19.891 1 98.88 75 PHE B N 1
ATOM 2446 C CA . PHE B 1 75 ? -5.434 13.617 19.328 1 98.88 75 PHE B CA 1
ATOM 2447 C C . PHE B 1 75 ? -6.371 14.102 20.422 1 98.88 75 PHE B C 1
ATOM 2449 O O . PHE B 1 75 ? -6.879 15.219 20.359 1 98.88 75 PHE B O 1
ATOM 2456 N N . GLN B 1 76 ? -6.543 13.25 21.406 1 98.62 76 GLN B N 1
ATOM 2457 C CA . GLN B 1 76 ? -7.355 13.664 22.547 1 98.62 76 GLN B CA 1
ATOM 2458 C C . GLN B 1 76 ? -6.734 14.867 23.25 1 98.62 76 GLN B C 1
ATOM 2460 O O . GLN B 1 76 ? -7.43 15.82 23.594 1 98.62 76 GLN B O 1
ATOM 2465 N N . LYS B 1 77 ? -5.473 14.789 23.5 1 98.81 77 LYS B N 1
ATOM 2466 C CA . LYS B 1 77 ? -4.77 15.906 24.141 1 98.81 77 LYS B CA 1
ATOM 2467 C C . LYS B 1 77 ? -4.859 17.172 23.297 1 98.81 77 LYS B C 1
ATOM 2469 O O . LYS B 1 77 ? -4.98 18.266 23.828 1 98.81 77 LYS B O 1
ATOM 2474 N N . THR B 1 78 ? -4.801 17.047 22 1 98.69 78 THR B N 1
ATOM 2475 C CA . THR B 1 78 ? -4.93 18.156 21.078 1 98.69 78 THR B CA 1
ATOM 2476 C C . THR B 1 78 ? -6.289 18.844 21.234 1 98.69 78 THR B C 1
ATOM 2478 O O . THR B 1 78 ? -6.371 20.062 21.359 1 98.69 78 THR B O 1
ATOM 2481 N N . VAL B 1 79 ? -7.32 18.047 21.25 1 98.31 79 VAL B N 1
ATOM 2482 C CA . VAL B 1 79 ? -8.68 18.562 21.344 1 98.31 79 VAL B CA 1
ATOM 2483 C C . VAL B 1 79 ? -8.891 19.219 22.703 1 98.31 79 VAL B C 1
ATOM 2485 O O . VAL B 1 79 ? -9.5 20.281 22.812 1 98.31 79 VAL B O 1
ATOM 2488 N N . GLU B 1 80 ? -8.328 18.594 23.703 1 98.31 80 GLU B N 1
ATOM 2489 C CA . GLU B 1 80 ? -8.453 19.141 25.047 1 98.31 80 GLU B CA 1
ATOM 2490 C C . GLU B 1 80 ? -7.727 20.484 25.156 1 98.31 80 GLU B C 1
ATOM 2492 O O . GLU B 1 80 ? -8.188 21.375 25.859 1 98.31 80 GLU B O 1
ATOM 2497 N N . THR B 1 81 ? -6.672 20.578 24.516 1 98.38 81 THR B N 1
ATOM 2498 C CA . THR B 1 81 ? -5.812 21.75 24.672 1 98.38 81 THR B CA 1
ATOM 2499 C C . THR B 1 81 ? -6.266 22.875 23.766 1 98.38 81 THR B C 1
ATOM 2501 O O . THR B 1 81 ? -6.285 24.047 24.172 1 98.38 81 THR B O 1
ATOM 2504 N N . PHE B 1 82 ? -6.641 22.562 22.547 1 98.06 82 PHE B N 1
ATOM 2505 C CA . PHE B 1 82 ? -6.816 23.625 21.562 1 98.06 82 PHE B CA 1
ATOM 2506 C C . PHE B 1 82 ? -8.242 23.641 21.031 1 98.06 82 PHE B C 1
ATOM 2508 O O . PHE B 1 82 ? -8.641 24.562 20.312 1 98.06 82 PHE B O 1
ATOM 2515 N N . GLY B 1 83 ? -9.047 22.594 21.281 1 97.31 83 GLY B N 1
ATOM 2516 C CA . GLY B 1 83 ? -10.477 22.641 21.016 1 97.31 83 GLY B CA 1
ATOM 2517 C C . GLY B 1 83 ? -10.875 21.891 19.766 1 97.31 83 GLY B C 1
ATOM 2518 O O . GLY B 1 83 ? -12.055 21.859 19.406 1 97.31 83 GLY B O 1
ATOM 2519 N N . GLY B 1 84 ? -9.914 21.281 19.047 1 97.69 84 GLY B N 1
ATOM 2520 C CA . GLY B 1 84 ? -10.281 20.516 17.875 1 97.69 84 GLY B CA 1
ATOM 2521 C C . GLY B 1 84 ? -9.102 20.234 16.953 1 97.69 84 GLY B C 1
ATOM 2522 O O . GLY B 1 84 ? -7.949 20.469 17.328 1 97.69 84 GLY B O 1
ATOM 2523 N N . ILE B 1 85 ? -9.383 19.641 15.812 1 98.75 85 ILE B N 1
ATOM 2524 C CA . ILE B 1 85 ? -8.422 19.375 14.75 1 98.75 85 ILE B CA 1
ATOM 2525 C C . ILE B 1 85 ? -9.016 19.812 13.406 1 98.75 85 ILE B C 1
ATOM 2527 O O . ILE B 1 85 ? -10.094 19.344 13.023 1 98.75 85 ILE B O 1
ATOM 2531 N N . ASN B 1 86 ? -8.305 20.656 12.68 1 98.69 86 ASN B N 1
ATOM 2532 C CA . ASN B 1 86 ? -8.758 21.156 11.383 1 98.69 86 ASN B CA 1
ATOM 2533 C C . ASN B 1 86 ? -7.906 20.594 10.242 1 98.69 86 ASN B C 1
ATOM 2535 O O . ASN B 1 86 ? -8.391 20.438 9.117 1 98.69 86 ASN B O 1
ATOM 2539 N N . ILE B 1 87 ? -6.609 20.344 10.555 1 98.94 87 ILE B N 1
ATOM 2540 C CA . ILE B 1 87 ? -5.625 19.906 9.562 1 98.94 87 ILE B CA 1
ATOM 2541 C C . ILE B 1 87 ? -4.82 18.734 10.109 1 98.94 87 ILE B C 1
ATOM 2543 O O . ILE B 1 87 ? -4.348 18.781 11.25 1 98.94 87 ILE B O 1
ATOM 2547 N N . LEU B 1 88 ? -4.77 17.688 9.383 1 98.94 88 LEU B N 1
ATOM 2548 C CA . LEU B 1 88 ? -3.832 16.609 9.68 1 98.94 88 LEU B CA 1
ATOM 2549 C C . LEU B 1 88 ? -2.846 16.422 8.539 1 98.94 88 LEU B C 1
ATOM 2551 O O . LEU B 1 88 ? -3.252 16.266 7.383 1 98.94 88 LEU B O 1
ATOM 2555 N N . CYS B 1 89 ? -1.606 16.484 8.836 1 98.94 89 CYS B N 1
ATOM 2556 C CA . CYS B 1 89 ? -0.545 16.109 7.906 1 98.94 89 CYS B CA 1
ATOM 2557 C C . CYS B 1 89 ? 0.099 14.797 8.32 1 98.94 89 CYS B C 1
ATOM 2559 O O . CYS B 1 89 ? 0.944 14.766 9.219 1 98.94 89 CYS B O 1
ATOM 2561 N N . ASN B 1 90 ? -0.349 13.719 7.715 1 98.94 90 ASN B N 1
ATOM 2562 C CA . ASN B 1 90 ? 0.372 12.453 7.867 1 98.94 90 ASN B CA 1
ATOM 2563 C C . ASN B 1 90 ? 1.688 12.469 7.098 1 98.94 90 ASN B C 1
ATOM 2565 O O . ASN B 1 90 ? 1.709 12.211 5.891 1 98.94 90 ASN B O 1
ATOM 2569 N N . ASN B 1 91 ? 2.773 12.664 7.82 1 98.81 91 ASN B N 1
ATOM 2570 C CA . ASN B 1 91 ? 4.066 12.883 7.18 1 98.81 91 ASN B CA 1
ATOM 2571 C C . ASN B 1 91 ? 5.109 11.883 7.676 1 98.81 91 ASN B C 1
ATOM 2573 O O . ASN B 1 91 ? 6.125 11.656 7.012 1 98.81 91 ASN B O 1
ATOM 2577 N N . ALA B 1 92 ? 4.848 11.289 8.891 1 98.62 92 ALA B N 1
ATOM 2578 C CA . ALA B 1 92 ? 5.801 10.312 9.406 1 98.62 92 ALA B CA 1
ATOM 2579 C C . ALA B 1 92 ? 6.062 9.211 8.383 1 98.62 92 ALA B C 1
ATOM 2581 O O . ALA B 1 92 ? 5.125 8.68 7.789 1 98.62 92 ALA B O 1
ATOM 2582 N N . GLY B 1 93 ? 7.285 8.938 8.141 1 97.06 93 GLY B N 1
ATOM 2583 C CA . GLY B 1 93 ? 7.676 7.891 7.207 1 97.06 93 GLY B CA 1
ATOM 2584 C C . GLY B 1 93 ? 9.133 7.5 7.324 1 97.06 93 GLY B C 1
ATOM 2585 O O . GLY B 1 93 ? 9.945 8.266 7.852 1 97.06 93 GLY B O 1
ATOM 2586 N N . ILE B 1 94 ? 9.438 6.328 6.883 1 96.06 94 ILE B N 1
ATOM 2587 C CA . ILE B 1 94 ? 10.82 5.848 6.867 1 96.06 94 ILE B CA 1
ATOM 2588 C C . ILE B 1 94 ? 11.102 5.137 5.547 1 96.06 94 ILE B C 1
ATOM 2590 O O . ILE B 1 94 ? 10.18 4.754 4.828 1 96.06 94 ILE B O 1
ATOM 2594 N N . LEU B 1 95 ? 12.328 5.105 5.184 1 95.31 95 LEU B N 1
ATOM 2595 C CA . LEU B 1 95 ? 12.859 4.211 4.16 1 95.31 95 LEU B CA 1
ATOM 2596 C C . LEU B 1 95 ? 13.766 3.152 4.777 1 95.31 95 LEU B C 1
ATOM 2598 O O . LEU B 1 95 ? 14.828 3.475 5.316 1 95.31 95 LEU B O 1
ATOM 2602 N N . ASN B 1 96 ? 13.32 1.994 4.848 1 95.88 96 ASN B N 1
ATOM 2603 C CA . ASN B 1 96 ? 14.094 0.874 5.375 1 95.88 96 ASN B CA 1
ATOM 2604 C C . ASN B 1 96 ? 13.648 -0.452 4.766 1 95.88 96 ASN B C 1
ATOM 2606 O O . ASN B 1 96 ? 12.688 -1.065 5.238 1 95.88 96 ASN B O 1
ATOM 2610 N N . GLU B 1 97 ? 14.383 -0.935 3.77 1 96.75 97 GLU B N 1
ATOM 2611 C CA . GLU B 1 97 ? 14.047 -2.188 3.1 1 96.75 97 GLU B CA 1
ATOM 2612 C C . GLU B 1 97 ? 14.469 -3.391 3.939 1 96.75 97 GLU B C 1
ATOM 2614 O O . GLU B 1 97 ? 13.969 -4.5 3.742 1 96.75 97 GLU B O 1
ATOM 2619 N N . SER B 1 98 ? 15.445 -3.176 4.871 1 95.62 98 SER B N 1
ATOM 2620 C CA . SER B 1 98 ? 15.875 -4.246 5.766 1 95.62 98 SER B CA 1
ATOM 2621 C C . SER B 1 98 ? 14.805 -4.578 6.793 1 95.62 98 SER B C 1
ATOM 2623 O O . SER B 1 98 ? 14.625 -5.738 7.16 1 95.62 98 SER B O 1
ATOM 2625 N N . ASP B 1 99 ? 14.156 -3.553 7.227 1 96.94 99 ASP B N 1
ATOM 2626 C CA . ASP B 1 99 ? 13 -3.686 8.109 1 96.94 99 ASP B CA 1
ATOM 2627 C C . ASP B 1 99 ? 11.703 -3.318 7.379 1 96.94 99 ASP B C 1
ATOM 2629 O O . ASP B 1 99 ? 11.023 -2.363 7.754 1 96.94 99 ASP B O 1
ATOM 2633 N N . TRP B 1 100 ? 11.391 -4.16 6.406 1 98.19 100 TRP B N 1
ATOM 2634 C CA . TRP B 1 100 ? 10.336 -3.797 5.457 1 98.19 100 TRP B CA 1
ATOM 2635 C C . TRP B 1 100 ? 8.969 -3.824 6.125 1 98.19 100 TRP B C 1
ATOM 2637 O O . TRP B 1 100 ? 8.086 -3.039 5.773 1 98.19 100 TRP B O 1
ATOM 2647 N N . GLU B 1 101 ? 8.766 -4.734 7.141 1 98.56 101 GLU B N 1
ATOM 2648 C CA . GLU B 1 101 ? 7.48 -4.762 7.836 1 98.56 101 GLU B CA 1
ATOM 2649 C C . GLU B 1 101 ? 7.234 -3.461 8.594 1 98.56 101 GLU B C 1
ATOM 2651 O O . GLU B 1 101 ? 6.121 -2.936 8.594 1 98.56 101 GLU B O 1
ATOM 2656 N N . LYS B 1 102 ? 8.281 -2.994 9.297 1 98.31 102 LYS B N 1
ATOM 2657 C CA . LYS B 1 102 ? 8.188 -1.716 9.992 1 98.31 102 LYS B CA 1
ATOM 2658 C C . LYS B 1 102 ? 7.906 -0.577 9.023 1 98.31 102 LYS B C 1
ATOM 2660 O O . LYS B 1 102 ? 7.164 0.354 9.344 1 98.31 102 LYS B O 1
ATOM 2665 N N . THR B 1 103 ? 8.5 -0.619 7.805 1 98.62 103 THR B N 1
ATOM 2666 C CA . THR B 1 103 ? 8.266 0.378 6.766 1 98.62 103 THR B CA 1
ATOM 2667 C C . THR B 1 103 ? 6.789 0.416 6.383 1 98.62 103 THR B C 1
ATOM 2669 O O . THR B 1 103 ? 6.195 1.492 6.285 1 98.62 103 THR B O 1
ATOM 2672 N N . VAL B 1 104 ? 6.176 -0.738 6.227 1 98.94 104 VAL B N 1
ATOM 2673 C CA . VAL B 1 104 ? 4.75 -0.779 5.906 1 98.94 104 VAL B CA 1
ATOM 2674 C C . VAL B 1 104 ? 3.943 -0.239 7.086 1 98.94 104 VAL B C 1
ATOM 2676 O O . VAL B 1 104 ? 2.998 0.532 6.895 1 98.94 104 VAL B O 1
ATOM 2679 N N . SER B 1 105 ? 4.332 -0.624 8.266 1 98.88 105 SER B N 1
ATOM 2680 C CA . SER B 1 105 ? 3.621 -0.236 9.484 1 98.88 105 SER B CA 1
ATOM 2681 C C . SER B 1 105 ? 3.596 1.279 9.648 1 98.88 105 SER B C 1
ATOM 2683 O O . SER B 1 105 ? 2.545 1.862 9.922 1 98.88 105 SER B O 1
ATOM 2685 N N . ILE B 1 106 ? 4.672 1.906 9.445 1 98.81 106 ILE B N 1
ATOM 2686 C CA . ILE B 1 106 ? 4.789 3.344 9.672 1 98.81 106 ILE B CA 1
ATOM 2687 C C . ILE B 1 106 ? 4.227 4.102 8.469 1 98.81 106 ILE B C 1
ATOM 2689 O O . ILE B 1 106 ? 3.369 4.973 8.625 1 98.81 106 ILE B O 1
ATOM 2693 N N . ASN B 1 107 ? 4.652 3.723 7.219 1 98.88 107 ASN B N 1
ATOM 2694 C CA . ASN B 1 107 ? 4.391 4.523 6.027 1 98.88 107 ASN B CA 1
ATOM 2695 C C . ASN B 1 107 ? 2.939 4.398 5.574 1 98.88 107 ASN B C 1
ATOM 2697 O O . ASN B 1 107 ? 2.393 5.324 4.973 1 98.88 107 ASN B O 1
ATOM 2701 N N . LEU B 1 108 ? 2.379 3.23 5.828 1 98.94 108 LEU B N 1
ATOM 2702 C CA . LEU B 1 108 ? 1.032 3.02 5.309 1 98.94 108 LEU B CA 1
ATOM 2703 C C . LEU B 1 108 ? 0.024 2.889 6.445 1 98.94 108 LEU B C 1
ATOM 2705 O O . LEU B 1 108 ? -0.947 3.645 6.508 1 98.94 108 LEU B O 1
ATOM 2709 N N . LEU B 1 109 ? 0.262 1.92 7.367 1 98.94 109 LEU B N 1
ATOM 2710 C CA . LEU B 1 109 ? -0.69 1.735 8.453 1 98.94 109 LEU B CA 1
ATOM 2711 C C . LEU B 1 109 ? -0.775 2.986 9.32 1 98.94 109 LEU B C 1
ATOM 2713 O O . LEU B 1 109 ? -1.852 3.336 9.812 1 98.94 109 LEU B O 1
ATOM 2717 N N . GLY B 1 110 ? 0.365 3.648 9.539 1 98.94 110 GLY B N 1
ATOM 2718 C CA . GLY B 1 110 ? 0.357 4.891 10.297 1 98.94 110 GLY B CA 1
ATOM 2719 C C . GLY B 1 110 ? -0.533 5.957 9.68 1 98.94 110 GLY B C 1
ATOM 2720 O O . GLY B 1 110 ? -1.25 6.66 10.398 1 98.94 110 GLY B O 1
ATOM 2721 N N . VAL B 1 111 ? -0.529 6.078 8.344 1 98.94 111 VAL B N 1
ATOM 2722 C CA . VAL B 1 111 ? -1.347 7.047 7.621 1 98.94 111 VAL B CA 1
ATOM 2723 C C . VAL B 1 111 ? -2.824 6.691 7.77 1 98.94 111 VAL B C 1
ATOM 2725 O O . VAL B 1 111 ? -3.656 7.559 8.039 1 98.94 111 VAL B O 1
ATOM 2728 N N . ILE B 1 112 ? -3.146 5.406 7.602 1 98.94 112 ILE B N 1
ATOM 2729 C CA . ILE B 1 112 ? -4.527 4.945 7.688 1 98.94 112 ILE B CA 1
ATOM 2730 C C . ILE B 1 112 ? -5.051 5.156 9.109 1 98.94 112 ILE B C 1
ATOM 2732 O O . ILE B 1 112 ? -6.125 5.73 9.305 1 98.94 112 ILE B O 1
ATOM 2736 N N . ARG B 1 113 ? -4.254 4.734 10.07 1 98.81 113 ARG B N 1
ATOM 2737 C CA . ARG B 1 113 ? -4.625 4.867 11.477 1 98.81 113 ARG B CA 1
ATOM 2738 C C . ARG B 1 113 ? -4.801 6.336 11.859 1 98.81 113 ARG B C 1
ATOM 2740 O O . ARG B 1 113 ? -5.801 6.703 12.484 1 98.81 113 ARG B O 1
ATOM 2747 N N . GLY B 1 114 ? -3.83 7.152 11.5 1 98.88 114 GLY B N 1
ATOM 2748 C CA . GLY B 1 114 ? -3.945 8.578 11.766 1 98.88 114 GLY B CA 1
ATOM 2749 C C . GLY B 1 114 ? -5.188 9.195 11.156 1 98.88 114 GLY B C 1
ATOM 2750 O O . GLY B 1 114 ? -5.871 10 11.797 1 98.88 114 GLY B O 1
ATOM 2751 N N . THR B 1 115 ? -5.5 8.82 9.938 1 98.94 115 THR B N 1
ATOM 2752 C CA . THR B 1 115 ? -6.648 9.344 9.211 1 98.94 115 THR B CA 1
ATOM 2753 C C . THR B 1 115 ? -7.949 8.977 9.914 1 98.94 115 THR B C 1
ATOM 2755 O O . THR B 1 115 ? -8.781 9.844 10.195 1 98.94 115 THR B O 1
ATOM 2758 N N . TYR B 1 116 ? -8.125 7.68 10.242 1 98.81 116 TYR B N 1
ATOM 2759 C CA . TYR B 1 116 ? -9.375 7.223 10.828 1 98.81 116 TYR B CA 1
ATOM 2760 C C . TYR B 1 116 ? -9.578 7.82 12.219 1 98.81 116 TYR B C 1
ATOM 2762 O O . TYR B 1 116 ? -10.695 8.203 12.578 1 98.81 116 TYR B O 1
ATOM 2770 N N . LEU B 1 117 ? -8.531 7.949 12.969 1 98.69 117 LEU B N 1
ATOM 2771 C CA . LEU B 1 117 ? -8.648 8.523 14.305 1 98.69 117 LEU B CA 1
ATOM 2772 C C . LEU B 1 117 ? -8.914 10.023 14.227 1 98.69 117 LEU B C 1
ATOM 2774 O O . LEU B 1 117 ? -9.664 10.562 15.039 1 98.69 117 LEU B O 1
ATOM 2778 N N . ALA B 1 118 ? -8.312 10.695 13.234 1 98.81 118 ALA B N 1
ATOM 2779 C CA . ALA B 1 118 ? -8.578 12.125 13.062 1 98.81 118 ALA B CA 1
ATOM 2780 C C . ALA B 1 118 ? -10.031 12.367 12.68 1 98.81 118 ALA B C 1
ATOM 2782 O O . ALA B 1 118 ? -10.641 13.336 13.125 1 98.81 118 ALA B O 1
ATOM 2783 N N . LEU B 1 119 ? -10.594 11.516 11.852 1 98.56 119 LEU B N 1
ATOM 2784 C CA . LEU B 1 119 ? -11.969 11.672 11.375 1 98.56 119 LEU B CA 1
ATOM 2785 C C . LEU B 1 119 ? -12.953 11.625 12.539 1 98.56 119 LEU B C 1
ATOM 2787 O O . LEU B 1 119 ? -14.008 12.258 12.492 1 98.56 119 LEU B O 1
ATOM 2791 N N . LYS B 1 120 ? -12.57 10.938 13.617 1 97.94 120 LYS B N 1
ATOM 2792 C CA . LYS B 1 120 ? -13.438 10.906 14.797 1 97.94 120 LYS B CA 1
ATOM 2793 C C . LYS B 1 120 ? -13.617 12.312 15.375 1 97.94 120 LYS B C 1
ATOM 2795 O O . LYS B 1 120 ? -14.602 12.578 16.062 1 97.94 120 LYS B O 1
ATOM 2800 N N . HIS B 1 121 ? -12.727 13.211 15.047 1 98.31 121 HIS B N 1
ATOM 2801 C CA . HIS B 1 121 ? -12.773 14.555 15.602 1 98.31 121 HIS B CA 1
ATOM 2802 C C . HIS B 1 121 ? -13.125 15.578 14.523 1 98.31 121 HIS B C 1
ATOM 2804 O O . HIS B 1 121 ? -13.57 16.688 14.844 1 98.31 121 HIS B O 1
ATOM 2810 N N . MET B 1 122 ? -12.977 15.18 13.25 1 98.62 122 MET B N 1
ATOM 2811 C CA . MET B 1 122 ? -13.062 16.156 12.172 1 98.62 122 MET B CA 1
ATOM 2812 C C . MET B 1 122 ? -14.383 16.016 11.414 1 98.62 122 MET B C 1
ATOM 2814 O O . MET B 1 122 ? -14.875 16.969 10.828 1 98.62 122 MET B O 1
ATOM 2818 N N . ASN B 1 123 ? -14.891 14.82 11.352 1 98.25 123 ASN B N 1
ATOM 2819 C CA . ASN B 1 123 ? -16.031 14.445 10.531 1 98.25 123 ASN B CA 1
ATOM 2820 C C . ASN B 1 123 ? -17.281 15.227 10.914 1 98.25 123 ASN B C 1
ATOM 2822 O O . ASN B 1 123 ? -17.75 15.141 12.055 1 98.25 123 ASN B O 1
ATOM 2826 N N . LYS B 1 124 ? -17.891 15.922 9.969 1 98.38 124 LYS B N 1
ATOM 2827 C CA . LYS B 1 124 ? -19.031 16.797 10.25 1 98.38 124 LYS B CA 1
ATOM 2828 C C . LYS B 1 124 ? -20.281 15.977 10.594 1 98.38 124 LYS B C 1
ATOM 2830 O O . LYS B 1 124 ? -21.156 16.438 11.328 1 98.38 124 LYS B O 1
ATOM 2835 N N . THR B 1 125 ? -20.297 14.781 10.07 1 97.12 125 THR B N 1
ATOM 2836 C CA . THR B 1 125 ? -21.484 13.961 10.312 1 97.12 125 THR B CA 1
ATOM 2837 C C . THR B 1 125 ? -21.5 13.438 11.742 1 97.12 125 THR B C 1
ATOM 2839 O O . THR B 1 125 ? -22.5 12.906 12.211 1 97.12 125 THR B O 1
ATOM 2842 N N . SER B 1 126 ? -20.406 13.641 12.453 1 95.06 126 SER B N 1
ATOM 2843 C CA . SER B 1 126 ? -20.328 13.18 13.836 1 95.06 126 SER B CA 1
ATOM 2844 C C . SER B 1 126 ? -19.891 14.297 14.773 1 95.06 126 SER B C 1
ATOM 2846 O O . SER B 1 126 ? -19.203 14.055 15.758 1 95.06 126 SER B O 1
ATOM 2848 N N . GLY B 1 127 ? -20.109 15.492 14.359 1 94.94 127 GLY B N 1
ATOM 2849 C CA . GLY B 1 127 ? -19.938 16.625 15.258 1 94.94 127 GLY B CA 1
ATOM 2850 C C . GLY B 1 127 ? -18.625 17.359 15.031 1 94.94 127 GLY B C 1
ATOM 2851 O O . GLY B 1 127 ? -18.344 18.359 15.703 1 94.94 127 GLY B O 1
ATOM 2852 N N . GLY B 1 128 ? -17.859 16.922 14.07 1 97 128 GLY B N 1
ATOM 2853 C CA . GLY B 1 128 ? -16.625 17.625 13.75 1 97 128 GLY B CA 1
ATOM 2854 C C . GLY B 1 128 ? -16.844 18.875 12.922 1 97 128 GLY B C 1
ATOM 2855 O O . GLY B 1 128 ? -17.969 19.172 12.508 1 97 128 GLY B O 1
ATOM 2856 N N . ARG B 1 129 ? -15.797 19.625 12.766 1 96.38 129 ARG B N 1
ATOM 2857 C CA . ARG B 1 129 ? -15.883 20.906 12.062 1 96.38 129 ARG B CA 1
ATOM 2858 C C . ARG B 1 129 ? -15.391 20.781 10.617 1 96.38 129 ARG B C 1
ATOM 2860 O O . ARG B 1 129 ? -15.367 21.75 9.875 1 96.38 129 ARG B O 1
ATOM 2867 N N . GLY B 1 130 ? -15.039 19.625 10.18 1 98.12 130 GLY B N 1
ATOM 2868 C CA . GLY B 1 130 ? -14.43 19.453 8.875 1 98.12 130 GLY B CA 1
ATOM 2869 C C . GLY B 1 130 ? -12.969 19.844 8.844 1 98.12 130 GLY B C 1
ATOM 2870 O O . GLY B 1 130 ? -12.328 19.969 9.883 1 98.12 130 GLY B O 1
ATOM 2871 N N . GLY B 1 131 ? -12.398 19.812 7.629 1 98.69 131 GLY B N 1
ATOM 2872 C CA . GLY B 1 131 ? -11 20.188 7.484 1 98.69 131 GLY B CA 1
ATOM 2873 C C . GLY B 1 131 ? -10.32 19.531 6.297 1 98.69 131 GLY B C 1
ATOM 2874 O O . GLY B 1 131 ? -10.938 19.359 5.242 1 98.69 131 GLY B O 1
ATOM 2875 N N . VAL B 1 132 ? -9.023 19.344 6.457 1 98.94 132 VAL B N 1
ATOM 2876 C CA . VAL B 1 132 ? -8.242 18.781 5.355 1 98.94 132 VAL B CA 1
ATOM 2877 C C . VAL B 1 132 ? -7.152 17.875 5.91 1 98.94 132 VAL B C 1
ATOM 2879 O O . VAL B 1 132 ? -6.559 18.156 6.953 1 98.94 132 VAL B O 1
ATOM 2882 N N . ILE B 1 133 ? -7.012 16.734 5.289 1 98.94 133 ILE B N 1
ATOM 2883 C CA . ILE B 1 133 ? -5.918 15.805 5.562 1 98.94 133 ILE B CA 1
ATOM 2884 C C . ILE B 1 133 ? -4.977 15.75 4.359 1 98.94 133 ILE B C 1
ATOM 2886 O O . ILE B 1 133 ? -5.418 15.531 3.229 1 98.94 133 ILE B O 1
ATOM 2890 N N . VAL B 1 134 ? -3.701 16.031 4.59 1 98.94 134 VAL B N 1
ATOM 2891 C CA . VAL B 1 134 ? -2.668 15.945 3.562 1 98.94 134 VAL B CA 1
ATOM 2892 C C . VAL B 1 134 ? -1.703 14.805 3.902 1 98.94 134 VAL B C 1
ATOM 2894 O O . VAL B 1 134 ? -1.054 14.828 4.949 1 98.94 134 VAL B O 1
ATOM 2897 N N . ASN B 1 135 ? -1.692 13.828 3.062 1 98.94 135 ASN B N 1
ATOM 2898 C CA . ASN B 1 135 ? -0.776 12.703 3.225 1 98.94 135 ASN B CA 1
ATOM 2899 C C . ASN B 1 135 ? 0.5 12.898 2.412 1 98.94 135 ASN B C 1
ATOM 2901 O O . ASN B 1 135 ? 0.453 13.391 1.28 1 98.94 135 ASN B O 1
ATOM 2905 N N . THR B 1 136 ? 1.612 12.547 3.004 1 98.75 136 THR B N 1
ATOM 2906 C CA . THR B 1 136 ? 2.887 12.586 2.299 1 98.75 136 THR B CA 1
ATOM 2907 C C . THR B 1 136 ? 3.229 11.219 1.714 1 98.75 136 THR B C 1
ATOM 2909 O O . THR B 1 136 ? 3.5 10.273 2.455 1 98.75 136 THR B O 1
ATOM 2912 N N . ALA B 1 137 ? 3.148 11.164 0.457 1 98.56 137 ALA B N 1
ATOM 2913 C CA . ALA B 1 137 ? 3.623 9.977 -0.244 1 98.56 137 ALA B CA 1
ATOM 2914 C C . ALA B 1 137 ? 5.047 10.172 -0.757 1 98.56 137 ALA B C 1
ATOM 2916 O O . ALA B 1 137 ? 5.973 10.391 0.028 1 98.56 137 ALA B O 1
ATOM 2917 N N . SER B 1 138 ? 5.316 10.008 -2.016 1 97.38 138 SER B N 1
ATOM 2918 C CA . SER B 1 138 ? 6.582 10.109 -2.734 1 97.38 138 SER B CA 1
ATOM 2919 C C . SER B 1 138 ? 6.379 9.945 -4.238 1 97.38 138 SER B C 1
ATOM 2921 O O . SER B 1 138 ? 5.32 9.492 -4.68 1 97.38 138 SER B O 1
ATOM 2923 N N . MET B 1 139 ? 7.348 10.453 -4.984 1 95.5 139 MET B N 1
ATOM 2924 C CA . MET B 1 139 ? 7.355 10.062 -6.391 1 95.5 139 MET B CA 1
ATOM 2925 C C . MET B 1 139 ? 7.242 8.547 -6.535 1 95.5 139 MET B C 1
ATOM 2927 O O . MET B 1 139 ? 6.652 8.055 -7.5 1 95.5 139 MET B O 1
ATOM 2931 N N . ALA B 1 140 ? 7.68 7.805 -5.535 1 96.31 140 ALA B N 1
ATOM 2932 C CA . ALA B 1 140 ? 7.598 6.348 -5.508 1 96.31 140 ALA B CA 1
ATOM 2933 C C . ALA B 1 140 ? 6.148 5.883 -5.371 1 96.31 140 ALA B C 1
ATOM 2935 O O . ALA B 1 140 ? 5.852 4.699 -5.547 1 96.31 140 ALA B O 1
ATOM 2936 N N . GLY B 1 141 ? 5.242 6.75 -5.074 1 97.94 141 GLY B N 1
ATOM 2937 C CA . GLY B 1 141 ? 3.822 6.438 -5.043 1 97.94 141 GLY B CA 1
ATOM 2938 C C . GLY B 1 141 ? 3.164 6.52 -6.41 1 97.94 141 GLY B C 1
ATOM 2939 O O . GLY B 1 141 ? 2.016 6.105 -6.578 1 97.94 141 GLY B O 1
ATOM 2940 N N . LEU B 1 142 ? 3.92 7.055 -7.371 1 96.31 142 LEU B N 1
ATOM 2941 C CA . LEU B 1 142 ? 3.414 7.254 -8.727 1 96.31 142 LEU B CA 1
ATOM 2942 C C . LEU B 1 142 ? 4.133 6.34 -9.711 1 96.31 142 LEU B C 1
ATOM 2944 O O . LEU B 1 142 ? 3.592 6.02 -10.773 1 96.31 142 LEU B O 1
ATOM 2948 N N . GLY B 1 143 ? 5.348 5.965 -9.383 1 95.31 143 GLY B N 1
ATOM 2949 C CA . GLY B 1 143 ? 6.16 5.074 -10.195 1 95.31 143 GLY B CA 1
ATOM 2950 C C . GLY B 1 143 ? 7.137 4.25 -9.375 1 95.31 143 GLY B C 1
ATOM 2951 O O . GLY B 1 143 ? 7.484 4.621 -8.25 1 95.31 143 GLY B O 1
ATOM 2952 N N . PRO B 1 144 ? 7.645 3.199 -9.961 1 96.19 144 PRO B N 1
ATOM 2953 C CA . PRO B 1 144 ? 8.477 2.27 -9.195 1 96.19 144 PRO B CA 1
ATOM 2954 C C . PRO B 1 144 ? 9.891 2.803 -8.953 1 96.19 144 PRO B C 1
ATOM 2956 O O . PRO B 1 144 ? 10.531 3.295 -9.883 1 96.19 144 PRO B O 1
ATOM 2959 N N . LEU B 1 145 ? 10.328 2.746 -7.738 1 95.5 145 LEU B N 1
ATOM 2960 C CA . LEU B 1 145 ? 11.734 2.83 -7.367 1 95.5 145 LEU B CA 1
ATOM 2961 C C . LEU B 1 145 ? 12.32 1.441 -7.133 1 95.5 145 LEU B C 1
ATOM 2963 O O . LEU B 1 145 ? 12.016 0.796 -6.129 1 95.5 145 LEU B O 1
ATOM 2967 N N . ILE B 1 146 ? 13.219 1.004 -7.992 1 96.56 146 ILE B N 1
ATOM 2968 C CA . ILE B 1 146 ? 13.602 -0.403 -8.031 1 96.56 146 ILE B CA 1
ATOM 2969 C C . ILE B 1 146 ? 14.531 -0.72 -6.867 1 96.56 146 ILE B C 1
ATOM 2971 O O . ILE B 1 146 ? 14.703 -1.885 -6.496 1 96.56 146 ILE B O 1
ATOM 2975 N N . SER B 1 147 ? 15.102 0.331 -6.211 1 95.94 147 SER B N 1
ATOM 2976 C CA . SER B 1 147 ? 16 0.12 -5.082 1 95.94 147 SER B CA 1
ATOM 2977 C C . SER B 1 147 ? 15.234 -0.025 -3.777 1 95.94 147 SER B C 1
ATOM 2979 O O . SER B 1 147 ? 15.797 -0.417 -2.754 1 95.94 147 SER B O 1
ATOM 2981 N N . CYS B 1 148 ? 13.953 0.286 -3.816 1 96.81 148 CYS B N 1
ATOM 2982 C CA . CYS B 1 148 ? 13.148 0.279 -2.604 1 96.81 148 CYS B CA 1
ATOM 2983 C C . CYS B 1 148 ? 11.734 -0.209 -2.896 1 96.81 148 CYS B C 1
ATOM 2985 O O . CYS B 1 148 ? 10.766 0.552 -2.779 1 96.81 148 CYS B O 1
ATOM 2987 N N . PRO B 1 149 ? 11.586 -1.506 -3.174 1 98.62 149 PRO B N 1
ATOM 2988 C CA . PRO B 1 149 ? 10.281 -2.018 -3.611 1 98.62 149 PRO B CA 1
ATOM 2989 C C . PRO B 1 149 ? 9.203 -1.883 -2.537 1 98.62 149 PRO B C 1
ATOM 2991 O O . PRO B 1 149 ? 8.055 -1.555 -2.848 1 98.62 149 PRO B O 1
ATOM 2994 N N . VAL B 1 150 ? 9.555 -2.148 -1.272 1 98.88 150 VAL B N 1
ATOM 2995 C CA . VAL B 1 150 ? 8.547 -2.076 -0.219 1 98.88 150 VAL B CA 1
ATOM 2996 C C . VAL B 1 150 ? 8.172 -0.619 0.038 1 98.88 150 VAL B C 1
ATOM 2998 O O . VAL B 1 150 ? 6.996 -0.296 0.206 1 98.88 150 VAL B O 1
ATOM 3001 N N . TYR B 1 151 ? 9.156 0.287 0.078 1 98.31 151 TYR B N 1
ATOM 3002 C CA . TYR B 1 151 ? 8.867 1.714 0.157 1 98.31 151 TYR B CA 1
ATOM 3003 C C . TYR B 1 151 ? 7.918 2.141 -0.957 1 98.31 151 TYR B C 1
ATOM 3005 O O . TYR B 1 151 ? 6.922 2.824 -0.705 1 98.31 151 TYR B O 1
ATOM 3013 N N . THR B 1 152 ? 8.203 1.71 -2.219 1 98.62 152 THR B N 1
ATOM 3014 C CA . THR B 1 152 ? 7.348 1.974 -3.373 1 98.62 152 THR B CA 1
ATOM 3015 C C . THR B 1 152 ? 5.922 1.494 -3.113 1 98.62 152 THR B C 1
ATOM 3017 O O . THR B 1 152 ? 4.961 2.23 -3.348 1 98.62 152 THR B O 1
ATOM 3020 N N . ALA B 1 153 ? 5.805 0.313 -2.598 1 98.94 153 ALA B N 1
ATOM 3021 C CA . ALA B 1 153 ? 4.496 -0.258 -2.299 1 98.94 153 ALA B CA 1
ATOM 3022 C C . ALA B 1 153 ? 3.717 0.631 -1.335 1 98.94 153 ALA B C 1
ATOM 3024 O O . ALA B 1 153 ? 2.545 0.936 -1.571 1 98.94 153 ALA B O 1
ATOM 3025 N N . THR B 1 154 ? 4.344 1.06 -0.239 1 98.94 154 THR B N 1
ATOM 3026 C CA . THR B 1 154 ? 3.662 1.842 0.787 1 98.94 154 THR B CA 1
ATOM 3027 C C . THR B 1 154 ? 3.195 3.182 0.224 1 98.94 154 THR B C 1
ATOM 3029 O O . THR B 1 154 ? 2.076 3.619 0.498 1 98.94 154 THR B O 1
ATOM 3032 N N . LYS B 1 155 ? 4.047 3.77 -0.564 1 98.88 155 LYS B N 1
ATOM 3033 C CA . LYS B 1 155 ? 3.721 5.105 -1.054 1 98.88 155 LYS B CA 1
ATOM 3034 C C . LYS B 1 155 ? 2.676 5.043 -2.164 1 98.88 155 LYS B C 1
ATOM 3036 O O . LYS B 1 155 ? 1.844 5.945 -2.291 1 98.88 155 LYS B O 1
ATOM 3041 N N . HIS B 1 156 ? 2.666 3.986 -2.961 1 98.81 156 HIS B N 1
ATOM 3042 C CA . HIS B 1 156 ? 1.52 3.727 -3.826 1 98.81 156 HIS B CA 1
ATOM 3043 C C . HIS B 1 156 ? 0.238 3.58 -3.014 1 98.81 156 HIS B C 1
ATOM 3045 O O . HIS B 1 156 ? -0.8 4.141 -3.377 1 98.81 156 HIS B O 1
ATOM 3051 N N . GLY B 1 157 ? 0.36 2.795 -1.961 1 98.94 157 GLY B N 1
ATOM 3052 C CA . GLY B 1 157 ? -0.789 2.619 -1.087 1 98.94 157 GLY B CA 1
ATOM 3053 C C . GLY B 1 157 ? -1.341 3.928 -0.555 1 98.94 157 GLY B C 1
ATOM 3054 O O . GLY B 1 157 ? -2.557 4.129 -0.53 1 98.94 157 GLY B O 1
ATOM 3055 N N . VAL B 1 158 ? -0.474 4.832 -0.199 1 98.94 158 VAL B N 1
ATOM 3056 C CA . VAL B 1 158 ? -0.875 6.125 0.341 1 98.94 158 VAL B CA 1
ATOM 3057 C C . VAL B 1 158 ? -1.629 6.918 -0.724 1 98.94 158 VAL B C 1
ATOM 3059 O O . VAL B 1 158 ? -2.658 7.535 -0.436 1 98.94 158 VAL B O 1
ATOM 3062 N N . VAL B 1 159 ? -1.157 6.902 -1.941 1 98.81 159 VAL B N 1
ATOM 3063 C CA . VAL B 1 159 ? -1.812 7.621 -3.029 1 98.81 159 VAL B CA 1
ATOM 3064 C C . VAL B 1 159 ? -3.211 7.055 -3.256 1 98.81 159 VAL B C 1
ATOM 3066 O O . VAL B 1 159 ? -4.191 7.797 -3.297 1 98.81 159 VAL B O 1
ATOM 3069 N N . GLY B 1 160 ? -3.326 5.75 -3.383 1 98.75 160 GLY B N 1
ATOM 3070 C CA . GLY B 1 160 ? -4.621 5.121 -3.59 1 98.75 160 GLY B CA 1
ATOM 3071 C C . GLY B 1 160 ? -5.594 5.371 -2.457 1 98.75 160 GLY B C 1
ATOM 3072 O O . GLY B 1 160 ? -6.762 5.688 -2.693 1 98.75 160 GLY B O 1
ATOM 3073 N N . PHE B 1 161 ? -5.109 5.25 -1.198 1 98.94 161 PHE B N 1
ATOM 3074 C CA . PHE B 1 161 ? -5.918 5.477 -0.006 1 98.94 161 PHE B CA 1
ATOM 3075 C C . PHE B 1 161 ? -6.477 6.895 0.009 1 98.94 161 PHE B C 1
ATOM 3077 O O . PHE B 1 161 ? -7.664 7.098 0.272 1 98.94 161 PHE B O 1
ATOM 3084 N N . THR B 1 162 ? -5.59 7.832 -0.326 1 98.94 162 THR B N 1
ATOM 3085 C CA . THR B 1 162 ? -5.961 9.242 -0.285 1 98.94 162 THR B CA 1
ATOM 3086 C C . THR B 1 162 ? -7.09 9.531 -1.271 1 98.94 162 THR B C 1
ATOM 3088 O O . THR B 1 162 ? -8.086 10.172 -0.918 1 98.94 162 THR B O 1
ATOM 3091 N N . ARG B 1 163 ? -6.93 9.062 -2.453 1 98.62 163 ARG B N 1
ATOM 3092 C CA . ARG B 1 163 ? -7.926 9.32 -3.486 1 98.62 163 ARG B CA 1
ATOM 3093 C C . ARG B 1 163 ? -9.242 8.625 -3.162 1 98.62 163 ARG B C 1
ATOM 3095 O O . ARG B 1 163 ? -10.32 9.188 -3.387 1 98.62 163 ARG B O 1
ATOM 3102 N N . ALA B 1 164 ? -9.148 7.406 -2.641 1 98.56 164 ALA B N 1
ATOM 3103 C CA . ALA B 1 164 ? -10.367 6.699 -2.25 1 98.56 164 ALA B CA 1
ATOM 3104 C C . ALA B 1 164 ? -11.086 7.426 -1.113 1 98.56 164 ALA B C 1
ATOM 3106 O O . ALA B 1 164 ? -12.305 7.602 -1.15 1 98.56 164 ALA B O 1
ATOM 3107 N N . MET B 1 165 ? -10.352 7.898 -0.146 1 98.81 165 MET B N 1
ATOM 3108 C CA . MET B 1 165 ? -10.93 8.594 0.995 1 98.81 165 MET B CA 1
ATOM 3109 C C . MET B 1 165 ? -11.57 9.914 0.562 1 98.81 165 MET B C 1
ATOM 3111 O O . MET B 1 165 ? -12.594 10.328 1.109 1 98.81 165 MET B O 1
ATOM 3115 N N . SER B 1 166 ? -10.906 10.602 -0.384 1 98.81 166 SER B N 1
ATOM 3116 C CA . SER B 1 166 ? -11.477 11.844 -0.897 1 98.81 166 SER B CA 1
ATOM 3117 C C . SER B 1 166 ? -12.883 11.617 -1.449 1 98.81 166 SER B C 1
ATOM 3119 O O . SER B 1 166 ? -13.805 12.367 -1.135 1 98.81 166 SER B O 1
ATOM 3121 N N . GLY B 1 167 ? -12.992 10.586 -2.275 1 98 167 GLY B N 1
ATOM 3122 C CA . GLY B 1 167 ? -14.297 10.25 -2.824 1 98 167 GLY B CA 1
ATOM 3123 C C . GLY B 1 167 ? -15.305 9.836 -1.766 1 98 167 GLY B C 1
ATOM 3124 O O . GLY B 1 167 ? -16.469 10.258 -1.799 1 98 167 GLY B O 1
ATOM 3125 N N . ALA B 1 168 ? -14.891 8.992 -0.831 1 98.44 168 ALA B N 1
ATOM 3126 C CA . ALA B 1 168 ? -15.766 8.523 0.235 1 98.44 168 ALA B CA 1
ATOM 3127 C C . ALA B 1 168 ? -16.25 9.688 1.093 1 98.44 168 ALA B C 1
ATOM 3129 O O . ALA B 1 168 ? -17.453 9.789 1.392 1 98.44 168 ALA B O 1
ATOM 3130 N N . SER B 1 169 ? -15.32 10.539 1.452 1 98.69 169 SER B N 1
ATOM 3131 C CA . SER B 1 169 ? -15.656 11.703 2.268 1 98.69 169 SER B CA 1
ATOM 3132 C C . SER B 1 169 ? -16.688 12.594 1.573 1 98.69 169 SER B C 1
ATOM 3134 O O . SER B 1 169 ? -17.625 13.062 2.205 1 98.69 169 SER B O 1
ATOM 3136 N N . THR B 1 170 ? -16.469 12.781 0.279 1 98.44 170 THR B N 1
ATOM 3137 C CA . THR B 1 170 ? -17.406 13.586 -0.498 1 98.44 170 THR B CA 1
ATOM 3138 C C . THR B 1 170 ? -18.781 12.93 -0.546 1 98.44 170 THR B C 1
ATOM 3140 O O . THR B 1 170 ? -19.797 13.57 -0.273 1 98.44 170 THR B O 1
ATOM 3143 N N . ALA B 1 171 ? -18.844 11.672 -0.802 1 97.62 171 ALA B N 1
ATOM 3144 C CA . ALA B 1 171 ? -20.109 10.938 -0.956 1 97.62 171 ALA B CA 1
ATOM 3145 C C . ALA B 1 171 ? -20.875 10.875 0.363 1 97.62 171 ALA B C 1
ATOM 3147 O O . ALA B 1 171 ? -22.094 10.898 0.374 1 97.62 171 ALA B O 1
ATOM 3148 N N . LEU B 1 172 ? -20.125 10.844 1.48 1 97.75 172 LEU B N 1
ATOM 3149 C CA . LEU B 1 172 ? -20.766 10.625 2.773 1 97.75 172 LEU B CA 1
ATOM 3150 C C . LEU B 1 172 ? -20.938 11.938 3.527 1 97.75 172 LEU B C 1
ATOM 3152 O O . LEU B 1 172 ? -21.516 11.961 4.621 1 97.75 172 LEU B O 1
ATOM 3156 N N . GLY B 1 173 ? -20.344 13.016 2.986 1 98.25 173 GLY B N 1
ATOM 3157 C CA . GLY B 1 173 ? -20.531 14.336 3.574 1 98.25 173 GLY B CA 1
ATOM 3158 C C . GLY B 1 173 ? -19.688 14.562 4.812 1 98.25 173 GLY B C 1
ATOM 3159 O O . GLY B 1 173 ? -20.125 15.219 5.758 1 98.25 173 GLY B O 1
ATOM 3160 N N . TYR B 1 174 ? -18.5 14.016 4.836 1 98.44 174 TYR B N 1
ATOM 3161 C CA . TYR B 1 174 ? -17.641 14.141 6.012 1 98.44 174 TYR B CA 1
ATOM 3162 C C . TYR B 1 174 ? -17.188 15.578 6.211 1 98.44 174 TYR B C 1
ATOM 3164 O O . TYR B 1 174 ? -16.828 15.977 7.32 1 98.44 174 TYR B O 1
ATOM 3172 N N . GLY B 1 175 ? -17.141 16.359 5.109 1 98.62 175 GLY B N 1
ATOM 3173 C CA . GLY B 1 175 ? -16.625 17.719 5.195 1 98.62 175 GLY B CA 1
ATOM 3174 C C . GLY B 1 175 ? -15.125 17.797 5.371 1 98.62 175 GLY B C 1
ATOM 3175 O O . GLY B 1 175 ? -14.602 18.781 5.898 1 98.62 175 GLY B O 1
ATOM 3176 N N . VAL B 1 176 ? -14.461 16.719 5.035 1 98.88 176 VAL B N 1
ATOM 3177 C CA . VAL B 1 176 ? -13 16.656 5.125 1 98.88 176 VAL B CA 1
ATOM 3178 C C . VAL B 1 176 ? -12.406 16.359 3.748 1 98.88 176 VAL B C 1
ATOM 3180 O O . VAL B 1 176 ? -12.797 15.391 3.09 1 98.88 176 VAL B O 1
ATOM 3183 N N . ARG B 1 177 ? -11.523 17.219 3.262 1 98.88 177 ARG B N 1
ATOM 3184 C CA . ARG B 1 177 ? -10.812 17 2.006 1 98.88 177 ARG B CA 1
ATOM 3185 C C . ARG B 1 177 ? -9.562 16.141 2.225 1 98.88 177 ARG B C 1
ATOM 3187 O O . ARG B 1 177 ? -8.977 16.156 3.307 1 98.88 177 ARG B O 1
ATOM 3194 N N . PHE B 1 178 ? -9.227 15.383 1.214 1 98.94 178 PHE B N 1
ATOM 3195 C CA . PHE B 1 178 ? -8.031 14.555 1.232 1 98.94 178 PHE B CA 1
ATOM 3196 C C . PHE B 1 178 ? -7.141 14.859 0.034 1 98.94 178 PHE B C 1
ATOM 3198 O O . PHE B 1 178 ? -7.605 14.859 -1.107 1 98.94 178 PHE B O 1
ATOM 3205 N N . ASN B 1 179 ? -5.867 15.148 0.309 1 98.94 179 ASN B N 1
ATOM 3206 C CA . ASN B 1 179 ? -4.883 15.359 -0.748 1 98.94 179 ASN B CA 1
ATOM 3207 C C . ASN B 1 179 ? -3.561 14.672 -0.43 1 98.94 179 ASN B C 1
ATOM 3209 O O . ASN B 1 179 ? -3.311 14.297 0.717 1 98.94 179 ASN B O 1
ATOM 3213 N N . VAL B 1 180 ? -2.766 14.477 -1.486 1 98.88 180 VAL B N 1
ATOM 3214 C CA . VAL B 1 180 ? -1.494 13.781 -1.296 1 98.88 180 VAL B CA 1
ATOM 3215 C C . VAL B 1 180 ? -0.386 14.523 -2.043 1 98.88 180 VAL B C 1
ATOM 3217 O O . VAL B 1 180 ? -0.596 15.008 -3.158 1 98.88 180 VAL B O 1
ATOM 3220 N N . ILE B 1 181 ? 0.743 14.727 -1.378 1 98.75 181 ILE B N 1
ATOM 3221 C CA . ILE B 1 181 ? 1.93 15.266 -2.039 1 98.75 181 ILE B CA 1
ATOM 3222 C C . ILE B 1 181 ? 2.898 14.125 -2.355 1 98.75 181 ILE B C 1
ATOM 3224 O O . ILE B 1 181 ? 3.018 13.172 -1.584 1 98.75 181 ILE B O 1
ATOM 3228 N N . CYS B 1 182 ? 3.547 14.219 -3.441 1 98 182 CYS B N 1
ATOM 3229 C CA . CYS B 1 182 ? 4.48 13.211 -3.938 1 98 182 CYS B CA 1
ATOM 3230 C C . CYS B 1 182 ? 5.816 13.844 -4.301 1 98 182 CYS B C 1
ATOM 3232 O O . CYS B 1 182 ? 6.137 13.992 -5.48 1 98 182 CYS B O 1
ATOM 3234 N N . PRO B 1 183 ? 6.609 14.07 -3.291 1 97.38 183 PRO B N 1
ATOM 3235 C CA . PRO B 1 183 ? 7.902 14.711 -3.557 1 97.38 183 PRO B CA 1
ATOM 3236 C C . PRO B 1 183 ? 8.898 13.766 -4.223 1 97.38 183 PRO B C 1
ATOM 3238 O O . PRO B 1 183 ? 8.844 12.547 -4.004 1 97.38 183 PRO B O 1
ATOM 3241 N N . GLY B 1 184 ? 9.789 14.359 -5.039 1 95.25 184 GLY B N 1
ATOM 3242 C CA . GLY B 1 184 ? 11 13.664 -5.441 1 95.25 184 GLY B CA 1
ATOM 3243 C C . GLY B 1 184 ? 12.016 13.531 -4.324 1 95.25 184 GLY B C 1
ATOM 3244 O O . GLY B 1 184 ? 11.641 13.398 -3.154 1 95.25 184 GLY B O 1
ATOM 3245 N N . PHE B 1 185 ? 13.266 13.484 -4.645 1 92 185 PHE B N 1
ATOM 3246 C CA . PHE B 1 185 ? 14.312 13.336 -3.645 1 92 185 PHE B CA 1
ATOM 3247 C C . PHE B 1 185 ? 14.484 14.625 -2.848 1 92 185 PHE B C 1
ATOM 3249 O O . PHE B 1 185 ? 14.719 15.688 -3.422 1 92 185 PHE B O 1
ATOM 3256 N N . VAL B 1 186 ? 14.289 14.469 -1.548 1 91.38 186 VAL B N 1
ATOM 3257 C CA . VAL B 1 186 ? 14.414 15.617 -0.655 1 91.38 186 VAL B CA 1
ATOM 3258 C C . VAL B 1 186 ? 15.688 15.484 0.177 1 91.38 186 VAL B C 1
ATOM 3260 O O . VAL B 1 186 ? 16 14.398 0.672 1 91.38 186 VAL B O 1
ATOM 3263 N N . GLN B 1 187 ? 16.438 16.516 0.248 1 82.5 187 GLN B N 1
ATOM 3264 C CA . GLN B 1 187 ? 17.625 16.531 1.108 1 82.5 187 GLN B CA 1
ATOM 3265 C C . GLN B 1 187 ? 17.234 16.344 2.572 1 82.5 187 GLN B C 1
ATOM 3267 O O . GLN B 1 187 ? 16.922 17.312 3.268 1 82.5 187 GLN B O 1
ATOM 3272 N N . THR B 1 188 ? 17.062 15.086 2.934 1 76.81 188 THR B N 1
ATOM 3273 C CA . THR B 1 188 ? 16.641 14.781 4.297 1 76.81 188 THR B CA 1
ATOM 3274 C C . THR B 1 188 ? 17.438 13.602 4.855 1 76.81 188 THR B C 1
ATOM 3276 O O . THR B 1 188 ? 18.234 12.984 4.133 1 76.81 188 THR B O 1
ATOM 3279 N N . GLU B 1 189 ? 17.188 13.422 6.035 1 72.38 189 GLU B N 1
ATOM 3280 C CA . GLU B 1 189 ? 17.828 12.297 6.719 1 72.38 189 GLU B CA 1
ATOM 3281 C C . GLU B 1 189 ? 17.297 10.961 6.191 1 72.38 189 GLU B C 1
ATOM 3283 O O . GLU B 1 189 ? 17.922 9.922 6.387 1 72.38 189 GLU B O 1
ATOM 3288 N N . LEU B 1 190 ? 16.281 11.086 5.484 1 70.19 190 LEU B N 1
ATOM 3289 C CA . LEU B 1 190 ? 15.672 9.867 4.953 1 70.19 190 LEU B CA 1
ATOM 3290 C C . LEU B 1 190 ? 16.625 9.156 4 1 70.19 190 LEU B C 1
ATOM 3292 O O . LEU B 1 190 ? 16.672 7.926 3.959 1 70.19 190 LEU B O 1
ATOM 3296 N N . LEU B 1 191 ? 17.406 9.883 3.361 1 69.75 191 LEU B N 1
ATOM 3297 C CA . LEU B 1 191 ? 18.297 9.32 2.355 1 69.75 191 LEU B CA 1
ATOM 3298 C C . LEU B 1 191 ? 19.703 9.164 2.91 1 69.75 191 LEU B C 1
ATOM 3300 O O . LEU B 1 191 ? 20.625 8.781 2.18 1 69.75 191 LEU B O 1
ATOM 3304 N N . SER B 1 192 ? 19.734 9.391 4.215 1 72.19 192 SER B N 1
ATOM 3305 C CA . SER B 1 192 ? 21.062 9.25 4.797 1 72.19 192 SER B CA 1
ATOM 3306 C C . SER B 1 192 ? 21.469 7.785 4.914 1 72.19 192 SER B C 1
ATOM 3308 O O . SER B 1 192 ? 20.656 6.938 5.281 1 72.19 192 SER B O 1
ATOM 3310 N N . ASP B 1 193 ? 22.625 7.398 4.57 1 74.62 193 ASP B N 1
ATOM 3311 C CA . ASP B 1 193 ? 23.219 6.07 4.621 1 74.62 193 ASP B CA 1
ATOM 3312 C C . ASP B 1 193 ? 22.406 5.066 3.811 1 74.62 193 ASP B C 1
ATOM 3314 O O . ASP B 1 193 ? 21.984 4.035 4.336 1 74.62 193 ASP B O 1
ATOM 3318 N N . PRO B 1 194 ? 22.281 5.328 2.68 1 70.94 194 PRO B N 1
ATOM 3319 C CA . PRO B 1 194 ? 21.406 4.492 1.855 1 70.94 194 PRO B CA 1
ATOM 3320 C C . PRO B 1 194 ? 21.828 3.025 1.844 1 70.94 194 PRO B C 1
ATOM 3322 O O . PRO B 1 194 ? 20.969 2.133 1.774 1 70.94 194 PRO B O 1
ATOM 3325 N N . ASN B 1 195 ? 23.016 2.75 2.035 1 73.5 195 ASN B N 1
ATOM 3326 C CA . ASN B 1 195 ? 23.5 1.375 1.955 1 73.5 195 ASN B CA 1
ATOM 3327 C C . ASN B 1 195 ? 22.891 0.505 3.055 1 73.5 195 ASN B C 1
ATOM 3329 O O . ASN B 1 195 ? 22.516 -0.645 2.809 1 73.5 195 ASN B O 1
ATOM 3333 N N . SER B 1 196 ? 22.734 1.074 4.145 1 80.06 196 SER B N 1
ATOM 3334 C CA . SER B 1 196 ? 22.234 0.28 5.262 1 80.06 196 SER B CA 1
ATOM 3335 C C . SER B 1 196 ? 20.719 0.122 5.199 1 80.06 196 SER B C 1
ATOM 3337 O O . SER B 1 196 ? 20.172 -0.872 5.684 1 80.06 196 SER B O 1
ATOM 3339 N N . LYS B 1 197 ? 20.047 0.934 4.441 1 89.31 197 LYS B N 1
ATOM 3340 C CA . LYS B 1 197 ? 18.594 0.97 4.477 1 89.31 197 LYS B CA 1
ATOM 3341 C C . LYS B 1 197 ? 18 0.224 3.285 1 89.31 197 LYS B C 1
ATOM 3343 O O . LYS B 1 197 ? 16.812 -0.134 3.297 1 89.31 197 LYS B O 1
ATOM 3348 N N . MET B 1 198 ? 18.812 -0.086 2.336 1 91.88 198 MET B N 1
ATOM 3349 C CA . MET B 1 198 ? 18.281 -0.684 1.113 1 91.88 198 MET B CA 1
ATOM 3350 C C . MET B 1 198 ? 18.234 -2.203 1.229 1 91.88 198 MET B C 1
ATOM 3352 O O . MET B 1 198 ? 17.625 -2.875 0.386 1 91.88 198 MET B O 1
ATOM 3356 N N . GLY B 1 199 ? 18.875 -2.756 2.295 1 92.06 199 GLY B N 1
ATOM 3357 C CA . GLY B 1 199 ? 18.812 -4.195 2.5 1 92.06 199 GLY B CA 1
ATOM 3358 C C . GLY B 1 199 ? 19.359 -4.988 1.329 1 92.06 199 GLY B C 1
ATOM 3359 O O . GLY B 1 199 ? 20.469 -4.75 0.879 1 92.06 199 GLY B O 1
ATOM 3360 N N . GLN B 1 200 ? 18.609 -5.969 0.811 1 92.88 200 GLN B N 1
ATOM 3361 C CA . GLN B 1 200 ? 19.031 -6.859 -0.263 1 92.88 200 GLN B CA 1
ATOM 3362 C C . GLN B 1 200 ? 19.188 -6.102 -1.577 1 92.88 200 GLN B C 1
ATOM 3364 O O . GLN B 1 200 ? 19.75 -6.629 -2.543 1 92.88 200 GLN B O 1
ATOM 3369 N N . PHE B 1 201 ? 18.797 -4.867 -1.601 1 96.25 201 PHE B N 1
ATOM 3370 C CA . PHE B 1 201 ? 18.859 -4.07 -2.818 1 96.25 201 PHE B CA 1
ATOM 3371 C C . PHE B 1 201 ? 20 -3.059 -2.738 1 96.25 201 PHE B C 1
ATOM 3373 O O . PHE B 1 201 ? 20.047 -2.104 -3.518 1 96.25 201 PHE B O 1
ATOM 3380 N N . SER B 1 202 ? 20.922 -3.184 -1.815 1 93 202 SER B N 1
ATOM 3381 C CA . SER B 1 202 ? 22.016 -2.258 -1.566 1 93 202 SER B CA 1
ATOM 3382 C C . SER B 1 202 ? 22.875 -2.066 -2.814 1 93 202 SER B C 1
ATOM 3384 O O . SER B 1 202 ? 23.469 -1.007 -3.004 1 93 202 SER B O 1
ATOM 3386 N N . HIS B 1 203 ? 22.844 -3.031 -3.701 1 93 203 HIS B N 1
ATOM 3387 C CA . HIS B 1 203 ? 23.641 -2.941 -4.918 1 93 203 HIS B CA 1
ATOM 3388 C C . HIS B 1 203 ? 23 -1.991 -5.926 1 93 203 HIS B C 1
ATOM 3390 O O . HIS B 1 203 ? 23.594 -1.678 -6.957 1 93 203 HIS B O 1
ATOM 3396 N N . LEU B 1 204 ? 21.828 -1.541 -5.598 1 94.62 204 LEU B N 1
ATOM 3397 C CA . LEU B 1 204 ? 21.125 -0.639 -6.508 1 94.62 204 LEU B CA 1
ATOM 3398 C C . LEU B 1 204 ? 21.203 0.799 -6.004 1 94.62 204 LEU B C 1
ATOM 3400 O O . LEU B 1 204 ? 20.484 1.669 -6.504 1 94.62 204 LEU B O 1
ATOM 3404 N N . VAL B 1 205 ? 22 1.013 -5.031 1 89.5 205 VAL B N 1
ATOM 3405 C CA . VAL B 1 205 ? 22.125 2.346 -4.449 1 89.5 205 VAL B CA 1
ATOM 3406 C C . VAL B 1 205 ? 22.562 3.338 -5.523 1 89.5 205 VAL B C 1
ATOM 3408 O O . VAL B 1 205 ? 22.141 4.496 -5.516 1 89.5 205 VAL B O 1
ATOM 3411 N N . ASP B 1 206 ? 23.344 2.902 -6.461 1 90.56 206 ASP B N 1
ATOM 3412 C CA . ASP B 1 206 ? 23.844 3.762 -7.527 1 90.56 206 ASP B CA 1
ATOM 3413 C C . ASP B 1 206 ? 22.719 4.27 -8.414 1 90.56 206 ASP B C 1
ATOM 3415 O O . ASP B 1 206 ? 22.797 5.371 -8.961 1 90.56 206 ASP B O 1
ATOM 3419 N N . VAL B 1 207 ? 21.75 3.471 -8.516 1 89.38 207 VAL B N 1
ATOM 3420 C CA . VAL B 1 207 ? 20.594 3.859 -9.328 1 89.38 207 VAL B CA 1
ATOM 3421 C C . VAL B 1 207 ? 19.922 5.086 -8.719 1 89.38 207 VAL B C 1
ATOM 3423 O O . VAL B 1 207 ? 19.547 6.023 -9.43 1 89.38 207 VAL B O 1
ATOM 3426 N N . ILE B 1 208 ? 19.781 5.102 -7.438 1 87.12 208 ILE B N 1
ATOM 3427 C CA . ILE B 1 208 ? 19.172 6.215 -6.723 1 87.12 208 ILE B CA 1
ATOM 3428 C C . ILE B 1 208 ? 20.047 7.457 -6.852 1 87.12 208 ILE B C 1
ATOM 3430 O O . ILE B 1 208 ? 19.531 8.562 -7.07 1 87.12 208 ILE B O 1
ATOM 3434 N N . GLU B 1 209 ? 21.297 7.211 -6.695 1 87.19 209 GLU B N 1
ATOM 3435 C CA . GLU B 1 209 ? 22.234 8.328 -6.801 1 87.19 209 GLU B CA 1
ATOM 3436 C C . GLU B 1 209 ? 22.172 8.969 -8.188 1 87.19 209 GLU B C 1
ATOM 3438 O O . GLU B 1 209 ? 22.188 10.195 -8.305 1 87.19 209 GLU B O 1
ATOM 3443 N N . GLN B 1 210 ? 22.109 8.141 -9.18 1 89.94 210 GLN B N 1
ATOM 3444 C CA . GLN B 1 210 ? 22.016 8.641 -10.547 1 89.94 210 GLN B CA 1
ATOM 3445 C C . GLN B 1 210 ? 20.719 9.398 -10.781 1 89.94 210 GLN B C 1
ATOM 3447 O O . GLN B 1 210 ? 20.688 10.406 -11.484 1 89.94 210 GLN B O 1
ATOM 3452 N N . MET B 1 211 ? 19.719 8.891 -10.164 1 87.81 211 MET B N 1
ATOM 3453 C CA . MET B 1 211 ? 18.438 9.562 -10.273 1 87.81 211 MET B CA 1
ATOM 3454 C C . MET B 1 211 ? 18.469 10.93 -9.594 1 87.81 211 MET B C 1
ATOM 3456 O O . MET B 1 211 ? 17.922 11.906 -10.109 1 87.81 211 MET B O 1
ATOM 3460 N N . MET B 1 212 ? 19.078 10.969 -8.445 1 88.12 212 MET B N 1
ATOM 3461 C CA . MET B 1 212 ? 19.203 12.227 -7.711 1 88.12 212 MET B CA 1
ATOM 3462 C C . MET B 1 212 ? 19.984 13.258 -8.523 1 88.12 212 MET B C 1
ATOM 3464 O O . MET B 1 212 ? 19.641 14.445 -8.5 1 88.12 212 MET B O 1
ATOM 3468 N N . ILE B 1 213 ? 20.969 12.805 -9.234 1 89.25 213 ILE B N 1
ATOM 3469 C CA . ILE B 1 213 ? 21.781 13.688 -10.062 1 89.25 213 ILE B CA 1
ATOM 3470 C C . ILE B 1 213 ? 20.969 14.18 -11.25 1 89.25 213 ILE B C 1
ATOM 3472 O O . ILE B 1 213 ? 20.969 15.375 -11.562 1 89.25 213 ILE B O 1
ATOM 3476 N N . LYS B 1 214 ? 20.312 13.297 -11.805 1 88.69 214 LYS B N 1
ATOM 3477 C CA . LYS B 1 214 ? 19.562 13.609 -13.016 1 88.69 214 LYS B CA 1
ATOM 3478 C C . LYS B 1 214 ? 18.375 14.516 -12.703 1 88.69 214 LYS B C 1
ATOM 3480 O O . LYS B 1 214 ? 18.125 15.5 -13.414 1 88.69 214 LYS B O 1
ATOM 3485 N N . ASP B 1 215 ? 17.578 14.25 -11.609 1 89 215 ASP B N 1
ATOM 3486 C CA . ASP B 1 215 ? 16.328 14.93 -11.32 1 89 215 ASP B CA 1
ATOM 3487 C C . ASP B 1 215 ? 16.531 16.078 -10.344 1 89 215 ASP B C 1
ATOM 3489 O O . ASP B 1 215 ? 15.648 16.938 -10.188 1 89 215 ASP B O 1
ATOM 3493 N N . GLY B 1 216 ? 17.719 16.047 -9.734 1 90.31 216 GLY B N 1
ATOM 3494 C CA . GLY B 1 216 ? 17.969 17.031 -8.695 1 90.31 216 GLY B CA 1
ATOM 3495 C C . GLY B 1 216 ? 17.297 16.703 -7.379 1 90.31 216 GLY B C 1
ATOM 3496 O O . GLY B 1 216 ? 16.594 15.688 -7.27 1 90.31 216 GLY B O 1
ATOM 3497 N N . THR B 1 217 ? 17.594 17.547 -6.332 1 91.88 217 THR B N 1
ATOM 3498 C CA . THR B 1 217 ? 17.031 17.344 -5.004 1 91.88 217 THR B CA 1
ATOM 3499 C C . THR B 1 217 ? 16.203 18.547 -4.578 1 91.88 217 THR B C 1
ATOM 3501 O O . THR B 1 217 ? 16.438 19.656 -5.059 1 91.88 217 THR B O 1
ATOM 3504 N N . LEU B 1 218 ? 15.227 18.281 -3.746 1 94.69 218 LEU B N 1
ATOM 3505 C CA . LEU B 1 218 ? 14.352 19.297 -3.188 1 94.69 218 LEU B CA 1
ATOM 3506 C C . LEU B 1 218 ? 14.797 19.688 -1.782 1 94.69 218 LEU B C 1
ATOM 3508 O O . LEU B 1 218 ? 15.398 18.875 -1.071 1 94.69 218 LEU B O 1
ATOM 3512 N N . ASN B 1 219 ? 14.5 21.016 -1.494 1 93.75 219 ASN B N 1
ATOM 3513 C CA . ASN B 1 219 ? 14.531 21.375 -0.081 1 93.75 219 ASN B CA 1
ATOM 3514 C C . ASN B 1 219 ? 13.195 21.094 0.603 1 93.75 219 ASN B C 1
ATOM 3516 O O . ASN B 1 219 ? 12.148 21.109 -0.041 1 93.75 219 ASN B O 1
ATOM 3520 N N . ALA B 1 220 ? 13.258 20.844 1.865 1 96.25 220 ALA B N 1
ATOM 3521 C CA . ALA B 1 220 ? 12.062 20.531 2.645 1 96.25 220 ALA B CA 1
ATOM 3522 C C . ALA B 1 220 ? 11.047 21.656 2.57 1 96.25 220 ALA B C 1
ATOM 3524 O O . ALA B 1 220 ? 9.836 21.422 2.58 1 96.25 220 ALA B O 1
ATOM 3525 N N . THR B 1 221 ? 11.516 22.859 2.414 1 96.12 221 THR B N 1
ATOM 3526 C CA . THR B 1 221 ? 10.648 24.031 2.385 1 96.12 221 THR B CA 1
ATOM 3527 C C . THR B 1 221 ? 9.797 24.047 1.118 1 96.12 221 THR B C 1
ATOM 3529 O O . THR B 1 221 ? 8.641 24.484 1.143 1 96.12 221 THR B O 1
ATOM 3532 N N . GLU B 1 222 ? 10.383 23.578 0.042 1 95.56 222 GLU B N 1
ATOM 3533 C CA . GLU B 1 222 ? 9.633 23.5 -1.206 1 95.56 222 GLU B CA 1
ATOM 3534 C C . GLU B 1 222 ? 8.461 22.516 -1.079 1 95.56 222 GLU B C 1
ATOM 3536 O O . GLU B 1 222 ? 7.379 22.766 -1.608 1 95.56 222 GLU B O 1
ATOM 3541 N N . VAL B 1 223 ? 8.68 21.469 -0.377 1 97.75 223 VAL B N 1
ATOM 3542 C CA . VAL B 1 223 ? 7.625 20.5 -0.136 1 97.75 223 VAL B CA 1
ATOM 3543 C C . VAL B 1 223 ? 6.555 21.109 0.768 1 97.75 223 VAL B C 1
ATOM 3545 O O . VAL B 1 223 ? 5.359 20.969 0.502 1 97.75 223 VAL B O 1
ATOM 3548 N N . ALA B 1 224 ? 6.973 21.812 1.78 1 98.38 224 ALA B N 1
ATOM 3549 C CA . ALA B 1 224 ? 6.051 22.438 2.732 1 98.38 224 ALA B CA 1
ATOM 3550 C C . ALA B 1 224 ? 5.16 23.469 2.045 1 98.38 224 ALA B C 1
ATOM 3552 O O . ALA B 1 224 ? 3.992 23.625 2.408 1 98.38 224 ALA B O 1
ATOM 3553 N N . ASP B 1 225 ? 5.699 24.172 1.023 1 98.06 225 ASP B N 1
ATOM 3554 C CA . ASP B 1 225 ? 4.91 25.125 0.254 1 98.06 225 ASP B CA 1
ATOM 3555 C C . ASP B 1 225 ? 3.748 24.438 -0.456 1 98.06 225 ASP B C 1
ATOM 3557 O O . ASP B 1 225 ? 2.656 25 -0.561 1 98.06 225 ASP B O 1
ATOM 3561 N N . SER B 1 226 ? 4.02 23.281 -0.928 1 98.06 226 SER B N 1
ATOM 3562 C CA . SER B 1 226 ? 2.984 22.516 -1.613 1 98.06 226 SER B CA 1
ATOM 3563 C C . SER B 1 226 ? 1.917 22.031 -0.638 1 98.06 226 SER B C 1
ATOM 3565 O O . SER B 1 226 ? 0.734 21.984 -0.98 1 98.06 226 SER B O 1
ATOM 3567 N N . VAL B 1 227 ? 2.324 21.672 0.573 1 98.69 227 VAL B N 1
ATOM 3568 C CA . VAL B 1 227 ? 1.359 21.281 1.601 1 98.69 227 VAL B CA 1
ATOM 3569 C C . VAL B 1 227 ? 0.455 22.469 1.925 1 98.69 227 VAL B C 1
ATOM 3571 O O . VAL B 1 227 ? -0.766 22.328 2.012 1 98.69 227 VAL B O 1
ATOM 3574 N N . LEU B 1 228 ? 1.066 23.656 2.066 1 98.75 228 LEU B N 1
ATOM 3575 C CA . LEU B 1 228 ? 0.284 24.859 2.346 1 98.75 228 LEU B CA 1
ATOM 3576 C C . LEU B 1 228 ? -0.731 25.109 1.236 1 98.75 228 LEU B C 1
ATOM 3578 O O . LEU B 1 228 ? -1.881 25.469 1.51 1 98.75 228 LEU B O 1
ATOM 3582 N N . GLU B 1 229 ? -0.293 24.922 0.032 1 98.25 229 GLU B N 1
ATOM 3583 C CA . GLU B 1 229 ? -1.197 25.078 -1.104 1 98.25 229 GLU B CA 1
ATOM 3584 C C . GLU B 1 229 ? -2.393 24.141 -0.991 1 98.25 229 GLU B C 1
ATOM 3586 O O . GLU B 1 229 ? -3.539 24.547 -1.163 1 98.25 229 GLU B O 1
ATOM 3591 N N . MET B 1 230 ? -2.16 22.906 -0.618 1 97.81 230 MET B N 1
ATOM 3592 C CA . MET B 1 230 ? -3.203 21.891 -0.519 1 97.81 230 MET B CA 1
ATOM 3593 C C . MET B 1 230 ? -4.152 22.188 0.635 1 97.81 230 MET B C 1
ATOM 3595 O O . MET B 1 230 ? -5.34 21.875 0.567 1 97.81 230 MET B O 1
ATOM 3599 N N . VAL B 1 231 ? -3.623 22.766 1.637 1 98.62 231 VAL B N 1
ATOM 3600 C CA . VAL B 1 231 ? -4.41 23.094 2.822 1 98.62 231 VAL B CA 1
ATOM 3601 C C . VAL B 1 231 ? -5.273 24.312 2.553 1 98.62 231 VAL B C 1
ATOM 3603 O O . VAL B 1 231 ? -6.449 24.359 2.928 1 98.62 231 VAL B O 1
ATOM 3606 N N . THR B 1 232 ? -4.789 25.312 1.808 1 98.56 232 THR B N 1
ATOM 3607 C CA . THR B 1 232 ? -5.465 26.594 1.673 1 98.56 232 THR B CA 1
ATOM 3608 C C . THR B 1 232 ? -6.379 26.594 0.45 1 98.56 232 THR B C 1
ATOM 3610 O O . THR B 1 232 ? -7.395 27.297 0.429 1 98.56 232 THR B O 1
ATOM 3613 N N . ASP B 1 233 ? -6.02 25.875 -0.619 1 98.44 233 ASP B N 1
ATOM 3614 C CA . ASP B 1 233 ? -6.863 25.797 -1.811 1 98.44 233 ASP B CA 1
ATOM 3615 C C . ASP B 1 233 ? -8 24.797 -1.615 1 98.44 233 ASP B C 1
ATOM 3617 O O . ASP B 1 233 ? -7.836 23.594 -1.866 1 98.44 233 ASP B O 1
ATOM 3621 N N . GLU B 1 234 ? -9.141 25.281 -1.374 1 97.62 234 GLU B N 1
ATOM 3622 C CA . GLU B 1 234 ? -10.273 24.469 -0.981 1 97.62 234 GLU B CA 1
ATOM 3623 C C . GLU B 1 234 ? -10.875 23.75 -2.186 1 97.62 234 GLU B C 1
ATOM 3625 O O . GLU B 1 234 ? -11.758 22.891 -2.029 1 97.62 234 GLU B O 1
ATOM 3630 N N . THR B 1 235 ? -10.352 24.016 -3.361 1 97.88 235 THR B N 1
ATOM 3631 C CA . THR B 1 235 ? -10.828 23.312 -4.551 1 97.88 235 THR B CA 1
ATOM 3632 C C . THR B 1 235 ? -10.133 21.969 -4.707 1 97.88 235 THR B C 1
ATOM 3634 O O . THR B 1 235 ? -10.555 21.141 -5.512 1 97.88 235 THR B O 1
ATOM 3637 N N . LYS B 1 236 ? -9.078 21.766 -3.947 1 98.44 236 LYS B N 1
ATOM 3638 C CA . LYS B 1 236 ? -8.305 20.531 -4.07 1 98.44 236 LYS B CA 1
ATOM 3639 C C . LYS B 1 236 ? -8.844 19.453 -3.141 1 98.44 236 LYS B C 1
ATOM 3641 O O . LYS B 1 236 ? -8.859 19.625 -1.919 1 98.44 236 LYS B O 1
ATOM 3646 N N . ASN B 1 237 ? -9.32 18.453 -3.693 1 98.5 237 ASN B N 1
ATOM 3647 C CA . ASN B 1 237 ? -9.797 17.234 -3.039 1 98.5 237 ASN B CA 1
ATOM 3648 C C . ASN B 1 237 ? -9.508 16 -3.879 1 98.5 237 ASN B C 1
ATOM 3650 O O . ASN B 1 237 ? -9.984 15.883 -5.012 1 98.5 237 ASN B O 1
ATOM 3654 N N . GLY B 1 238 ? -8.703 15.078 -3.373 1 98.12 238 GLY B N 1
ATOM 3655 C CA . GLY B 1 238 ? -8.234 13.938 -4.141 1 98.12 238 GLY B CA 1
ATOM 3656 C C . GLY B 1 238 ? -7.047 14.266 -5.027 1 98.12 238 GLY B C 1
ATOM 3657 O O . GLY B 1 238 ? -6.66 13.453 -5.875 1 98.12 238 GLY B O 1
ATOM 3658 N N . ALA B 1 239 ? -6.484 15.406 -4.809 1 98.25 239 ALA B N 1
ATOM 3659 C CA . ALA B 1 239 ? -5.387 15.852 -5.66 1 98.25 239 ALA B CA 1
ATOM 3660 C C . ALA B 1 239 ? -4.074 15.188 -5.254 1 98.25 239 ALA B C 1
ATOM 3662 O O . ALA B 1 239 ? -3.809 14.992 -4.066 1 98.25 239 ALA B O 1
ATOM 3663 N N . ALA B 1 240 ? -3.363 14.82 -6.191 1 98.25 240 ALA B N 1
ATOM 3664 C CA . ALA B 1 240 ? -1.988 14.352 -6.035 1 98.25 240 ALA B CA 1
ATOM 3665 C C . ALA B 1 240 ? -1.005 15.305 -6.719 1 98.25 240 ALA B C 1
ATOM 3667 O O . ALA B 1 240 ? -1.1 15.539 -7.926 1 98.25 240 ALA B O 1
ATOM 3668 N N . LEU B 1 241 ? -0.119 15.852 -5.945 1 98.31 241 LEU B N 1
ATOM 3669 C CA . LEU B 1 241 ? 0.832 16.828 -6.469 1 98.31 241 LEU B CA 1
ATOM 3670 C C . LEU B 1 241 ? 2.244 16.25 -6.484 1 98.31 241 LEU B C 1
ATOM 3672 O O . LEU B 1 241 ? 2.812 15.961 -5.43 1 98.31 241 LEU B O 1
ATOM 3676 N N . MET B 1 242 ? 2.764 16.047 -7.633 1 96.88 242 MET B N 1
ATOM 3677 C CA . MET B 1 242 ? 4.16 15.656 -7.789 1 96.88 242 MET B CA 1
ATOM 3678 C C . MET B 1 242 ? 5.078 16.875 -7.715 1 96.88 242 MET B C 1
ATOM 3680 O O . MET B 1 242 ? 4.832 17.875 -8.383 1 96.88 242 MET B O 1
ATOM 3684 N N . ILE B 1 243 ? 6.125 16.781 -6.902 1 97 243 ILE B N 1
ATOM 3685 C CA . ILE B 1 243 ? 7.027 17.906 -6.676 1 97 243 ILE B CA 1
ATOM 3686 C C . ILE B 1 243 ? 8.453 17.5 -7.035 1 97 243 ILE B C 1
ATOM 3688 O O . ILE B 1 243 ? 9.008 16.562 -6.461 1 97 243 ILE B O 1
ATOM 3692 N N . PHE B 1 244 ? 9.031 18.188 -7.957 1 93.56 244 PHE B N 1
ATOM 3693 C CA . PHE B 1 244 ? 10.438 18.016 -8.328 1 93.56 244 PHE B CA 1
ATOM 3694 C C . PHE B 1 244 ? 11.172 19.359 -8.273 1 93.56 244 PHE B C 1
ATOM 3696 O O . PHE B 1 244 ? 10.547 20.406 -8.109 1 93.56 244 PHE B O 1
ATOM 3703 N N . SER B 1 245 ? 12.531 19.281 -8.391 1 90.12 245 SER B N 1
ATOM 3704 C CA . SER B 1 245 ? 13.352 20.5 -8.344 1 90.12 245 SER B CA 1
ATOM 3705 C C . SER B 1 245 ? 13.016 21.422 -9.5 1 90.12 245 SER B C 1
ATOM 3707 O O . SER B 1 245 ? 13.117 22.656 -9.367 1 90.12 245 SER B O 1
ATOM 3709 N N . LYS B 1 246 ? 12.586 20.859 -10.617 1 90.31 246 LYS B N 1
ATOM 3710 C CA . LYS B 1 246 ? 12.344 21.656 -11.828 1 90.31 246 LYS B CA 1
ATOM 3711 C C . LYS B 1 246 ? 10.906 22.156 -11.875 1 90.31 246 LYS B C 1
ATOM 3713 O O . LYS B 1 246 ? 10.531 22.891 -12.797 1 90.31 246 LYS B O 1
ATOM 3718 N N . GLY B 1 247 ? 10.102 21.719 -10.875 1 92.44 247 GLY B N 1
ATOM 3719 C CA . GLY B 1 247 ? 8.719 22.156 -10.836 1 92.44 247 GLY B CA 1
ATOM 3720 C C . GLY B 1 247 ? 7.781 21.141 -10.203 1 92.44 247 GLY B C 1
ATOM 3721 O O . GLY B 1 247 ? 8.227 20.109 -9.695 1 92.44 247 GLY B O 1
ATOM 3722 N N . LYS B 1 248 ? 6.465 21.547 -10.148 1 95.88 248 LYS B N 1
ATOM 3723 C CA . LYS B 1 248 ? 5.453 20.641 -9.602 1 95.88 248 LYS B CA 1
ATOM 3724 C C . LYS B 1 248 ? 4.285 20.484 -10.57 1 95.88 248 LYS B C 1
ATOM 3726 O O . LYS B 1 248 ? 4.055 21.344 -11.422 1 95.88 248 LYS B O 1
ATOM 3731 N N . GLN B 1 249 ? 3.609 19.391 -10.516 1 95.62 249 GLN B N 1
ATOM 3732 C CA . GLN B 1 249 ? 2.498 19.094 -11.414 1 95.62 249 GLN B CA 1
ATOM 3733 C C . GLN B 1 249 ? 1.447 18.234 -10.727 1 95.62 249 GLN B C 1
ATOM 3735 O O . GLN B 1 249 ? 1.784 17.266 -10.047 1 95.62 249 GLN B O 1
ATOM 3740 N N . TYR B 1 250 ? 0.201 18.641 -10.922 1 96.75 250 TYR B N 1
ATOM 3741 C CA . TYR B 1 250 ? -0.896 17.781 -10.484 1 96.75 250 TYR B CA 1
ATOM 3742 C C . TYR B 1 250 ? -1.029 16.562 -11.391 1 96.75 250 TYR B C 1
ATOM 3744 O O . TYR B 1 250 ? -1.005 16.688 -12.617 1 96.75 250 TYR B O 1
ATOM 3752 N N . ILE B 1 251 ? -1.13 15.453 -10.797 1 95.5 251 ILE B N 1
ATOM 3753 C CA . ILE B 1 251 ? -1.22 14.203 -11.547 1 95.5 251 ILE B CA 1
ATOM 3754 C C . ILE B 1 251 ? -2.662 13.969 -11.984 1 95.5 251 ILE B C 1
ATOM 3756 O O . ILE B 1 251 ? -3.596 14.133 -11.195 1 95.5 251 ILE B O 1
ATOM 3760 N N . THR B 1 252 ? -2.793 13.617 -13.219 1 91.88 252 THR B N 1
ATOM 3761 C CA . THR B 1 252 ? -4.086 13.18 -13.734 1 91.88 252 THR B CA 1
ATOM 3762 C C . THR B 1 252 ? -4.141 11.656 -13.82 1 91.88 252 THR B C 1
ATOM 3764 O O . THR B 1 252 ? -3.266 11.031 -14.43 1 91.88 252 THR B O 1
ATOM 3767 N N . PHE B 1 253 ? -5.133 11.094 -13.188 1 89.56 253 PHE B N 1
ATOM 3768 C CA . PHE B 1 253 ? -5.289 9.641 -13.195 1 89.56 253 PHE B CA 1
ATOM 3769 C C . PHE B 1 253 ? -6.367 9.219 -14.188 1 89.56 253 PHE B C 1
ATOM 3771 O O . PHE B 1 253 ? -7.32 9.961 -14.43 1 89.56 253 PHE B O 1
ATOM 3778 N N . PRO B 1 254 ? -6.145 8.047 -14.758 1 77.62 254 PRO B N 1
ATOM 3779 C CA . PRO B 1 254 ? -7.207 7.59 -15.656 1 77.62 254 PRO B CA 1
ATOM 3780 C C . PRO B 1 254 ? -8.531 7.359 -14.938 1 77.62 254 PRO B C 1
ATOM 3782 O O . PRO B 1 254 ? -8.547 7.016 -13.75 1 77.62 254 PRO B O 1
ATOM 3785 N N . SER B 1 255 ? -9.641 7.676 -15.703 1 70 255 SER B N 1
ATOM 3786 C CA . SER B 1 255 ? -10.961 7.387 -15.172 1 70 255 SER B CA 1
ATOM 3787 C C . SER B 1 255 ? -11.258 5.891 -15.195 1 70 255 SER B C 1
ATOM 3789 O O . SER B 1 255 ? -10.898 5.199 -16.156 1 70 255 SER B O 1
ATOM 3791 N N . MET B 1 256 ? -11.641 5.293 -14.102 1 64.56 256 MET B N 1
ATOM 3792 C CA . MET B 1 256 ? -11.992 3.875 -14.07 1 64.56 256 MET B CA 1
ATOM 3793 C C . MET B 1 256 ? -13.375 3.643 -14.68 1 64.56 256 MET B C 1
ATOM 3795 O O . MET B 1 256 ? -14.25 4.5 -14.57 1 64.56 256 MET B O 1
#

Radius of gyration: 23.07 Å; Cα contacts (8 Å, |Δi|>4): 1204; chains: 2; bounding box: 49×70×48 Å